Protein AF-0000000068092869 (afdb_homodimer)

Foldseek 3Di:
DAEEEEEDLPQQSLLVLLLQLLLPHAYEYADQDPVSQVCRLVSNLVVCVVVVVPHDPPDDSVSSSVSYHYDNDPLVRQQAHQEYEYDDDQDLVVLLVVVQVSLVRHDLNHAYEYQHQFDFLCSRQVPGPSSQRYWYFHADPRCNVAQETETEHDPNHNPVSSVVVCVVSVSSVHHYDYDDDDDGSGDVSVVVVVLVVVVVVCVVVVVDPPVVSVCCQVVHVVLLCVLDNPQLVCQLVDLNGNLVSCVVCLVVQQVVCVVVVHHRPDDPVVSVVSSVVVCVVPNSVCSVVVVVVSVVSSVVVQVVCCVPPVDDD/DAEEEEEDLPQQSLLVLLLQLLLPHAYEYADQDPVSQVCRLVSNLVVCVVVVVPHPPPDDSVSSSVSYHYDNDPLVRQQAHQEYEYDDDQDLVVLLVVVQVSLVRHDLNHAYEYQHQFDFLCSRQVPGPSSQRYWYFHADPRCNVAQETETEHDPNHNPVSSVVVCVVSVSSVHHYDYDDDDDGSGDVSVVVVVLVVVVVVCVVVVVDPPVVSVCCQVVHVVLLCVLDNPQLVCQLVDLNGNLVSCVVCLVVQQVVCVVVVHHRPDDPVVSVVSSVVVCVVPNSVCSVVVVVVSVVSSVVVQVVCCVPPVDDD

Solvent-accessible surface area (backbone atoms only — not comparable to full-atom values): 31453 Å² total; per-residue (Å²): 128,58,34,35,20,26,37,21,54,48,71,60,18,44,23,47,46,48,37,45,18,61,67,70,27,39,30,33,29,30,30,77,50,67,69,55,50,70,45,35,64,62,52,49,51,52,56,38,57,43,36,48,85,56,46,51,91,91,58,49,58,67,63,35,54,71,31,51,45,73,41,66,51,59,62,76,45,30,47,70,20,42,33,35,42,37,33,60,81,96,42,69,72,56,46,30,55,49,45,50,51,46,58,70,48,29,41,89,81,28,38,41,29,30,40,56,68,53,66,48,40,57,79,42,32,74,87,43,90,62,29,34,39,35,30,28,48,24,56,41,87,47,42,63,75,21,35,21,26,44,37,33,54,35,96,62,29,36,67,63,45,54,52,49,50,43,53,50,35,42,74,54,51,32,44,64,27,62,38,72,48,78,48,75,37,50,63,67,51,48,39,54,46,38,29,49,47,48,52,42,46,43,37,72,69,56,28,33,50,71,69,40,56,22,38,47,30,24,38,25,54,11,40,50,19,37,69,38,18,67,62,60,51,45,24,63,73,25,91,70,21,42,42,46,34,44,71,74,48,29,62,58,56,26,50,53,26,47,76,59,70,39,74,64,59,64,47,71,67,50,41,50,52,53,34,53,56,47,44,74,76,46,51,73,89,47,41,65,61,50,49,50,51,50,45,36,43,36,38,41,39,46,53,44,47,23,80,70,67,71,48,71,94,126,58,33,35,19,26,37,20,56,48,72,60,18,45,23,46,46,47,37,46,17,61,66,71,27,40,31,32,28,30,31,76,50,66,70,56,50,70,47,34,64,62,51,48,51,51,56,40,58,42,36,47,84,55,47,51,90,90,59,48,58,66,63,34,53,70,31,51,47,74,40,66,50,59,61,75,46,29,47,70,18,43,34,34,42,36,33,60,78,98,42,68,70,57,45,30,55,49,45,50,51,46,56,71,49,29,42,88,80,26,37,42,30,29,40,56,67,53,66,48,40,58,80,43,33,71,87,42,90,61,30,35,39,34,29,27,48,24,55,40,85,47,41,63,74,21,34,22,25,42,36,32,54,33,96,64,29,36,68,65,46,55,52,50,50,42,54,51,37,44,73,54,53,30,44,60,27,63,38,72,48,76,49,75,37,50,62,65,52,48,39,53,44,38,30,48,48,49,51,43,46,41,36,73,69,56,29,32,50,72,69,41,56,21,37,46,30,24,39,24,55,11,42,51,20,36,68,39,17,66,62,60,51,46,25,63,72,24,92,69,21,42,41,46,33,43,71,76,48,29,62,59,56,25,49,55,26,49,76,59,71,39,74,63,58,63,48,73,68,50,39,51,53,51,34,52,54,47,44,74,77,46,52,72,89,48,40,65,61,50,47,49,49,49,45,36,44,37,37,40,39,43,53,43,47,23,79,71,66,69,48,71,92

pLDDT: mean 96.34, std 4.62, range [53.19, 98.88]

InterPro domains:
  IPR006108 3-hydroxyacyl-CoA dehydrogenase, C-terminal [PF00725] (185-248)
  IPR006176 3-hydroxyacyl-CoA dehydrogenase, NAD binding [PF02737] (3-181)
  IPR006180 3-hydroxyacyl-CoA dehydrogenase, conserved site [PS00067] (182-207)
  IPR008927 6-phosphogluconate dehydrogenase-like, C-terminal domain superfamily [SSF48179] (185-257)
  IPR013328 6-phosphogluconate dehydrogenase, domain 2 [G3DSA:1.10.1040.10] (186-309)
  IPR036291 NAD(P)-binding domain superfamily [SSF51735] (1-182)

Structure (mmCIF, N/CA/C/O backbone):
data_AF-0000000068092869-model_v1
#
loop_
_entity.id
_entity.type
_entity.pdbx_description
1 polymer '3-hydroxyacyl-CoA dehydrogenase'
#
loop_
_atom_site.group_PDB
_atom_site.id
_atom_site.type_symbol
_atom_site.label_atom_id
_atom_site.label_alt_id
_atom_site.label_comp_id
_atom_site.label_asym_id
_atom_site.label_entity_id
_atom_site.label_seq_id
_atom_site.pdbx_PDB_ins_code
_atom_site.Cartn_x
_atom_site.Cartn_y
_atom_site.Cartn_z
_atom_site.occupancy
_atom_site.B_iso_or_equiv
_atom_site.auth_seq_id
_atom_site.auth_comp_id
_atom_site.auth_asym_id
_atom_site.auth_atom_id
_atom_site.pdbx_PDB_model_num
ATOM 1 N N . MET A 1 1 ? 13.438 -29.391 -9.891 1 81.75 1 MET A N 1
ATOM 2 C CA . MET A 1 1 ? 12.531 -29.125 -11.008 1 81.75 1 MET A CA 1
ATOM 3 C C . MET A 1 1 ? 13.281 -28.5 -12.18 1 81.75 1 MET A C 1
ATOM 5 O O . MET A 1 1 ? 13.93 -27.453 -12.023 1 81.75 1 MET A O 1
ATOM 9 N N . ASN A 1 2 ? 13.211 -29.109 -13.344 1 85 2 ASN A N 1
ATOM 10 C CA . ASN A 1 2 ? 13.992 -28.641 -14.477 1 85 2 ASN A CA 1
ATOM 11 C C . ASN A 1 2 ? 13.102 -28.125 -15.602 1 85 2 ASN A C 1
ATOM 13 O O . ASN A 1 2 ? 13.414 -27.125 -16.25 1 85 2 ASN A O 1
ATOM 17 N N . HIS A 1 3 ? 11.977 -28.797 -15.773 1 93.25 3 HIS A N 1
ATOM 18 C CA . HIS A 1 3 ? 11.07 -28.438 -16.859 1 93.25 3 HIS A CA 1
ATOM 19 C C . HIS A 1 3 ? 9.703 -28.016 -16.312 1 93.25 3 HIS A C 1
ATOM 21 O O . HIS A 1 3 ? 9.07 -28.781 -15.578 1 93.25 3 HIS A O 1
ATOM 27 N N . VAL A 1 4 ? 9.305 -26.859 -16.75 1 98.38 4 VAL A N 1
ATOM 28 C CA . VAL A 1 4 ? 8.016 -26.328 -16.312 1 98.38 4 VAL A CA 1
ATOM 29 C C . VAL A 1 4 ? 7.121 -26.094 -17.516 1 98.38 4 VAL A C 1
ATOM 31 O O . VAL A 1 4 ? 7.578 -25.609 -18.547 1 98.38 4 VAL A O 1
ATOM 34 N N . ALA A 1 5 ? 5.938 -26.562 -17.406 1 98.69 5 ALA A N 1
ATOM 35 C CA . ALA A 1 5 ? 4.934 -26.234 -18.422 1 98.69 5 ALA A CA 1
ATOM 36 C C . ALA A 1 5 ? 3.961 -25.172 -17.906 1 98.69 5 ALA A C 1
ATOM 38 O O . ALA A 1 5 ? 3.477 -25.266 -16.781 1 98.69 5 ALA A O 1
ATOM 39 N N . VAL A 1 6 ? 3.709 -24.188 -18.703 1 98.81 6 VAL A N 1
ATOM 40 C CA . VAL A 1 6 ? 2.717 -23.156 -18.422 1 98.81 6 VAL A CA 1
ATOM 41 C C . VAL A 1 6 ? 1.557 -23.281 -19.406 1 98.81 6 VAL A C 1
ATOM 43 O O . VAL A 1 6 ? 1.76 -23.219 -20.625 1 98.81 6 VAL A O 1
ATOM 46 N N . ILE A 1 7 ? 0.39 -23.469 -18.875 1 98.75 7 ILE A N 1
ATOM 47 C CA . ILE A 1 7 ? -0.776 -23.609 -19.734 1 98.75 7 ILE A CA 1
ATOM 48 C C . ILE A 1 7 ? -1.495 -22.266 -19.875 1 98.75 7 ILE A C 1
ATOM 50 O O . ILE A 1 7 ? -2.131 -21.797 -18.922 1 98.75 7 ILE A O 1
ATOM 54 N N . GLY A 1 8 ? -1.5 -21.719 -21.047 1 98 8 GLY A N 1
ATOM 55 C CA . GLY A 1 8 ? -1.988 -20.375 -21.297 1 98 8 GLY A CA 1
ATOM 56 C C . GLY A 1 8 ? -0.876 -19.359 -21.531 1 98 8 GLY A C 1
ATOM 57 O O . GLY A 1 8 ? 0.029 -19.234 -20.703 1 98 8 GLY A O 1
ATOM 58 N N . GLY A 1 9 ? -0.949 -18.656 -22.594 1 96.94 9 GLY A N 1
ATOM 59 C CA . GLY A 1 9 ? 0.101 -17.703 -22.953 1 96.94 9 GLY A CA 1
ATOM 60 C C . GLY A 1 9 ? -0.32 -16.25 -22.781 1 96.94 9 GLY A C 1
ATOM 61 O O . GLY A 1 9 ? 0.279 -15.359 -23.375 1 96.94 9 GLY A O 1
ATOM 62 N N . GLY A 1 10 ? -1.428 -16.016 -22.031 1 95.25 10 GLY A N 1
ATOM 63 C CA . GLY A 1 10 ? -1.832 -14.656 -21.719 1 95.25 10 GLY A CA 1
ATOM 64 C C . GLY A 1 10 ? -0.877 -13.953 -20.781 1 95.25 10 GLY A C 1
ATOM 65 O O . GLY A 1 10 ? 0.259 -14.391 -20.594 1 95.25 10 GLY A O 1
ATOM 66 N N . ILE A 1 11 ? -1.29 -12.875 -20.203 1 93.94 11 ILE A N 1
ATOM 67 C CA . ILE A 1 11 ? -0.458 -12.016 -19.375 1 93.94 11 ILE A CA 1
ATOM 68 C C . ILE A 1 11 ? 0.06 -12.812 -18.172 1 93.94 11 ILE A C 1
ATOM 70 O O . ILE A 1 11 ? 1.255 -12.789 -17.875 1 93.94 11 ILE A O 1
ATOM 74 N N . ILE A 1 12 ? -0.813 -13.523 -17.484 1 97.19 12 ILE A N 1
ATOM 75 C CA . ILE A 1 12 ? -0.434 -14.258 -16.297 1 97.19 12 ILE A CA 1
ATOM 76 C C . ILE A 1 12 ? 0.514 -15.398 -16.656 1 97.19 12 ILE A C 1
ATOM 78 O O . ILE A 1 12 ? 1.552 -15.578 -16.016 1 97.19 12 ILE A O 1
ATOM 82 N N . GLY A 1 13 ? 0.154 -16.141 -17.688 1 98.31 13 GLY A N 1
ATOM 83 C CA . GLY A 1 13 ? 1.005 -17.234 -18.125 1 98.31 13 GLY A CA 1
ATOM 84 C C . GLY A 1 13 ? 2.381 -16.781 -18.562 1 98.31 13 GLY A C 1
ATOM 85 O O . GLY A 1 13 ? 3.393 -17.375 -18.188 1 98.31 13 GLY A O 1
ATOM 86 N N . ALA A 1 14 ? 2.398 -15.742 -19.375 1 98.31 14 ALA A N 1
ATOM 87 C CA . ALA A 1 14 ? 3.678 -15.188 -19.828 1 98.31 14 ALA A CA 1
ATOM 88 C C . ALA A 1 14 ? 4.516 -14.727 -18.625 1 98.31 14 ALA A C 1
ATOM 90 O O . ALA A 1 14 ? 5.73 -14.938 -18.594 1 98.31 14 ALA A O 1
ATOM 91 N N . SER A 1 15 ? 3.863 -14.109 -17.734 1 98.5 15 SER A N 1
ATOM 92 C CA . SER A 1 15 ? 4.551 -13.609 -16.547 1 98.5 15 SER A CA 1
ATOM 93 C C . SER A 1 15 ? 5.137 -14.758 -15.727 1 98.5 15 SER A C 1
ATOM 95 O O . SER A 1 15 ? 6.277 -14.68 -15.266 1 98.5 15 SER A O 1
ATOM 97 N N . TRP A 1 16 ? 4.391 -15.836 -15.508 1 98.75 16 TRP A N 1
ATOM 98 C CA . TRP A 1 16 ? 4.902 -17.016 -14.8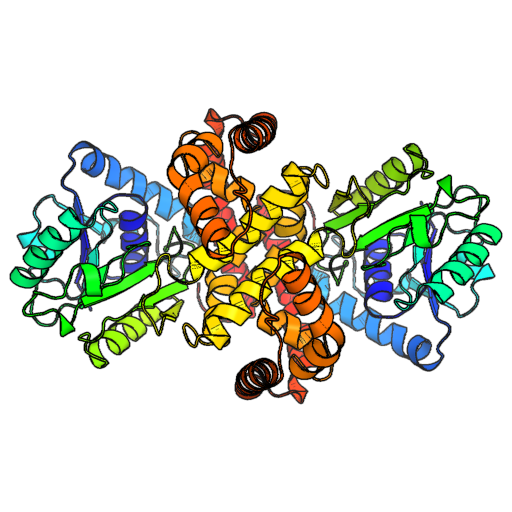28 1 98.75 16 TRP A CA 1
ATOM 99 C C . TRP A 1 16 ? 6.105 -17.594 -15.57 1 98.75 16 TRP A C 1
ATOM 101 O O . TRP A 1 16 ? 7.094 -17.984 -14.945 1 98.75 16 TRP A O 1
ATOM 111 N N . ALA A 1 17 ? 5.957 -17.672 -16.859 1 98.75 17 ALA A N 1
ATOM 112 C CA . ALA A 1 17 ? 7.062 -18.203 -17.656 1 98.75 17 ALA A CA 1
ATOM 113 C C . ALA A 1 17 ? 8.352 -17.438 -17.375 1 98.75 17 ALA A C 1
ATOM 115 O O . ALA A 1 17 ? 9.422 -18.031 -17.266 1 98.75 17 ALA A O 1
ATOM 116 N N . ILE A 1 18 ? 8.234 -16.156 -17.297 1 98.62 18 ILE A N 1
ATOM 117 C CA . ILE A 1 18 ? 9.391 -15.305 -17.016 1 98.62 18 ILE A CA 1
ATOM 118 C C . ILE A 1 18 ? 9.945 -15.625 -15.633 1 98.62 18 ILE A C 1
ATOM 120 O O . ILE A 1 18 ? 11.156 -15.719 -15.445 1 98.62 18 ILE A O 1
ATOM 124 N N . VAL A 1 19 ? 9.086 -15.805 -14.609 1 98.25 19 VAL A N 1
ATOM 125 C CA . VAL A 1 19 ? 9.5 -16.156 -13.258 1 98.25 19 VAL A CA 1
ATOM 126 C C . VAL A 1 19 ? 10.352 -17.422 -13.289 1 98.25 19 VAL A C 1
ATOM 128 O O . VAL A 1 19 ? 11.438 -17.469 -12.703 1 98.25 19 VAL A O 1
ATOM 131 N N . PHE A 1 20 ? 9.93 -18.422 -13.992 1 98.44 20 PHE A N 1
ATOM 132 C CA . PHE A 1 20 ? 10.633 -19.703 -14.07 1 98.44 20 PHE A CA 1
ATOM 133 C C . PHE A 1 20 ? 11.938 -19.547 -14.852 1 98.44 20 PHE A C 1
ATOM 135 O O . PHE A 1 20 ? 12.992 -20 -14.391 1 98.44 20 PHE A O 1
ATOM 142 N N . ALA A 1 21 ? 11.859 -18.906 -15.953 1 97.94 21 ALA A N 1
ATOM 143 C CA . ALA A 1 21 ? 13 -18.797 -16.859 1 97.94 21 ALA A CA 1
ATOM 144 C C . ALA A 1 21 ? 14.125 -17.969 -16.25 1 97.94 21 ALA A C 1
ATOM 146 O O . ALA A 1 21 ? 15.305 -18.25 -16.469 1 97.94 21 ALA A O 1
ATOM 147 N N . ARG A 1 22 ? 13.734 -16.953 -15.539 1 96.12 22 ARG A N 1
ATOM 148 C CA . ARG A 1 22 ? 14.719 -16.094 -14.914 1 96.12 22 ARG A CA 1
ATOM 149 C C . ARG A 1 22 ? 15.562 -16.859 -13.891 1 96.12 22 ARG A C 1
ATOM 151 O O . ARG A 1 22 ? 16.641 -16.406 -13.516 1 96.12 22 ARG A O 1
ATOM 158 N N . ARG A 1 23 ? 15.109 -17.969 -13.461 1 95.25 23 ARG A N 1
ATOM 159 C CA . ARG A 1 23 ? 15.852 -18.781 -12.492 1 95.25 23 ARG A CA 1
ATOM 160 C C . ARG A 1 23 ? 16.531 -19.953 -13.18 1 95.25 23 ARG A C 1
ATOM 162 O O . ARG A 1 23 ? 17.016 -20.875 -12.508 1 95.25 23 ARG A O 1
ATOM 169 N N . GLY A 1 24 ? 16.469 -20.016 -14.469 1 95.56 24 GLY A N 1
ATOM 170 C CA . GLY A 1 24 ? 17.281 -20.953 -15.234 1 95.56 24 GLY A CA 1
ATOM 171 C C . GLY A 1 24 ? 16.5 -22.172 -15.68 1 95.56 24 GLY A C 1
ATOM 172 O O . GLY A 1 24 ? 17.062 -23.109 -16.266 1 95.56 24 GLY A O 1
ATOM 173 N N . LEU A 1 25 ? 15.219 -22.188 -15.453 1 97.56 25 LEU A N 1
ATOM 174 C CA . LEU A 1 25 ? 14.422 -23.359 -15.812 1 97.56 25 LEU A CA 1
ATOM 175 C C . LEU A 1 25 ? 14.023 -23.297 -17.281 1 97.56 25 LEU A C 1
ATOM 177 O O . LEU A 1 25 ? 13.883 -22.219 -17.859 1 97.56 25 LEU A O 1
ATOM 181 N N . GLU A 1 26 ? 13.875 -24.469 -17.844 1 97.88 26 GLU A N 1
ATOM 182 C CA . GLU A 1 26 ? 13.266 -24.562 -19.172 1 97.88 26 GLU A CA 1
ATOM 183 C C . GLU A 1 26 ? 11.75 -24.531 -19.094 1 97.88 26 GLU A C 1
ATOM 185 O O . GLU A 1 26 ? 11.141 -25.281 -18.312 1 97.88 26 GLU A O 1
ATOM 190 N N . VAL A 1 27 ? 11.156 -23.672 -19.938 1 98.62 27 VAL A N 1
ATOM 191 C CA . VAL A 1 27 ? 9.719 -23.453 -19.844 1 98.62 27 VAL A CA 1
ATOM 192 C C . VAL A 1 27 ? 9.062 -23.703 -21.188 1 98.62 27 VAL A C 1
ATOM 194 O O . VAL A 1 27 ? 9.578 -23.281 -22.234 1 98.62 27 VAL A O 1
ATOM 197 N N . THR A 1 28 ? 8.008 -24.406 -21.219 1 98.5 28 THR A N 1
ATOM 198 C CA . THR A 1 28 ? 7.164 -24.531 -22.406 1 98.5 28 THR A CA 1
ATOM 199 C C . THR A 1 28 ? 5.77 -23.969 -22.141 1 98.5 28 THR A C 1
ATOM 201 O O . THR A 1 28 ? 5.062 -24.453 -21.266 1 98.5 28 THR A O 1
ATOM 204 N N . ILE A 1 29 ? 5.395 -22.984 -22.891 1 98.56 29 ILE A N 1
ATOM 205 C CA . ILE A 1 29 ? 4.047 -22.438 -22.812 1 98.56 29 ILE A CA 1
ATOM 206 C C . ILE A 1 29 ? 3.141 -23.172 -23.812 1 98.56 29 ILE A C 1
ATOM 208 O O . ILE A 1 29 ? 3.51 -23.359 -24.969 1 98.56 29 ILE A O 1
ATOM 212 N N . VAL A 1 30 ? 2.035 -23.594 -23.328 1 98.44 30 VAL A N 1
ATOM 213 C CA . VAL A 1 30 ? 1.007 -24.141 -24.203 1 98.44 30 VAL A CA 1
ATOM 214 C C . VAL A 1 30 ? -0.039 -23.078 -24.516 1 98.44 30 VAL A C 1
ATOM 216 O O . VAL A 1 30 ? -0.692 -22.547 -23.609 1 98.44 30 VAL A O 1
ATOM 219 N N . GLU A 1 31 ? -0.193 -22.734 -25.734 1 97.19 31 GLU A N 1
ATOM 220 C CA . GLU A 1 31 ? -1.142 -21.75 -26.234 1 97.19 31 GLU A CA 1
ATOM 221 C C . GLU A 1 31 ? -1.844 -22.234 -27.5 1 97.19 31 GLU A C 1
ATOM 223 O O . GLU A 1 31 ? -1.198 -22.453 -28.516 1 97.19 31 GLU A O 1
ATOM 228 N N . ARG A 1 32 ? -3.168 -22.312 -27.391 1 93.38 32 ARG A N 1
ATOM 229 C CA . ARG A 1 32 ? -3.926 -22.922 -28.469 1 93.38 32 ARG A CA 1
ATOM 230 C C . ARG A 1 32 ? -4.457 -21.875 -29.438 1 93.38 32 ARG A C 1
ATOM 232 O O . ARG A 1 32 ? -4.781 -22.188 -30.578 1 93.38 32 ARG A O 1
ATOM 239 N N . ASP A 1 33 ? -4.66 -20.672 -28.938 1 94.31 33 ASP A N 1
ATOM 240 C CA . ASP A 1 33 ? -5.078 -19.594 -29.812 1 94.31 33 ASP A CA 1
ATOM 241 C C . ASP A 1 33 ? -3.93 -19.141 -30.703 1 94.31 33 ASP A C 1
ATOM 243 O O . ASP A 1 33 ? -2.904 -18.656 -30.219 1 94.31 33 ASP A O 1
ATOM 247 N N . ALA A 1 34 ? -4.133 -19.188 -32 1 94.19 34 ALA A N 1
ATOM 248 C CA . ALA A 1 34 ? -3.066 -18.922 -32.969 1 94.19 34 ALA A CA 1
ATOM 249 C C . ALA A 1 34 ? -2.588 -17.484 -32.875 1 94.19 34 ALA A C 1
ATOM 251 O O . ALA A 1 34 ? -1.39 -17.219 -33 1 94.19 34 ALA A O 1
ATOM 252 N N . ALA A 1 35 ? -3.486 -16.609 -32.719 1 94.31 35 ALA A N 1
ATOM 253 C CA . ALA A 1 35 ? -3.123 -15.203 -32.625 1 94.31 35 ALA A CA 1
ATOM 254 C C . ALA A 1 35 ? -2.312 -14.922 -31.375 1 94.31 35 ALA A C 1
ATOM 256 O O . ALA A 1 35 ? -1.325 -14.188 -31.422 1 94.31 35 ALA A O 1
ATOM 257 N N . CYS A 1 36 ? -2.715 -15.492 -30.266 1 94.06 36 CYS A N 1
ATOM 258 C CA . CYS A 1 36 ? -1.987 -15.344 -29.016 1 94.06 36 CYS A CA 1
ATOM 259 C C . CYS A 1 36 ? -0.597 -15.961 -29.109 1 94.06 36 CYS A C 1
ATOM 261 O O . CYS A 1 36 ? 0.38 -15.375 -28.641 1 94.06 36 CYS A O 1
ATOM 263 N N . LEU A 1 37 ? -0.544 -17.078 -29.719 1 95.06 37 LEU A N 1
ATOM 264 C CA . LEU A 1 37 ? 0.73 -17.766 -29.891 1 95.06 37 LEU A CA 1
ATOM 265 C C . LEU A 1 37 ? 1.693 -16.922 -30.719 1 95.06 37 LEU A C 1
ATOM 267 O O . LEU A 1 37 ? 2.875 -16.812 -30.391 1 95.06 37 LEU A O 1
ATOM 271 N N . ALA A 1 38 ? 1.186 -16.297 -31.75 1 94.81 38 ALA A N 1
ATOM 272 C CA . ALA A 1 38 ? 2.008 -15.484 -32.656 1 94.81 38 ALA A CA 1
ATOM 273 C C . ALA A 1 38 ? 2.541 -14.242 -31.938 1 94.81 38 ALA A C 1
ATOM 275 O O . ALA A 1 38 ? 3.646 -13.781 -32.219 1 94.81 38 ALA A O 1
ATOM 276 N N . GLY A 1 39 ? 1.78 -13.711 -31 1 95.31 39 GLY A N 1
ATOM 277 C CA . GLY A 1 39 ? 2.148 -12.492 -30.312 1 95.31 39 GLY A CA 1
ATOM 278 C C . GLY A 1 39 ? 2.99 -12.742 -29.062 1 95.31 39 GLY A C 1
ATOM 279 O O . GLY A 1 39 ? 3.521 -11.797 -28.469 1 95.31 39 GLY A O 1
ATOM 280 N N . LEU A 1 40 ? 3.176 -13.953 -28.719 1 97.19 40 LEU A N 1
ATOM 281 C CA . LEU A 1 40 ? 3.775 -14.336 -27.438 1 97.19 40 LEU A CA 1
ATOM 282 C C . LEU A 1 40 ? 5.227 -13.875 -27.359 1 97.19 40 LEU A C 1
ATOM 284 O O . LEU A 1 40 ? 5.652 -13.305 -26.359 1 97.19 40 LEU A O 1
ATOM 288 N N . PRO A 1 41 ? 6.07 -14.055 -28.453 1 97 41 PRO A N 1
ATOM 289 C CA . PRO A 1 41 ? 7.469 -13.633 -28.359 1 97 41 PRO A CA 1
ATOM 290 C C . PRO A 1 41 ? 7.609 -12.133 -28.078 1 97 41 PRO A C 1
ATOM 292 O O . PRO A 1 41 ? 8.414 -11.734 -27.234 1 97 41 PRO A O 1
ATOM 295 N N . ALA A 1 42 ? 6.844 -11.375 -28.734 1 96.81 42 ALA A N 1
ATOM 296 C CA . ALA A 1 42 ? 6.895 -9.93 -28.531 1 96.81 42 ALA A CA 1
ATOM 297 C C . ALA A 1 42 ? 6.441 -9.555 -27.125 1 96.81 42 ALA A C 1
ATOM 299 O O . ALA A 1 42 ? 7.016 -8.672 -26.5 1 96.81 42 ALA A O 1
ATOM 300 N N . ARG A 1 43 ? 5.426 -10.195 -26.641 1 96.62 43 ARG A N 1
ATOM 301 C CA . ARG A 1 43 ? 4.934 -9.969 -25.281 1 96.62 43 ARG A CA 1
ATOM 302 C C . ARG A 1 43 ? 6.008 -10.297 -24.25 1 96.62 43 ARG A C 1
ATOM 304 O O . ARG A 1 43 ? 6.289 -9.484 -23.359 1 96.62 43 ARG A O 1
ATOM 311 N N . LEU A 1 44 ? 6.617 -11.438 -24.422 1 98.38 44 LEU A N 1
ATOM 312 C CA . LEU A 1 44 ? 7.668 -11.867 -23.5 1 98.38 44 LEU A CA 1
ATOM 313 C C . LEU A 1 44 ? 8.844 -10.891 -23.531 1 98.38 44 LEU A C 1
ATOM 315 O O . LEU A 1 44 ? 9.344 -10.477 -22.484 1 98.38 44 LEU A O 1
ATOM 319 N N . ALA A 1 45 ? 9.25 -10.523 -24.719 1 97.75 45 ALA A N 1
ATOM 320 C CA . ALA A 1 45 ? 10.375 -9.609 -24.859 1 97.75 45 ALA A CA 1
ATOM 321 C C . ALA A 1 45 ? 10.109 -8.289 -24.141 1 97.75 45 ALA A C 1
ATOM 323 O O . ALA A 1 45 ? 10.961 -7.797 -23.391 1 97.75 45 ALA A O 1
ATOM 324 N N . GLY A 1 46 ? 8.945 -7.746 -24.359 1 97.56 46 GLY A N 1
ATOM 325 C CA . GLY A 1 46 ? 8.578 -6.5 -23.703 1 97.56 46 GLY A CA 1
ATOM 326 C C . GLY A 1 46 ? 8.555 -6.605 -22.188 1 97.56 46 GLY A C 1
ATOM 327 O O . GLY A 1 46 ? 9.086 -5.734 -21.5 1 97.56 46 GLY A O 1
ATOM 328 N N . MET A 1 47 ? 7.953 -7.66 -21.703 1 98.31 47 MET A N 1
ATOM 329 C CA . MET A 1 47 ? 7.84 -7.867 -20.266 1 98.31 47 MET A CA 1
ATOM 330 C C . MET A 1 47 ? 9.219 -8.039 -19.625 1 98.31 47 MET A C 1
ATOM 332 O O . MET A 1 47 ? 9.492 -7.473 -18.562 1 98.31 47 MET A O 1
ATOM 336 N N . ILE A 1 48 ? 10.07 -8.805 -20.281 1 98.5 48 ILE A N 1
ATOM 337 C CA . ILE A 1 48 ? 11.406 -9.062 -19.75 1 98.5 48 ILE A CA 1
ATOM 338 C C . ILE A 1 48 ? 12.219 -7.77 -19.766 1 98.5 48 ILE A C 1
ATOM 340 O O . ILE A 1 48 ? 12.891 -7.445 -18.781 1 98.5 48 ILE A O 1
ATOM 344 N N . GLU A 1 49 ? 12.117 -7.004 -20.812 1 98 49 GLU A N 1
ATOM 345 C CA . GLU A 1 49 ? 12.867 -5.754 -20.938 1 98 49 GLU A CA 1
ATOM 346 C C . GLU A 1 49 ? 12.469 -4.762 -19.844 1 98 49 GLU A C 1
ATOM 348 O O . GLU A 1 49 ? 13.328 -4.137 -19.219 1 98 49 GLU A O 1
ATOM 353 N N . ARG A 1 50 ? 11.203 -4.621 -19.594 1 97.44 50 ARG A N 1
ATOM 354 C CA . ARG A 1 50 ? 10.688 -3.662 -18.625 1 97.44 50 ARG A CA 1
ATOM 355 C C . ARG A 1 50 ? 11.039 -4.086 -17.203 1 97.44 50 ARG A C 1
ATOM 357 O O . ARG A 1 50 ? 10.906 -3.297 -16.266 1 97.44 50 ARG A O 1
ATOM 364 N N . SER A 1 51 ? 11.422 -5.289 -16.984 1 97.44 51 SER A N 1
ATOM 365 C CA . SER A 1 51 ? 11.789 -5.793 -15.664 1 97.44 51 SER A CA 1
ATOM 366 C C . SER A 1 51 ? 13.242 -6.273 -15.641 1 97.44 51 SER A C 1
ATOM 368 O O . SER A 1 51 ? 13.602 -7.133 -14.836 1 97.44 51 SER A O 1
ATOM 370 N N . ALA A 1 52 ? 14.102 -5.801 -16.5 1 96.5 52 ALA A N 1
ATOM 371 C CA . ALA A 1 52 ? 15.469 -6.277 -16.719 1 96.5 52 ALA A CA 1
ATOM 372 C C . ALA A 1 52 ? 16.297 -6.105 -15.453 1 96.5 52 ALA A C 1
ATOM 374 O O . ALA A 1 52 ? 17.234 -6.879 -15.203 1 96.5 52 ALA A O 1
ATOM 375 N N . SER A 1 53 ? 15.961 -5.125 -14.656 1 94.19 53 SER A N 1
ATOM 376 C CA . SER A 1 53 ? 16.719 -4.859 -13.445 1 94.19 53 SER A CA 1
ATOM 377 C C . SER A 1 53 ? 16.547 -5.984 -12.43 1 94.19 53 SER A C 1
ATOM 379 O O . SER A 1 53 ? 17.297 -6.062 -11.453 1 94.19 53 SER A O 1
ATOM 381 N N . LEU A 1 54 ? 15.609 -6.871 -12.633 1 95.38 54 LEU A N 1
ATOM 382 C CA . LEU A 1 54 ? 15.359 -7.973 -11.711 1 95.38 54 LEU A CA 1
ATOM 383 C C . LEU A 1 54 ? 16.047 -9.25 -12.188 1 95.38 54 LEU A C 1
ATOM 385 O O . LEU A 1 54 ? 15.922 -10.297 -11.555 1 95.38 54 LEU A O 1
ATOM 389 N N . LEU A 1 55 ? 16.703 -9.219 -13.289 1 95.25 55 LEU A N 1
ATOM 390 C CA . LEU A 1 55 ? 17.422 -10.375 -13.805 1 95.25 55 LEU A CA 1
ATOM 391 C C . LEU A 1 55 ? 18.672 -10.656 -12.961 1 95.25 55 LEU A C 1
ATOM 393 O O . LEU A 1 55 ? 19.172 -9.773 -12.266 1 95.25 55 LEU A O 1
ATOM 397 N N . ARG A 1 56 ? 19.094 -11.891 -12.992 1 92.25 56 ARG A N 1
ATOM 398 C CA . ARG A 1 56 ? 20.328 -12.266 -12.312 1 92.25 56 ARG A CA 1
ATOM 399 C C . ARG A 1 56 ? 21.531 -11.531 -12.906 1 92.25 56 ARG A C 1
ATOM 401 O O . ARG A 1 56 ? 21.516 -11.148 -14.078 1 92.25 56 ARG A O 1
ATOM 408 N N . ALA A 1 57 ? 22.531 -11.328 -12.055 1 89.69 57 ALA A N 1
ATOM 409 C CA . ALA A 1 57 ? 23.75 -10.656 -12.516 1 89.69 57 ALA A CA 1
ATOM 410 C C . ALA A 1 57 ? 24.312 -11.336 -13.766 1 89.69 57 ALA A C 1
ATOM 412 O O . ALA A 1 57 ? 24.469 -12.555 -13.789 1 89.69 57 ALA A O 1
ATOM 413 N N . GLY A 1 58 ? 24.516 -10.555 -14.789 1 92.06 58 GLY A N 1
ATOM 414 C CA . GLY A 1 58 ? 25.125 -11.07 -16 1 92.06 58 GLY A CA 1
ATOM 415 C C . GLY A 1 58 ? 24.109 -11.594 -17.016 1 92.06 58 GLY A C 1
ATOM 416 O O . GLY A 1 58 ? 24.453 -11.82 -18.172 1 92.06 58 GLY A O 1
ATOM 417 N N . GLU A 1 59 ? 22.938 -11.75 -16.562 1 94.38 59 GLU A N 1
ATOM 418 C CA . GLU A 1 59 ? 21.891 -12.25 -17.453 1 94.38 59 GLU A CA 1
ATOM 419 C C . GLU A 1 59 ? 21.312 -11.125 -18.297 1 94.38 59 GLU A C 1
ATOM 421 O O . GLU A 1 59 ? 21.109 -10.008 -17.812 1 94.38 59 GLU A O 1
ATOM 426 N N . GLN A 1 60 ? 21.062 -11.445 -19.578 1 96.38 60 GLN A N 1
ATOM 427 C CA . GLN A 1 60 ? 20.391 -10.516 -20.484 1 96.38 60 GLN A CA 1
ATOM 428 C C . GLN A 1 60 ? 18.969 -10.969 -20.797 1 96.38 60 GLN A C 1
ATOM 430 O O . GLN A 1 60 ? 18.656 -12.148 -20.656 1 96.38 60 GLN A O 1
ATOM 435 N N . PRO A 1 61 ? 18.156 -9.992 -21.188 1 97.38 61 PRO A N 1
ATOM 436 C CA . PRO A 1 61 ? 16.781 -10.344 -21.531 1 97.38 61 PRO A CA 1
ATOM 437 C C . PRO A 1 61 ? 16.703 -11.484 -22.547 1 97.38 61 PRO A C 1
ATOM 439 O O . PRO A 1 61 ? 15.852 -12.367 -22.422 1 97.38 61 PRO A O 1
ATOM 442 N N . GLY A 1 62 ? 17.547 -11.508 -23.469 1 97.38 62 GLY A N 1
ATOM 443 C CA . GLY A 1 62 ? 17.562 -12.539 -24.484 1 97.38 62 GLY A CA 1
ATOM 444 C C . GLY A 1 62 ? 17.828 -13.922 -23.922 1 97.38 62 GLY A C 1
ATOM 445 O O . GLY A 1 62 ? 17.328 -14.922 -24.438 1 97.38 62 GLY A O 1
ATOM 446 N N . ASP A 1 63 ? 18.688 -14.016 -22.875 1 97.56 63 ASP A N 1
ATOM 447 C CA . ASP A 1 63 ? 19 -15.289 -22.234 1 97.56 63 ASP A CA 1
ATOM 448 C C . ASP A 1 63 ? 17.734 -15.906 -21.609 1 97.56 63 ASP A C 1
ATOM 450 O O . ASP A 1 63 ? 17.516 -17.109 -21.734 1 97.56 63 ASP A O 1
ATOM 454 N N . VAL A 1 64 ? 16.953 -15.055 -21 1 98 64 VAL A N 1
ATOM 455 C CA . VAL A 1 64 ? 15.742 -15.5 -20.344 1 98 64 VAL A CA 1
ATOM 456 C C . VAL A 1 64 ? 14.711 -15.93 -21.375 1 98 64 VAL A C 1
ATOM 458 O O . VAL A 1 64 ? 14.109 -17 -21.266 1 98 64 VAL A O 1
ATOM 461 N N . ALA A 1 65 ? 14.555 -15.109 -22.422 1 98.19 65 ALA A N 1
ATOM 462 C CA . ALA A 1 65 ? 13.594 -15.414 -23.469 1 98.19 65 ALA A CA 1
ATOM 463 C C . ALA A 1 65 ? 13.922 -16.734 -24.156 1 98.19 65 ALA A C 1
ATOM 465 O O . ALA A 1 65 ? 13.023 -17.469 -24.562 1 98.19 65 ALA A O 1
ATOM 466 N N . ALA A 1 66 ? 15.172 -17.062 -24.266 1 97.81 66 ALA A N 1
ATOM 467 C CA . ALA A 1 66 ? 15.633 -18.25 -24.969 1 97.81 66 ALA A CA 1
ATOM 468 C C . ALA A 1 66 ? 15.242 -19.531 -24.234 1 97.81 66 ALA A C 1
ATOM 470 O O . ALA A 1 66 ? 15.227 -20.609 -24.812 1 97.81 66 ALA A O 1
ATOM 471 N N . ARG A 1 67 ? 14.945 -19.422 -22.984 1 98.12 67 ARG A N 1
ATOM 472 C CA . ARG A 1 67 ? 14.586 -20.578 -22.188 1 98.12 67 ARG A CA 1
ATOM 473 C C . ARG A 1 67 ? 13.094 -20.859 -22.266 1 98.12 67 ARG A C 1
ATOM 475 O O . ARG A 1 67 ? 12.602 -21.844 -21.688 1 98.12 67 ARG A O 1
ATOM 482 N N . ILE A 1 68 ? 12.352 -19.969 -22.969 1 98.56 68 ILE A N 1
ATOM 483 C CA . ILE A 1 68 ? 10.898 -20.109 -23.047 1 98.56 68 ILE A CA 1
ATOM 484 C C . ILE A 1 68 ? 10.492 -20.516 -24.453 1 98.56 68 ILE A C 1
ATOM 486 O O . ILE A 1 68 ? 10.742 -19.781 -25.422 1 98.56 68 ILE A O 1
ATOM 490 N N . GLY A 1 69 ? 9.953 -21.672 -24.562 1 97.25 69 GLY A N 1
ATOM 491 C CA . GLY A 1 69 ? 9.336 -22.109 -25.812 1 97.25 69 GLY A CA 1
ATOM 492 C C . GLY A 1 69 ? 7.82 -22.141 -25.75 1 97.25 69 GLY A C 1
ATOM 493 O O . GLY A 1 69 ? 7.234 -21.984 -24.672 1 97.25 69 GLY A O 1
ATOM 494 N N . ALA A 1 70 ? 7.188 -22.344 -26.922 1 97.38 70 ALA A N 1
ATOM 495 C CA . ALA A 1 70 ? 5.727 -22.391 -26.969 1 97.38 70 ALA A CA 1
ATOM 496 C C . ALA A 1 70 ? 5.246 -23.422 -27.969 1 97.38 70 ALA A C 1
ATOM 498 O O . ALA A 1 70 ? 5.938 -23.719 -28.938 1 97.38 70 ALA A O 1
ATOM 499 N N . THR A 1 71 ? 4.156 -23.969 -27.703 1 96.12 71 THR A N 1
ATOM 500 C CA . THR A 1 71 ? 3.533 -24.969 -28.562 1 96.12 71 THR A CA 1
ATOM 501 C C . THR A 1 71 ? 2.021 -25 -28.359 1 96.12 71 THR A C 1
ATOM 503 O O . THR A 1 71 ? 1.507 -24.375 -27.422 1 96.12 71 THR A O 1
ATOM 506 N N . ASP A 1 72 ? 1.339 -25.562 -29.281 1 95.31 72 ASP A N 1
ATOM 507 C CA . ASP A 1 72 ? -0.089 -25.797 -29.078 1 95.31 72 ASP A CA 1
ATOM 508 C C . ASP A 1 72 ? -0.358 -27.25 -28.672 1 95.31 72 ASP A C 1
ATOM 510 O O . ASP A 1 72 ? -1.51 -27.641 -28.469 1 95.31 72 ASP A O 1
ATOM 514 N N . ALA A 1 73 ? 0.716 -28.016 -28.484 1 95.69 73 ALA A N 1
ATOM 515 C CA . ALA A 1 73 ? 0.588 -29.438 -28.156 1 95.69 73 ALA A CA 1
ATOM 516 C C . ALA A 1 73 ? 0.706 -29.656 -26.656 1 95.69 73 ALA A C 1
ATOM 518 O O . ALA A 1 73 ? 1.812 -29.703 -26.109 1 95.69 73 ALA A O 1
ATOM 519 N N . LEU A 1 74 ? -0.404 -29.969 -26.062 1 97.12 74 LEU A N 1
ATOM 520 C CA . LEU A 1 74 ? -0.456 -30.109 -24.609 1 97.12 74 LEU A CA 1
ATOM 521 C C . LEU A 1 74 ? 0.344 -31.328 -24.172 1 97.12 74 LEU A C 1
ATOM 523 O O . LEU A 1 74 ? 1.188 -31.234 -23.266 1 97.12 74 LEU A O 1
ATOM 527 N N . ALA A 1 75 ? 0.149 -32.438 -24.812 1 97.38 75 ALA A N 1
ATOM 528 C CA . ALA A 1 75 ? 0.757 -33.719 -24.406 1 97.38 75 ALA A CA 1
ATOM 529 C C . ALA A 1 75 ? 2.281 -33.625 -24.453 1 97.38 75 ALA A C 1
ATOM 531 O O . ALA A 1 75 ? 2.961 -34.062 -23.531 1 97.38 75 ALA A O 1
ATOM 532 N N . ALA A 1 76 ? 2.785 -33 -25.438 1 94.88 76 ALA A N 1
ATOM 533 C CA . ALA A 1 76 ? 4.23 -32.875 -25.609 1 94.88 76 ALA A CA 1
ATOM 534 C C . ALA A 1 76 ? 4.828 -31.984 -24.531 1 94.88 76 ALA A C 1
ATOM 536 O O . ALA A 1 76 ? 5.938 -32.219 -24.062 1 94.88 76 ALA A O 1
ATOM 537 N N . ALA A 1 77 ? 4.109 -30.969 -24.188 1 96.12 77 ALA A N 1
ATOM 538 C CA . ALA A 1 77 ? 4.609 -29.969 -23.234 1 96.12 77 ALA A CA 1
ATOM 539 C C . ALA A 1 77 ? 4.609 -30.531 -21.812 1 96.12 77 ALA A C 1
ATOM 541 O O . ALA A 1 77 ? 5.527 -30.266 -21.031 1 96.12 77 ALA A O 1
ATOM 542 N N . VAL A 1 78 ? 3.594 -31.344 -21.469 1 97.25 78 VAL A N 1
ATOM 543 C CA . VAL A 1 78 ? 3.426 -31.703 -20.062 1 97.25 78 VAL A CA 1
ATOM 544 C C . VAL A 1 78 ? 4.035 -33.062 -19.797 1 97.25 78 VAL A C 1
ATOM 546 O O . VAL A 1 78 ? 4.25 -33.469 -18.656 1 97.25 78 VAL A O 1
ATOM 549 N N . GLY A 1 79 ? 4.348 -33.812 -20.844 1 95.06 79 GLY A N 1
ATOM 550 C CA . GLY A 1 79 ? 4.824 -35.156 -20.719 1 95.06 79 GLY A CA 1
ATOM 551 C C . GLY A 1 79 ? 6.117 -35.281 -19.938 1 95.06 79 GLY A C 1
ATOM 552 O O . GLY A 1 79 ? 6.426 -36.344 -19.391 1 95.06 79 GLY A O 1
ATOM 553 N N . ARG A 1 80 ? 6.855 -34.25 -19.75 1 91.06 80 ARG A N 1
ATOM 554 C CA . ARG A 1 80 ? 8.117 -34.312 -19.016 1 91.06 80 ARG A CA 1
ATOM 555 C C . ARG A 1 80 ? 8.18 -33.219 -17.953 1 91.06 80 ARG A C 1
ATOM 557 O O . ARG A 1 80 ? 9.258 -32.938 -17.438 1 91.06 80 ARG A O 1
ATOM 564 N N . ALA A 1 81 ? 7.102 -32.625 -17.719 1 96.44 81 ALA A N 1
ATOM 565 C CA . ALA A 1 81 ? 7.098 -31.5 -16.797 1 96.44 81 ALA A CA 1
ATOM 566 C C . ALA A 1 81 ? 7.223 -31.953 -15.352 1 96.44 81 ALA A C 1
ATOM 568 O O . ALA A 1 81 ? 6.633 -32.969 -14.953 1 96.44 81 ALA A O 1
ATOM 569 N N . ASP A 1 82 ? 8.016 -31.203 -14.555 1 97.12 82 ASP A N 1
ATOM 570 C CA . ASP A 1 82 ? 8.078 -31.391 -13.109 1 97.12 82 ASP A CA 1
ATOM 571 C C . ASP A 1 82 ? 7.043 -30.531 -12.398 1 97.12 82 ASP A C 1
ATOM 573 O O . ASP A 1 82 ? 6.695 -30.797 -11.242 1 97.12 82 ASP A O 1
ATOM 577 N N . TYR A 1 83 ? 6.648 -29.547 -13.047 1 98.5 83 TYR A N 1
ATOM 578 C CA . TYR A 1 83 ? 5.695 -28.578 -12.531 1 98.5 83 TYR A CA 1
ATOM 579 C C . TYR A 1 83 ? 4.848 -28 -13.656 1 98.5 83 TYR A C 1
ATOM 581 O O . TYR A 1 83 ? 5.359 -27.688 -14.734 1 98.5 83 TYR A O 1
ATOM 589 N N . VAL A 1 84 ? 3.561 -27.969 -13.43 1 98.81 84 VAL A N 1
ATOM 590 C CA . VAL A 1 84 ? 2.629 -27.391 -14.383 1 98.81 84 VAL A CA 1
ATOM 591 C C . VAL A 1 84 ? 1.887 -26.219 -13.734 1 98.81 84 VAL A C 1
ATOM 593 O O . VAL A 1 84 ? 1.323 -26.359 -12.648 1 98.81 84 VAL A O 1
ATOM 596 N N . GLN A 1 85 ? 1.914 -25.078 -14.352 1 98.88 85 GLN A N 1
ATOM 597 C CA . GLN A 1 85 ? 1.181 -23.906 -13.914 1 98.88 85 GLN A CA 1
ATOM 598 C C . GLN A 1 85 ? 0.077 -23.531 -14.898 1 98.88 85 GLN A C 1
ATOM 600 O O . GLN A 1 85 ? 0.358 -23.109 -16.016 1 98.88 85 GLN A O 1
ATOM 605 N N . GLU A 1 86 ? -1.115 -23.719 -14.508 1 98.81 86 GLU A N 1
ATOM 606 C CA . GLU A 1 86 ? -2.254 -23.391 -15.359 1 98.81 86 GLU A CA 1
ATOM 607 C C . GLU A 1 86 ? -2.627 -21.906 -15.211 1 98.81 86 GLU A C 1
ATOM 609 O O . GLU A 1 86 ? -2.781 -21.406 -14.102 1 98.81 86 GLU A O 1
ATOM 614 N N . ALA A 1 87 ? -2.736 -21.188 -16.281 1 98.19 87 ALA A N 1
ATOM 615 C CA . ALA A 1 87 ? -3.074 -19.766 -16.328 1 98.19 87 ALA A CA 1
ATOM 616 C C . ALA A 1 87 ? -4.055 -19.469 -17.453 1 98.19 87 ALA A C 1
ATOM 618 O O . ALA A 1 87 ? -3.896 -18.484 -18.188 1 98.19 87 ALA A O 1
ATOM 619 N N . VAL A 1 88 ? -5.039 -20.281 -17.656 1 96.44 88 VAL A N 1
ATOM 620 C CA . VAL A 1 88 ? -6.027 -20.094 -18.719 1 96.44 88 VAL A CA 1
ATOM 621 C C . VAL A 1 88 ? -7.203 -19.266 -18.188 1 96.44 88 VAL A C 1
ATOM 623 O O . VAL A 1 88 ? -7.156 -18.766 -17.062 1 96.44 88 VAL A O 1
ATOM 626 N N . SER A 1 89 ? -8.227 -19.094 -18.969 1 92.56 89 SER A N 1
ATOM 627 C CA . SER A 1 89 ? -9.391 -18.266 -18.656 1 92.56 89 SER A CA 1
ATOM 628 C C . SER A 1 89 ? -10.086 -18.766 -17.391 1 92.56 89 SER A C 1
ATOM 630 O O . SER A 1 89 ? -9.938 -19.938 -17.016 1 92.56 89 SER A O 1
ATOM 632 N N . GLU A 1 90 ? -10.844 -17.891 -16.781 1 93.5 90 GLU A N 1
ATOM 633 C CA . GLU A 1 90 ? -11.531 -18.172 -15.523 1 93.5 90 GLU A CA 1
ATOM 634 C C . GLU A 1 90 ? -12.891 -18.828 -15.766 1 93.5 90 GLU A C 1
ATOM 636 O O . GLU A 1 90 ? -13.93 -18.203 -15.523 1 93.5 90 GLU A O 1
ATOM 641 N N . ASN A 1 91 ? -12.867 -20 -16.25 1 96.31 91 ASN A N 1
ATOM 642 C CA . ASN A 1 91 ? -14.039 -20.812 -16.516 1 96.31 91 ASN A CA 1
ATOM 643 C C . ASN A 1 91 ? -13.945 -22.172 -15.828 1 96.31 91 ASN A C 1
ATOM 645 O O . ASN A 1 91 ? -13.086 -22.984 -16.156 1 96.31 91 ASN A O 1
ATOM 649 N N . LEU A 1 92 ? -14.914 -22.453 -14.961 1 96.88 92 LEU A N 1
ATOM 650 C CA . LEU A 1 92 ? -14.82 -23.609 -14.086 1 96.88 92 LEU A CA 1
ATOM 651 C C . LEU A 1 92 ? -14.93 -24.906 -14.898 1 96.88 92 LEU A C 1
ATOM 653 O O . LEU A 1 92 ? -14.172 -25.844 -14.672 1 96.88 92 LEU A O 1
ATOM 657 N N . ALA A 1 93 ? -15.891 -24.953 -15.789 1 97.69 93 ALA A N 1
ATOM 658 C CA . ALA A 1 93 ? -16.078 -26.141 -16.609 1 97.69 93 ALA A CA 1
ATOM 659 C C . ALA A 1 93 ? -14.82 -26.453 -17.422 1 97.69 93 ALA A C 1
ATOM 661 O O . ALA A 1 93 ? -14.406 -27.609 -17.516 1 97.69 93 ALA A O 1
ATOM 662 N N . PHE A 1 94 ? -14.258 -25.453 -17.938 1 97.19 94 PHE A N 1
ATOM 663 C CA . PHE A 1 94 ? -13.039 -25.625 -18.703 1 97.19 94 PH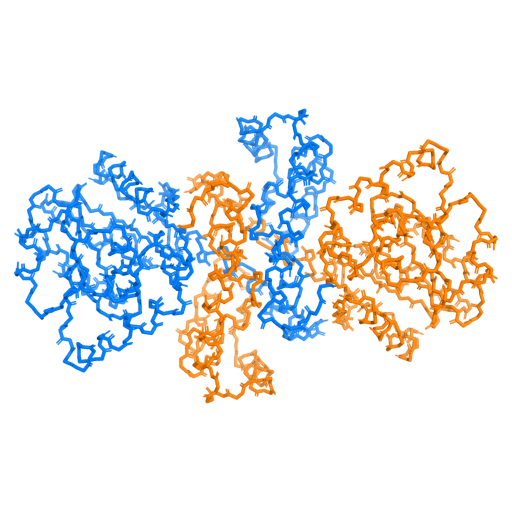E A CA 1
ATOM 664 C C . PHE A 1 94 ? -11.898 -26.109 -17.812 1 97.19 94 PHE A C 1
ATOM 666 O O . PHE A 1 94 ? -11.141 -27 -18.203 1 97.19 94 PHE A O 1
ATOM 673 N N . LYS A 1 95 ? -11.75 -25.625 -16.656 1 97.94 95 LYS A N 1
ATOM 674 C CA . LYS A 1 95 ? -10.688 -26.016 -15.727 1 97.94 95 LYS A CA 1
ATOM 675 C C . LYS A 1 95 ? -10.82 -27.484 -15.328 1 97.94 95 LYS A C 1
ATOM 677 O O . LYS A 1 95 ? -9.82 -28.203 -15.227 1 97.94 95 LYS A O 1
ATOM 682 N N . ARG A 1 96 ? -12.016 -27.922 -15.133 1 98.31 96 ARG A N 1
ATOM 683 C CA . ARG A 1 96 ? -12.25 -29.312 -14.797 1 98.31 96 ARG A CA 1
ATOM 684 C C . ARG A 1 96 ? -11.758 -30.234 -15.906 1 98.31 96 ARG A C 1
ATOM 686 O O . ARG A 1 96 ? -11.047 -31.219 -15.641 1 98.31 96 ARG A O 1
ATOM 693 N N . THR A 1 97 ? -12.156 -29.859 -17.094 1 98.06 97 THR A N 1
ATOM 694 C CA . THR A 1 97 ? -11.742 -30.656 -18.25 1 98.06 97 THR A CA 1
ATOM 695 C C . THR A 1 97 ? -10.227 -30.625 -18.406 1 98.06 97 THR A C 1
ATOM 697 O O . THR A 1 97 ? -9.602 -31.672 -18.609 1 98.06 97 THR A O 1
ATOM 700 N N . LEU A 1 98 ? -9.688 -29.469 -18.281 1 98.31 98 LEU A N 1
ATOM 701 C CA . LEU A 1 98 ? -8.25 -29.281 -18.469 1 98.31 98 LEU A CA 1
ATOM 702 C C . LEU A 1 98 ? -7.469 -30.062 -17.406 1 98.31 98 LEU A C 1
ATOM 704 O O . LEU A 1 98 ? -6.488 -30.734 -17.734 1 98.31 98 LEU A O 1
ATOM 708 N N . PHE A 1 99 ? -7.816 -30 -16.156 1 98.69 99 PHE A N 1
ATOM 709 C CA . PHE A 1 99 ? -7.082 -30.672 -15.086 1 98.69 99 PHE A CA 1
ATOM 710 C C . PHE A 1 99 ? -7.199 -32.188 -15.211 1 98.69 99 PHE A C 1
ATOM 712 O O . PHE A 1 99 ? -6.277 -32.906 -14.844 1 98.69 99 PHE A O 1
ATOM 719 N N . ALA A 1 100 ? -8.336 -32.656 -15.742 1 98.62 100 ALA A N 1
ATOM 720 C CA . ALA A 1 100 ? -8.438 -34.094 -16.047 1 98.62 100 ALA A CA 1
ATOM 721 C C . ALA A 1 100 ? -7.402 -34.5 -17.078 1 98.62 100 ALA A C 1
ATOM 723 O O . ALA A 1 100 ? -6.75 -35.531 -16.938 1 98.62 100 ALA A O 1
ATOM 724 N N . GLU A 1 101 ? -7.277 -33.688 -18.078 1 98.38 101 GLU A N 1
ATOM 725 C CA . GLU A 1 101 ? -6.285 -33.969 -19.109 1 98.38 101 GLU A CA 1
ATOM 726 C C . GLU A 1 101 ? -4.867 -33.875 -18.547 1 98.38 101 GLU A C 1
ATOM 728 O O . GLU A 1 101 ? -4.039 -34.75 -18.844 1 98.38 101 GLU A O 1
ATOM 733 N N . LEU A 1 102 ? -4.57 -32.875 -17.766 1 98.69 102 LEU A N 1
ATOM 734 C CA . LEU A 1 102 ? -3.252 -32.719 -17.156 1 98.69 102 LEU A CA 1
ATOM 735 C C . LEU A 1 102 ? -2.912 -33.906 -16.266 1 98.69 102 LEU A C 1
ATOM 737 O O . LEU A 1 102 ? -1.789 -34.406 -16.312 1 98.69 102 LEU A O 1
ATOM 741 N N . ASP A 1 103 ? -3.893 -34.312 -15.5 1 98.5 103 ASP A N 1
ATOM 742 C CA . ASP A 1 103 ? -3.703 -35.438 -14.594 1 98.5 103 ASP A CA 1
ATOM 743 C C . ASP A 1 103 ? -3.336 -36.688 -15.367 1 98.5 103 ASP A C 1
ATOM 745 O O . ASP A 1 103 ? -2.502 -37.469 -14.914 1 98.5 103 ASP A O 1
ATOM 749 N N . ALA A 1 104 ? -3.912 -36.844 -16.5 1 98 104 ALA A N 1
ATOM 750 C CA . ALA A 1 104 ? -3.693 -38.062 -17.312 1 98 104 ALA A CA 1
ATOM 751 C C . ALA A 1 104 ? -2.352 -38 -18.031 1 98 104 ALA A C 1
ATOM 753 O O . ALA A 1 104 ? -1.691 -39 -18.219 1 98 104 ALA A O 1
ATOM 754 N N . LEU A 1 105 ? -1.96 -36.812 -18.422 1 98.31 105 LEU A N 1
ATOM 755 C CA . LEU A 1 105 ? -0.856 -36.656 -19.359 1 98.31 105 LEU A CA 1
ATOM 756 C C . LEU A 1 105 ? 0.455 -36.406 -18.625 1 98.31 105 LEU A C 1
ATOM 758 O O . LEU A 1 105 ? 1.527 -36.781 -19.109 1 98.31 105 LEU A O 1
ATOM 762 N N . ALA A 1 106 ? 0.456 -35.719 -17.516 1 97.88 106 ALA A N 1
ATOM 763 C CA . ALA A 1 106 ? 1.676 -35.312 -16.812 1 97.88 106 ALA A CA 1
ATOM 764 C C . ALA A 1 106 ? 2.225 -36.5 -16 1 97.88 106 ALA A C 1
ATOM 766 O O . ALA A 1 106 ? 1.468 -37.375 -15.562 1 97.88 106 ALA A O 1
ATOM 767 N N . PRO A 1 107 ? 3.543 -36.469 -15.781 1 97.19 107 PRO A N 1
ATOM 768 C CA . PRO A 1 107 ? 4.105 -37.5 -14.906 1 97.19 107 PRO A CA 1
ATOM 769 C C . PRO A 1 107 ? 3.49 -37.469 -13.508 1 97.19 107 PRO A C 1
ATOM 771 O O . PRO A 1 107 ? 3.078 -36.438 -13.023 1 97.19 107 PRO A O 1
ATOM 774 N N . GLY A 1 108 ? 3.516 -38.594 -12.852 1 96.44 108 GLY A N 1
ATOM 775 C CA . GLY A 1 108 ? 2.902 -38.75 -11.547 1 96.44 108 GLY A CA 1
ATOM 776 C C . GLY A 1 108 ? 3.51 -37.844 -10.492 1 96.44 108 GLY A C 1
ATOM 777 O O . GLY A 1 108 ? 2.832 -37.469 -9.539 1 96.44 108 GLY A O 1
ATOM 778 N N . HIS A 1 109 ? 4.695 -37.5 -10.664 1 95.69 109 HIS A N 1
ATOM 779 C CA . HIS A 1 109 ? 5.398 -36.719 -9.664 1 95.69 109 HIS A CA 1
ATOM 780 C C . HIS A 1 109 ? 5.172 -35.219 -9.875 1 95.69 109 HIS A C 1
ATOM 782 O O . HIS A 1 109 ? 5.492 -34.406 -9.008 1 95.69 109 HIS A O 1
ATOM 788 N N . ALA A 1 110 ? 4.625 -34.812 -11.031 1 97.88 110 ALA A N 1
ATOM 789 C CA . ALA A 1 110 ? 4.508 -33.406 -11.375 1 97.88 110 ALA A CA 1
ATOM 790 C C . ALA A 1 110 ? 3.43 -32.719 -10.531 1 97.88 110 ALA A C 1
ATOM 792 O O . ALA A 1 110 ? 2.332 -33.25 -10.367 1 97.88 110 ALA A O 1
ATOM 793 N N . LEU A 1 111 ? 3.748 -31.578 -9.969 1 98.44 111 LEU A N 1
ATOM 794 C CA . LEU A 1 111 ? 2.734 -30.75 -9.32 1 98.44 111 LEU A CA 1
ATOM 795 C C . LEU A 1 111 ? 1.86 -30.047 -10.359 1 98.44 111 LEU A C 1
ATOM 797 O O . LEU A 1 111 ? 2.357 -29.609 -11.398 1 98.44 111 LEU A O 1
ATOM 801 N N . LEU A 1 112 ? 0.603 -30.047 -10.117 1 98.75 112 LEU A N 1
ATOM 802 C CA . LEU A 1 112 ? -0.362 -29.344 -10.961 1 98.75 112 LEU A CA 1
ATOM 803 C C . LEU A 1 112 ? -0.966 -28.156 -10.227 1 98.75 112 LEU A C 1
ATOM 805 O O . LEU A 1 112 ? -1.777 -28.328 -9.312 1 98.75 112 LEU A O 1
ATOM 809 N N . ALA A 1 113 ? -0.59 -26.953 -10.625 1 98.81 113 ALA A N 1
ATOM 810 C CA . ALA A 1 113 ? -1.011 -25.734 -9.922 1 98.81 113 ALA A CA 1
ATOM 811 C C . ALA A 1 113 ? -1.852 -24.844 -10.82 1 98.81 113 ALA A C 1
ATOM 813 O O . ALA A 1 113 ? -1.605 -24.75 -12.023 1 98.81 113 ALA A O 1
ATOM 814 N N . SER A 1 114 ? -2.822 -24.219 -10.227 1 98.75 114 SER A N 1
ATOM 815 C CA . SER A 1 114 ? -3.662 -23.266 -10.938 1 98.75 114 SER A CA 1
ATOM 816 C C . SER A 1 114 ? -3.395 -21.844 -10.469 1 98.75 114 SER A C 1
ATOM 818 O O . SER A 1 114 ? -3.176 -21.609 -9.273 1 98.75 114 SER A O 1
ATOM 820 N N . SER A 1 115 ? -3.496 -20.906 -11.391 1 98.31 115 SER A N 1
ATOM 821 C CA . SER A 1 115 ? -3.363 -19.484 -11.086 1 98.31 115 SER A CA 1
ATOM 822 C C . SER A 1 115 ? -4.719 -18.844 -10.789 1 98.31 115 SER A C 1
ATOM 824 O O . SER A 1 115 ? -4.824 -17.625 -10.648 1 98.31 115 SER A O 1
ATOM 826 N N . THR A 1 116 ? -5.746 -19.656 -10.688 1 97.19 116 THR A N 1
ATOM 827 C CA . THR A 1 116 ? -7.102 -19.141 -10.539 1 97.19 116 THR A CA 1
ATOM 828 C C . THR A 1 116 ? -7.184 -18.141 -9.398 1 97.19 116 THR A C 1
ATOM 830 O O . THR A 1 116 ? -6.523 -18.312 -8.367 1 97.19 116 THR A O 1
ATOM 833 N N . SER A 1 117 ? -8.031 -17.094 -9.625 1 94.5 117 SER A N 1
ATOM 834 C CA . SER A 1 117 ? -8.258 -16.078 -8.602 1 94.5 117 SER A CA 1
ATOM 835 C C . SER A 1 117 ? -9.656 -16.203 -8.008 1 94.5 117 SER A C 1
ATOM 837 O O . SER A 1 117 ? -10.078 -15.352 -7.223 1 94.5 117 SER A O 1
ATOM 839 N N . THR A 1 118 ? -10.359 -17.172 -8.352 1 92.25 118 THR A N 1
ATOM 840 C CA . THR A 1 118 ? -11.766 -17.25 -7.969 1 92.25 118 THR A CA 1
ATOM 841 C C . THR A 1 118 ? -12.062 -18.594 -7.293 1 92.25 118 THR A C 1
ATOM 843 O O . THR A 1 118 ? -12.742 -18.625 -6.262 1 92.25 118 THR A O 1
ATOM 846 N N . TYR A 1 119 ? -11.516 -19.703 -7.848 1 95.19 119 TYR A N 1
ATOM 847 C CA . TYR A 1 119 ? -11.961 -21.047 -7.469 1 95.19 119 TYR A CA 1
ATOM 848 C C . TYR A 1 119 ? -10.945 -21.719 -6.566 1 95.19 119 TYR A C 1
ATOM 850 O O . TYR A 1 119 ? -9.734 -21.656 -6.816 1 95.19 119 TYR A O 1
ATOM 858 N N . GLY A 1 120 ? -11.453 -22.359 -5.535 1 96.56 120 GLY A N 1
ATOM 859 C CA . GLY A 1 120 ? -10.594 -23.281 -4.805 1 96.56 120 GLY A CA 1
ATOM 860 C C . GLY A 1 120 ? -10.273 -24.547 -5.586 1 96.56 120 GLY A C 1
ATOM 861 O O . GLY A 1 120 ? -11.031 -24.938 -6.48 1 96.56 120 GLY A O 1
ATOM 862 N N . ALA A 1 121 ? -9.219 -25.156 -5.25 1 97.06 121 ALA A N 1
ATOM 863 C CA . ALA A 1 121 ? -8.781 -26.375 -5.949 1 97.06 121 ALA A CA 1
ATOM 864 C C . ALA A 1 121 ? -9.828 -27.469 -5.852 1 97.06 121 ALA A C 1
ATOM 866 O O . ALA A 1 121 ? -9.945 -28.312 -6.75 1 97.06 121 ALA A O 1
ATOM 867 N N . SER A 1 122 ? -10.609 -27.438 -4.793 1 97.94 122 SER A N 1
ATOM 868 C CA . SER A 1 122 ? -11.602 -28.484 -4.566 1 97.94 122 SER A CA 1
ATOM 869 C C . SER A 1 122 ? -12.672 -28.484 -5.656 1 97.94 122 SER A C 1
ATOM 871 O O . SER A 1 122 ? -13.32 -29.5 -5.898 1 97.94 122 SER A O 1
ATOM 873 N N . GLN A 1 123 ? -12.797 -27.375 -6.281 1 97.44 123 GLN A N 1
ATOM 874 C CA . GLN A 1 123 ? -13.914 -27.203 -7.207 1 97.44 123 GLN A CA 1
ATOM 875 C C . GLN A 1 123 ? -13.594 -27.812 -8.57 1 97.44 123 GLN A C 1
ATOM 877 O O . GLN A 1 123 ? -14.492 -28 -9.391 1 97.44 123 GLN A O 1
ATOM 882 N N . PHE A 1 124 ? -12.312 -28.188 -8.82 1 98.06 124 PHE A N 1
ATOM 883 C CA . PHE A 1 124 ? -12.016 -28.688 -10.164 1 98.06 124 PHE A CA 1
ATOM 884 C C . PHE A 1 124 ? -11.07 -29.875 -10.109 1 98.06 124 PHE A C 1
ATOM 886 O O . PHE A 1 124 ? -10.594 -30.344 -11.148 1 98.06 124 PHE A O 1
ATOM 893 N N . THR A 1 125 ? -10.773 -30.453 -8.922 1 98.44 125 THR A N 1
ATOM 894 C CA . THR A 1 125 ? -9.789 -31.531 -8.867 1 98.44 125 THR A CA 1
ATOM 895 C C . THR A 1 125 ? -10.375 -32.75 -8.18 1 98.44 125 THR A C 1
ATOM 897 O O . THR A 1 125 ? -9.719 -33.781 -8.086 1 98.44 125 THR A O 1
ATOM 900 N N . GLU A 1 126 ? -11.57 -32.719 -7.629 1 97.25 126 GLU A N 1
ATOM 901 C CA . GLU A 1 126 ? -12.156 -33.719 -6.742 1 97.25 126 GLU A CA 1
ATOM 902 C C . GLU A 1 126 ? -12.125 -35.094 -7.383 1 97.25 126 GLU A C 1
ATOM 904 O O . GLU A 1 126 ? -11.797 -36.094 -6.719 1 97.25 126 GLU A O 1
ATOM 909 N N . ALA A 1 127 ? -12.367 -35.25 -8.609 1 96.88 127 ALA A N 1
ATOM 910 C CA . ALA A 1 127 ? -12.586 -36.531 -9.25 1 96.88 127 ALA A CA 1
ATOM 911 C C . ALA A 1 127 ? -11.289 -37.094 -9.836 1 96.88 127 ALA A C 1
ATOM 913 O O . ALA A 1 127 ? -11.258 -38.188 -10.359 1 96.88 127 ALA A O 1
ATOM 914 N N . LEU A 1 128 ? -10.234 -36.406 -9.703 1 98.44 128 LEU A N 1
ATOM 915 C CA . LEU A 1 128 ? -8.992 -36.781 -10.359 1 98.44 128 LEU A CA 1
ATOM 916 C C . LEU A 1 128 ? -8.273 -37.875 -9.562 1 98.44 128 LEU A C 1
ATOM 918 O O . LEU A 1 128 ? -8.211 -37.812 -8.336 1 98.44 128 LEU A O 1
ATOM 922 N N . ALA A 1 129 ? -7.699 -38.812 -10.273 1 98.12 129 ALA A N 1
ATOM 923 C CA . ALA A 1 129 ? -6.895 -39.844 -9.633 1 98.12 129 ALA A CA 1
ATOM 924 C C . ALA A 1 129 ? -5.68 -39.25 -8.93 1 98.12 129 ALA A C 1
ATOM 926 O O . ALA A 1 129 ? -5.316 -39.656 -7.832 1 98.12 129 ALA A O 1
ATOM 927 N N . GLY A 1 130 ? -5.031 -38.281 -9.57 1 98.38 130 GLY A N 1
ATOM 928 C CA . GLY A 1 130 ? -3.857 -37.656 -9.016 1 98.38 130 GLY A CA 1
ATOM 929 C C . GLY A 1 130 ? -4.18 -36.344 -8.273 1 98.38 130 GLY A C 1
ATOM 930 O O . GLY A 1 130 ? -3.367 -35.438 -8.242 1 98.38 130 GLY A O 1
ATOM 931 N N . ARG A 1 131 ? -5.348 -36.219 -7.699 1 98.44 131 ARG A N 1
ATOM 932 C CA . ARG A 1 131 ? -5.836 -35 -7.066 1 98.44 131 ARG A CA 1
ATOM 933 C C . ARG A 1 131 ? -4.941 -34.594 -5.906 1 98.44 131 ARG A C 1
ATOM 935 O O . ARG A 1 131 ? -4.891 -33.406 -5.543 1 98.44 131 ARG A O 1
ATOM 942 N N . ALA A 1 132 ? -4.148 -35.469 -5.32 1 98.62 132 ALA A N 1
ATOM 943 C CA . ALA A 1 132 ? -3.307 -35.188 -4.16 1 98.62 132 ALA A CA 1
ATOM 944 C C . ALA A 1 132 ? -2.172 -34.219 -4.516 1 98.62 132 ALA A C 1
ATOM 946 O O . ALA A 1 132 ? -1.595 -33.594 -3.637 1 98.62 132 ALA A O 1
ATOM 947 N N . ARG A 1 133 ? -1.794 -34.125 -5.805 1 98.5 133 ARG A N 1
ATOM 948 C CA . ARG A 1 133 ? -0.69 -33.281 -6.23 1 98.5 133 ARG A CA 1
ATOM 949 C C . ARG A 1 133 ? -1.206 -31.953 -6.781 1 98.5 133 ARG A C 1
ATOM 951 O O . ARG A 1 133 ? -0.431 -31.141 -7.301 1 98.5 133 ARG A O 1
ATOM 958 N N . CYS A 1 134 ? -2.557 -31.672 -6.715 1 98.81 134 CYS A N 1
ATOM 959 C CA . CYS A 1 134 ? -3.184 -30.469 -7.258 1 98.81 134 CYS A CA 1
ATOM 960 C C . CYS A 1 134 ? -3.318 -29.391 -6.191 1 98.81 134 CYS A C 1
ATOM 962 O O . CYS A 1 134 ? -3.623 -29.688 -5.035 1 98.81 134 CYS A O 1
ATOM 964 N N . LEU A 1 135 ? -3.07 -28.125 -6.531 1 98.62 135 LEU A N 1
ATOM 965 C CA . LEU A 1 135 ? -3.207 -27 -5.625 1 98.62 135 LEU A CA 1
ATOM 966 C C . LEU A 1 135 ? -3.424 -25.703 -6.398 1 98.62 135 LEU A C 1
ATOM 968 O O . LEU A 1 135 ? -3.479 -25.703 -7.629 1 98.62 135 LEU A O 1
ATOM 972 N N . VAL A 1 136 ? -3.666 -24.656 -5.699 1 98.69 136 VAL A N 1
ATOM 973 C CA . VAL A 1 136 ? -3.709 -23.312 -6.281 1 98.69 136 VAL A CA 1
ATOM 974 C C . VAL A 1 136 ? -2.453 -22.547 -5.891 1 98.69 136 VAL A C 1
ATOM 976 O O . VAL A 1 136 ? -2.039 -22.562 -4.73 1 98.69 136 VAL A O 1
ATOM 979 N N . ALA A 1 137 ? -1.778 -22 -6.82 1 98.69 137 ALA A N 1
ATOM 980 C CA . ALA A 1 137 ? -0.752 -20.969 -6.668 1 98.69 137 ALA A CA 1
ATOM 981 C C . ALA A 1 137 ? -1.188 -19.656 -7.32 1 98.69 137 ALA A C 1
ATOM 983 O O . ALA A 1 137 ? -0.829 -19.375 -8.469 1 98.69 137 ALA A O 1
ATOM 984 N N . HIS A 1 138 ? -1.954 -18.875 -6.578 1 98.5 138 HIS A N 1
ATOM 985 C CA . HIS A 1 138 ? -2.57 -17.656 -7.07 1 98.5 138 HIS A CA 1
ATOM 986 C C . HIS A 1 138 ? -1.614 -16.469 -6.953 1 98.5 138 HIS A C 1
ATOM 988 O O . HIS A 1 138 ? -1.271 -16.047 -5.848 1 98.5 138 HIS A O 1
ATOM 994 N N . PRO A 1 139 ? -1.219 -15.875 -8.094 1 98.06 139 PRO A N 1
ATOM 995 C CA . PRO A 1 139 ? -0.248 -14.781 -8.055 1 98.06 139 PRO A CA 1
ATOM 996 C C . PRO A 1 139 ? -0.909 -13.414 -7.902 1 98.06 139 PRO A C 1
ATOM 998 O O . PRO A 1 139 ? -2.113 -13.273 -8.141 1 98.06 139 PRO A O 1
ATOM 1001 N N . MET A 1 140 ? -0.179 -12.477 -7.387 1 96 140 MET A N 1
ATOM 1002 C CA . MET A 1 140 ? -0.497 -11.086 -7.699 1 96 140 MET A CA 1
ATOM 1003 C C . MET A 1 140 ? -0.014 -10.719 -9.102 1 96 140 MET A C 1
ATOM 1005 O O . MET A 1 140 ? 1.173 -10.844 -9.406 1 96 140 MET A O 1
ATOM 1009 N N . THR A 1 141 ? -0.808 -10.312 -9.977 1 93.69 141 THR A N 1
ATOM 1010 C CA . THR A 1 141 ? -0.491 -10.062 -11.375 1 93.69 141 THR A CA 1
ATOM 1011 C C . THR A 1 141 ? 0.172 -8.703 -11.547 1 93.69 141 THR A C 1
ATOM 1013 O O . THR A 1 141 ? -0.367 -7.684 -11.102 1 93.69 141 THR A O 1
ATOM 1016 N N . PRO A 1 142 ? 1.293 -8.688 -12.125 1 96.75 142 PRO A N 1
ATOM 1017 C CA . PRO A 1 142 ? 2.008 -9.805 -12.75 1 96.75 142 PRO A CA 1
ATOM 1018 C C . PRO A 1 142 ? 3.057 -10.422 -11.836 1 96.75 142 PRO A C 1
ATOM 1020 O O . PRO A 1 142 ? 3.836 -9.703 -11.203 1 96.75 142 PRO A O 1
ATOM 1023 N N . PRO A 1 143 ? 3.145 -11.719 -11.836 1 97.69 143 PRO A N 1
ATOM 1024 C CA . PRO A 1 143 ? 3.986 -12.383 -10.844 1 97.69 143 PRO A CA 1
ATOM 1025 C C . PRO A 1 143 ? 5.477 -12.141 -11.07 1 97.69 143 PRO A C 1
ATOM 1027 O O . PRO A 1 143 ? 6.281 -12.312 -10.156 1 97.69 143 PRO A O 1
ATOM 1030 N N . HIS A 1 144 ? 5.906 -11.734 -12.312 1 97.88 144 HIS A N 1
ATOM 1031 C CA . HIS A 1 144 ? 7.336 -11.5 -12.5 1 97.88 144 HIS A CA 1
ATOM 1032 C C . HIS A 1 144 ? 7.773 -10.188 -11.859 1 97.88 144 HIS A C 1
ATOM 1034 O O . HIS A 1 144 ? 8.969 -9.938 -11.711 1 97.88 144 HIS A O 1
ATOM 1040 N N . LEU A 1 145 ? 6.766 -9.352 -11.43 1 97.44 145 LEU A N 1
ATOM 1041 C CA . LEU A 1 145 ? 7.055 -8.094 -10.742 1 97.44 145 LEU A CA 1
ATOM 1042 C C . LEU A 1 145 ? 6.68 -8.188 -9.266 1 97.44 145 LEU A C 1
ATOM 1044 O O . LEU A 1 145 ? 7.352 -7.598 -8.414 1 97.44 145 LEU A O 1
ATOM 1048 N N . SER A 1 146 ? 5.648 -8.828 -8.898 1 96.62 146 SER A N 1
ATOM 1049 C CA . SER A 1 146 ? 5.164 -9.008 -7.535 1 96.62 146 SER A CA 1
ATOM 1050 C C . SER A 1 146 ? 5.371 -10.438 -7.055 1 96.62 146 SER A C 1
ATOM 1052 O O . SER A 1 146 ? 4.688 -11.359 -7.512 1 96.62 146 SER A O 1
ATOM 1054 N N . PRO A 1 147 ? 6.156 -10.625 -6.074 1 97 147 PRO A N 1
ATOM 1055 C CA . PRO A 1 147 ? 6.621 -11.992 -5.797 1 97 147 PRO A CA 1
ATOM 1056 C C . PRO A 1 147 ? 5.641 -12.781 -4.934 1 97 147 PRO A C 1
ATOM 1058 O O . PRO A 1 147 ? 5.801 -13.992 -4.773 1 97 147 PRO A O 1
ATOM 1061 N N . VAL A 1 148 ? 4.621 -12.195 -4.324 1 97.88 148 VAL A N 1
ATOM 1062 C CA . VAL A 1 148 ? 3.736 -12.906 -3.406 1 97.88 148 VAL A CA 1
ATOM 1063 C C . VAL A 1 148 ? 2.879 -13.898 -4.184 1 97.88 148 VAL A C 1
ATOM 1065 O O . VAL A 1 148 ? 2.422 -13.609 -5.289 1 97.88 148 VAL A O 1
ATOM 1068 N N . VAL A 1 149 ? 2.682 -15.078 -3.629 1 98.62 149 VAL A N 1
ATOM 1069 C CA . VAL A 1 149 ? 1.857 -16.125 -4.223 1 98.62 149 VAL A CA 1
ATOM 1070 C C . VAL A 1 149 ? 0.996 -16.781 -3.143 1 98.62 149 VAL A C 1
ATOM 1072 O O . VAL A 1 149 ? 1.517 -17.297 -2.152 1 98.62 149 VAL A O 1
ATOM 1075 N N . GLU A 1 150 ? -0.286 -16.766 -3.264 1 98.81 150 GLU A N 1
ATOM 1076 C CA . GLU A 1 150 ? -1.18 -17.484 -2.361 1 98.81 150 GLU A CA 1
ATOM 1077 C C . GLU A 1 150 ? -1.214 -18.969 -2.688 1 98.81 150 GLU A C 1
ATOM 1079 O O . GLU A 1 150 ? -1.647 -19.359 -3.771 1 98.81 150 GLU A O 1
ATOM 1084 N N . MET A 1 151 ? -0.74 -19.766 -1.764 1 98.75 151 MET A N 1
ATOM 1085 C CA . MET A 1 151 ? -0.737 -21.219 -1.876 1 98.75 151 MET A CA 1
ATOM 1086 C C . MET A 1 151 ? -1.943 -21.828 -1.165 1 98.75 151 MET A C 1
ATOM 1088 O O . MET A 1 151 ? -2.104 -21.656 0.046 1 98.75 151 MET A O 1
ATOM 1092 N N . ALA A 1 152 ? -2.816 -22.484 -1.899 1 98.44 152 ALA A N 1
ATOM 1093 C CA . ALA A 1 152 ? -4.043 -23.031 -1.319 1 98.44 152 ALA A CA 1
ATOM 1094 C C . ALA A 1 152 ? -4.227 -24.5 -1.704 1 98.44 152 ALA A C 1
ATOM 1096 O O . ALA A 1 152 ? -4.105 -24.859 -2.877 1 98.44 152 ALA A O 1
ATOM 1097 N N . ALA A 1 153 ? -4.52 -25.328 -0.765 1 97.75 153 ALA A N 1
ATOM 1098 C CA . ALA A 1 153 ? -4.762 -26.766 -0.943 1 97.75 153 ALA A CA 1
ATOM 1099 C C . ALA A 1 153 ? -6.242 -27.094 -0.789 1 97.75 153 ALA A C 1
ATOM 1101 O O . ALA A 1 153 ? -7.023 -26.25 -0.324 1 97.75 153 ALA A O 1
ATOM 1102 N N . SER A 1 154 ? -6.641 -28.188 -1.3 1 97.25 154 SER A N 1
ATOM 1103 C CA . SER A 1 154 ? -7.906 -28.812 -0.923 1 97.25 154 SER A CA 1
ATOM 1104 C C . SER A 1 154 ? -7.707 -29.844 0.178 1 97.25 154 SER A C 1
ATOM 1106 O O . SER A 1 154 ? -6.586 -30.047 0.654 1 97.25 154 SER A O 1
ATOM 1108 N N . ALA A 1 155 ? -8.82 -30.453 0.567 1 96.94 155 ALA A N 1
ATOM 1109 C CA . ALA A 1 155 ? -8.781 -31.438 1.658 1 96.94 155 ALA A CA 1
ATOM 1110 C C . ALA A 1 155 ? -7.965 -32.656 1.274 1 96.94 155 ALA A C 1
ATOM 1112 O O . ALA A 1 155 ? -7.441 -33.375 2.145 1 96.94 155 ALA A O 1
ATOM 1113 N N . TRP A 1 156 ? -7.816 -32.906 -0.003 1 97.94 156 TRP A N 1
ATOM 1114 C CA . TRP A 1 156 ? -7.172 -34.125 -0.458 1 97.94 156 TRP A CA 1
ATOM 1115 C C . TRP A 1 156 ? -5.762 -33.844 -0.963 1 97.94 156 TRP A C 1
ATOM 1117 O O . TRP A 1 156 ? -5.051 -34.75 -1.39 1 97.94 156 TRP A O 1
ATOM 1127 N N . THR A 1 157 ? -5.34 -32.562 -0.981 1 98.5 157 THR A N 1
ATOM 1128 C CA . THR A 1 157 ? -3.973 -32.25 -1.372 1 98.5 157 THR A CA 1
ATOM 1129 C C . THR A 1 157 ? -2.977 -32.844 -0.376 1 98.5 157 THR A C 1
ATOM 1131 O O . THR A 1 157 ? -3.139 -32.688 0.836 1 98.5 157 THR A O 1
ATOM 1134 N N . ASP A 1 158 ? -1.967 -33.5 -0.915 1 98.38 158 ASP A N 1
ATOM 1135 C CA . ASP A 1 158 ? -0.896 -34.031 -0.075 1 98.38 158 ASP A CA 1
ATOM 1136 C C . ASP A 1 158 ? -0.109 -32.906 0.586 1 98.38 158 ASP A C 1
ATOM 1138 O O . ASP A 1 158 ? 0.406 -32.031 -0.097 1 98.38 158 ASP A O 1
ATOM 1142 N N . PRO A 1 159 ? -0.04 -32.969 1.898 1 98 159 PRO A N 1
ATOM 1143 C CA . PRO A 1 159 ? 0.731 -31.922 2.582 1 98 159 PRO A CA 1
ATOM 1144 C C . PRO A 1 159 ? 2.164 -31.812 2.064 1 98 159 PRO A C 1
ATOM 1146 O O . PRO A 1 159 ? 2.734 -30.719 2.041 1 98 159 PRO A O 1
ATOM 1149 N N . GLN A 1 160 ? 2.727 -32.844 1.638 1 98 160 GLN A N 1
ATOM 1150 C CA . GLN A 1 160 ? 4.082 -32.812 1.096 1 98 160 GLN A CA 1
ATOM 1151 C C . GLN A 1 160 ? 4.117 -32.125 -0.262 1 98 160 GLN A C 1
ATOM 1153 O O . GLN A 1 160 ? 5.098 -31.453 -0.598 1 98 160 GLN A O 1
ATOM 1158 N N . ALA A 1 161 ? 3.072 -32.312 -1.025 1 98 161 ALA A N 1
ATOM 1159 C CA . ALA A 1 161 ? 2.975 -31.609 -2.303 1 98 161 ALA A CA 1
ATOM 1160 C C . ALA A 1 161 ? 2.922 -30.094 -2.098 1 98 161 ALA A C 1
ATOM 1162 O O . ALA A 1 161 ? 3.631 -29.344 -2.771 1 98 161 ALA A O 1
ATOM 1163 N N . LEU A 1 162 ? 2.096 -29.75 -1.126 1 98.31 162 LEU A N 1
ATOM 1164 C CA . LEU A 1 162 ? 1.979 -28.328 -0.821 1 98.31 162 LEU A CA 1
ATOM 1165 C C . LEU A 1 162 ? 3.311 -27.766 -0.331 1 98.31 162 LEU A C 1
ATOM 1167 O O . LEU A 1 162 ? 3.756 -26.719 -0.799 1 98.31 162 LEU A O 1
ATOM 1171 N N . ALA A 1 163 ? 3.939 -28.453 0.555 1 98.25 163 ALA A N 1
ATOM 1172 C CA . ALA A 1 163 ? 5.23 -28.016 1.082 1 98.25 163 ALA A CA 1
ATOM 1173 C C . ALA A 1 163 ? 6.277 -27.938 -0.024 1 98.25 163 ALA A C 1
ATOM 1175 O O . ALA A 1 163 ? 7.086 -27 -0.058 1 98.25 163 ALA A O 1
ATOM 1176 N N . GLY A 1 164 ? 6.25 -28.953 -0.856 1 97.94 164 GLY A N 1
ATOM 1177 C CA . GLY A 1 164 ? 7.156 -28.953 -1.996 1 97.94 164 GLY A CA 1
ATOM 1178 C C . GLY A 1 164 ? 6.938 -27.766 -2.926 1 97.94 164 GLY A C 1
ATOM 1179 O O . GLY A 1 164 ? 7.898 -27.156 -3.398 1 97.94 164 GLY A O 1
ATOM 1180 N N . ALA A 1 165 ? 5.676 -27.438 -3.172 1 98.44 165 ALA A N 1
ATOM 1181 C CA . ALA A 1 165 ? 5.348 -26.297 -4.02 1 98.44 165 ALA A CA 1
ATOM 1182 C C . ALA A 1 165 ? 5.832 -24.984 -3.393 1 98.44 165 ALA A C 1
ATOM 1184 O O . ALA A 1 165 ? 6.355 -24.109 -4.09 1 98.44 165 ALA A O 1
ATOM 1185 N N . GLU A 1 166 ? 5.652 -24.859 -2.107 1 98.44 166 GLU A N 1
ATOM 1186 C CA . GLU A 1 166 ? 6.113 -23.672 -1.398 1 98.44 166 GLU A CA 1
ATOM 1187 C C . GLU A 1 166 ? 7.629 -23.531 -1.486 1 98.44 166 GLU A C 1
ATOM 1189 O O . GLU A 1 166 ? 8.141 -22.438 -1.732 1 98.44 166 GLU A O 1
ATOM 1194 N N . THR A 1 167 ? 8.328 -24.594 -1.263 1 98.19 167 THR A N 1
ATOM 1195 C CA . THR A 1 167 ? 9.781 -24.594 -1.365 1 98.19 167 THR A CA 1
ATOM 1196 C C . THR A 1 167 ? 10.227 -24.219 -2.775 1 98.19 167 THR A C 1
ATOM 1198 O O . THR A 1 167 ? 11.156 -23.422 -2.949 1 98.19 167 THR A O 1
ATOM 1201 N N . PHE A 1 168 ? 9.531 -24.812 -3.691 1 98.25 168 PHE A N 1
ATOM 1202 C CA . PHE A 1 168 ? 9.828 -24.5 -5.086 1 98.25 168 PHE A CA 1
ATOM 1203 C C . PHE A 1 168 ? 9.633 -23.016 -5.371 1 98.25 168 PHE A C 1
ATOM 1205 O O . PHE A 1 168 ? 10.508 -22.375 -5.953 1 98.25 168 PHE A O 1
ATOM 1212 N N . MET A 1 169 ? 8.508 -22.438 -4.918 1 98.06 169 MET A N 1
ATOM 1213 C CA . MET A 1 169 ? 8.234 -21.016 -5.113 1 98.06 169 MET A CA 1
ATOM 1214 C C . MET A 1 169 ? 9.344 -20.156 -4.496 1 98.06 169 MET A C 1
ATOM 1216 O O . MET A 1 169 ? 9.805 -19.203 -5.109 1 98.06 169 MET A O 1
ATOM 1220 N N . ARG A 1 170 ? 9.773 -20.5 -3.336 1 97.25 170 ARG A N 1
ATOM 1221 C CA . ARG A 1 170 ? 10.852 -19.766 -2.682 1 97.25 170 ARG A CA 1
ATOM 1222 C C . ARG A 1 170 ? 12.133 -19.828 -3.502 1 97.25 170 ARG A C 1
ATOM 1224 O O . ARG A 1 170 ? 12.859 -18.828 -3.602 1 97.25 170 ARG A O 1
ATOM 1231 N N . SER A 1 171 ? 12.398 -20.969 -4.098 1 96.69 171 SER A N 1
ATOM 1232 C CA . SER A 1 171 ? 13.602 -21.141 -4.902 1 96.69 171 SER A CA 1
ATOM 1233 C C . SER A 1 171 ? 13.57 -20.234 -6.141 1 96.69 171 SER A C 1
ATOM 1235 O O . SER A 1 171 ? 14.609 -19.953 -6.73 1 96.69 171 SER A O 1
ATOM 1237 N N . LEU A 1 172 ? 12.367 -19.828 -6.523 1 96.12 172 LEU A N 1
ATOM 1238 C CA . LEU A 1 172 ? 12.18 -18.969 -7.695 1 96.12 172 LEU A CA 1
ATOM 1239 C C . LEU A 1 172 ? 12.281 -17.5 -7.316 1 96.12 172 LEU A C 1
ATOM 1241 O O . LEU A 1 172 ? 12.156 -16.625 -8.18 1 96.12 172 LEU A O 1
ATOM 1245 N N . GLY A 1 173 ? 12.438 -17.188 -6.02 1 95 173 GLY A N 1
ATOM 1246 C CA . GLY A 1 173 ? 12.43 -15.805 -5.559 1 95 173 GLY A CA 1
ATOM 1247 C C . GLY A 1 173 ? 11.031 -15.289 -5.254 1 95 173 GLY A C 1
ATOM 1248 O O . GLY A 1 173 ? 10.852 -14.094 -5.016 1 95 173 GLY A O 1
ATOM 1249 N N . GLN A 1 174 ? 10.07 -16.172 -5.32 1 97.12 174 GLN A N 1
ATOM 1250 C CA . GLN A 1 174 ? 8.711 -15.797 -4.949 1 97.12 174 GLN A CA 1
ATOM 1251 C C . GLN A 1 174 ? 8.508 -15.891 -3.438 1 97.12 174 GLN A C 1
ATOM 1253 O O . GLN A 1 174 ? 9.375 -16.391 -2.721 1 97.12 174 GLN A O 1
ATOM 1258 N N . HIS A 1 175 ? 7.449 -15.32 -2.967 1 97.5 175 HIS A N 1
ATOM 1259 C CA . HIS A 1 175 ? 7.09 -15.344 -1.553 1 97.5 175 HIS A CA 1
ATOM 1260 C C . HIS A 1 175 ? 5.75 -16.031 -1.335 1 97.5 175 HIS A C 1
ATOM 1262 O O . HIS A 1 175 ? 4.707 -15.375 -1.283 1 97.5 175 HIS A O 1
ATOM 1268 N N . PRO A 1 176 ? 5.816 -17.359 -1.142 1 98.5 176 PRO A N 1
ATOM 1269 C CA . PRO A 1 176 ? 4.559 -18.078 -0.911 1 98.5 176 PRO A CA 1
ATOM 1270 C C . PRO A 1 176 ? 3.928 -17.734 0.438 1 98.5 176 PRO A C 1
ATOM 1272 O O . PRO A 1 176 ? 4.637 -17.609 1.438 1 98.5 176 PRO A O 1
ATOM 1275 N N . VAL A 1 177 ? 2.639 -17.5 0.424 1 98.5 177 VAL A N 1
ATOM 1276 C CA . VAL A 1 177 ? 1.839 -17.375 1.64 1 98.5 177 VAL A CA 1
ATOM 1277 C C . VAL A 1 177 ? 0.766 -18.469 1.665 1 98.5 177 VAL A C 1
ATOM 1279 O O . VAL A 1 177 ? 0.195 -18.797 0.627 1 98.5 177 VAL A O 1
ATOM 1282 N N . ARG A 1 178 ? 0.454 -18.938 2.797 1 98.25 178 ARG A N 1
ATOM 1283 C CA . ARG A 1 178 ? -0.438 -20.078 2.908 1 98.25 178 ARG A CA 1
ATOM 1284 C C . ARG A 1 178 ? -1.865 -19.641 3.211 1 98.25 178 ARG A C 1
ATOM 1286 O O . ARG A 1 178 ? -2.104 -18.906 4.176 1 98.25 178 ARG A O 1
ATOM 1293 N N . ILE A 1 179 ? -2.791 -20.031 2.404 1 98.44 179 ILE A N 1
ATOM 1294 C CA . ILE A 1 179 ? -4.223 -19.906 2.658 1 98.44 179 ILE A CA 1
ATOM 1295 C C . ILE A 1 179 ? -4.754 -21.203 3.277 1 98.44 179 ILE A C 1
ATOM 1297 O O . ILE A 1 179 ? -4.801 -22.234 2.615 1 98.44 179 ILE A O 1
ATOM 1301 N N . ARG A 1 180 ? -5.25 -21.141 4.449 1 97.25 180 ARG A N 1
ATOM 1302 C CA . ARG A 1 180 ? -5.516 -22.328 5.254 1 97.25 180 ARG A CA 1
ATOM 1303 C C . ARG A 1 180 ? -6.898 -22.891 4.953 1 97.25 180 ARG A C 1
ATOM 1305 O O . ARG A 1 180 ? -7.172 -24.062 5.246 1 97.25 180 ARG A O 1
ATOM 1312 N N . LYS A 1 181 ? -7.758 -22 4.441 1 95.75 181 LYS A N 1
ATOM 1313 C CA . LYS A 1 181 ? -9.117 -22.375 4.066 1 95.75 181 LYS A CA 1
ATOM 1314 C C . LYS A 1 181 ? -9.477 -21.828 2.684 1 95.75 181 LYS A C 1
ATOM 1316 O O . LYS A 1 181 ? -9.125 -20.703 2.344 1 95.75 181 LYS A O 1
ATOM 1321 N N . GLU A 1 182 ? -10.117 -22.75 1.957 1 93.56 182 GLU A N 1
ATOM 1322 C CA . GLU A 1 182 ? -10.594 -22.234 0.677 1 93.56 182 GLU A CA 1
ATOM 1323 C C . GLU A 1 182 ? -11.609 -21.125 0.877 1 93.56 182 GLU A C 1
ATOM 1325 O O . GLU A 1 182 ? -12.539 -21.25 1.676 1 93.56 182 GLU A O 1
ATOM 1330 N N . ILE A 1 183 ? -11.438 -20 0.219 1 89.94 183 ILE A N 1
ATOM 1331 C CA . ILE A 1 183 ? -12.312 -18.844 0.288 1 89.94 183 ILE A CA 1
ATOM 1332 C C . ILE A 1 183 ? -12.398 -18.172 -1.085 1 89.94 183 ILE A C 1
ATOM 1334 O O . ILE A 1 183 ? -11.375 -17.938 -1.731 1 89.94 183 ILE A O 1
ATOM 1338 N N . PRO A 1 184 ? -13.594 -17.969 -1.498 1 85 184 PRO A N 1
ATOM 1339 C CA . PRO A 1 184 ? -13.711 -17.297 -2.795 1 85 184 PRO A CA 1
ATOM 1340 C C . PRO A 1 184 ? -12.938 -15.984 -2.852 1 85 184 PRO A C 1
ATOM 1342 O O . PRO A 1 184 ? -13.016 -15.18 -1.921 1 85 184 PRO A O 1
ATOM 1345 N N . GLY A 1 185 ? -12.18 -15.789 -3.953 1 87.62 185 GLY A N 1
ATOM 1346 C CA . GLY A 1 185 ? -11.422 -14.562 -4.16 1 87.62 185 GLY A CA 1
ATOM 1347 C C . GLY A 1 185 ? -10.133 -14.516 -3.361 1 87.62 185 GLY A C 1
ATOM 1348 O O . GLY A 1 185 ? -9.367 -13.555 -3.469 1 87.62 185 GLY A O 1
ATOM 1349 N N . PHE A 1 186 ? -9.938 -15.555 -2.531 1 95.38 186 PHE A N 1
ATOM 1350 C CA . PHE A 1 186 ? -8.727 -15.648 -1.717 1 95.38 186 PHE A CA 1
ATOM 1351 C C . PHE A 1 186 ? -8.547 -14.391 -0.875 1 95.38 186 PHE A C 1
ATOM 1353 O O . PHE A 1 186 ? -9.523 -13.75 -0.493 1 95.38 186 PHE A O 1
ATOM 1360 N N . VAL A 1 187 ? -7.348 -14.172 -0.335 1 98.06 187 VAL A N 1
ATOM 1361 C CA . VAL A 1 187 ? -7.199 -13.117 0.661 1 98.06 187 VAL A CA 1
ATOM 1362 C C . VAL A 1 187 ? -6.699 -11.836 -0.009 1 98.06 187 VAL A C 1
ATOM 1364 O O . VAL A 1 187 ? -7.148 -10.734 0.324 1 98.06 187 VAL A O 1
ATOM 1367 N N . LEU A 1 188 ? -5.828 -11.992 -0.998 1 97.62 188 LEU A N 1
ATOM 1368 C CA . LEU A 1 188 ? -5.262 -10.852 -1.715 1 97.62 188 LEU A CA 1
ATOM 1369 C C . LEU A 1 188 ? -6.367 -9.984 -2.301 1 97.62 188 LEU A C 1
ATOM 1371 O O . LEU A 1 188 ? -6.391 -8.766 -2.08 1 97.62 188 LEU A O 1
ATOM 1375 N N . ASN A 1 189 ? -7.297 -10.555 -2.994 1 96.12 189 ASN A N 1
ATOM 1376 C CA . ASN A 1 189 ? -8.383 -9.828 -3.633 1 96.12 189 ASN A CA 1
ATOM 1377 C C . ASN A 1 189 ? -9.328 -9.211 -2.604 1 96.12 189 ASN A C 1
ATOM 1379 O O . ASN A 1 189 ? -9.867 -8.125 -2.818 1 96.12 189 ASN A O 1
ATOM 1383 N N . ARG A 1 190 ? -9.539 -9.914 -1.556 1 96.06 190 ARG A N 1
ATOM 1384 C CA . ARG A 1 190 ? -10.406 -9.414 -0.497 1 96.06 190 ARG A CA 1
ATOM 1385 C C . ARG A 1 190 ? -9.82 -8.164 0.153 1 96.06 190 ARG A C 1
ATOM 1387 O O . ARG A 1 190 ? -10.547 -7.211 0.443 1 96.06 190 ARG A O 1
ATOM 1394 N N . LEU A 1 191 ? -8.516 -8.195 0.444 1 98 191 LEU A N 1
ATOM 1395 C CA . LEU A 1 191 ? -7.867 -7.027 1.033 1 98 191 LEU A CA 1
ATOM 1396 C C . LEU A 1 191 ? -7.918 -5.836 0.083 1 98 191 LEU A C 1
ATOM 1398 O O . LEU A 1 191 ? -8.266 -4.727 0.492 1 98 191 LEU A O 1
ATOM 1402 N N . GLN A 1 192 ? -7.574 -6.043 -1.191 1 97.75 192 GLN A N 1
ATOM 1403 C CA . GLN A 1 192 ? -7.676 -4.98 -2.188 1 97.75 192 GLN A CA 1
ATOM 1404 C C . GLN A 1 192 ? -9.109 -4.457 -2.289 1 97.75 192 GLN A C 1
ATOM 1406 O O . GLN A 1 192 ? -9.328 -3.248 -2.365 1 97.75 192 GLN A O 1
ATOM 1411 N N . GLY A 1 193 ? -10.039 -5.375 -2.297 1 97 193 GLY A N 1
ATOM 1412 C CA . GLY A 1 193 ? -11.445 -5.004 -2.393 1 97 193 GLY A CA 1
ATOM 1413 C C . GLY A 1 193 ? -11.906 -4.129 -1.243 1 97 193 GLY A C 1
ATOM 1414 O O . GLY A 1 193 ? -12.633 -3.156 -1.45 1 97 193 GLY A O 1
ATOM 1415 N N . ALA A 1 194 ? -11.508 -4.469 -0.023 1 96.88 194 ALA A N 1
ATOM 1416 C CA . ALA A 1 194 ? -11.898 -3.697 1.153 1 96.88 194 ALA A CA 1
ATOM 1417 C C . ALA A 1 194 ? -11.438 -2.248 1.033 1 96.88 194 ALA A C 1
ATOM 1419 O O . ALA A 1 194 ? -12.203 -1.32 1.305 1 96.88 194 ALA A O 1
ATOM 1420 N N . LEU A 1 195 ? -10.219 -2.027 0.638 1 98.44 195 LEU A N 1
ATOM 1421 C CA . LEU A 1 195 ? -9.68 -0.685 0.473 1 98.44 195 LEU A CA 1
ATOM 1422 C C . LEU A 1 195 ? -10.406 0.066 -0.636 1 98.44 195 LEU A C 1
ATOM 1424 O O . LEU A 1 195 ? -10.82 1.212 -0.447 1 98.44 195 LEU A O 1
ATOM 1428 N N . LEU A 1 196 ? -10.617 -0.588 -1.789 1 98.56 196 LEU A N 1
ATOM 1429 C CA . LEU A 1 196 ? -11.266 0.045 -2.934 1 98.56 196 LEU A CA 1
ATOM 1430 C C . LEU A 1 196 ? -12.711 0.416 -2.605 1 98.56 196 LEU A C 1
ATOM 1432 O O . LEU A 1 196 ? -13.18 1.487 -2.992 1 98.56 196 LEU A O 1
ATOM 1436 N N . MET A 1 197 ? -13.375 -0.443 -1.913 1 97.81 197 MET A N 1
ATOM 1437 C CA . MET A 1 197 ? -14.758 -0.148 -1.559 1 97.81 197 MET A CA 1
ATOM 1438 C C . MET A 1 197 ? -14.844 1.111 -0.703 1 97.81 197 MET A C 1
ATOM 1440 O O . MET A 1 197 ? -15.75 1.932 -0.888 1 97.81 197 MET A O 1
ATOM 1444 N N . GLU A 1 198 ? -13.906 1.25 0.249 1 97.06 198 GLU A N 1
ATOM 1445 C CA . GLU A 1 198 ? -13.891 2.473 1.045 1 97.06 198 GLU A CA 1
ATOM 1446 C C . GLU A 1 198 ? -13.57 3.689 0.18 1 97.06 198 GLU A C 1
ATOM 1448 O O . GLU A 1 198 ? -14.164 4.754 0.355 1 97.06 198 GLU A O 1
ATOM 1453 N N . MET A 1 199 ? -12.641 3.559 -0.766 1 98.62 199 MET A N 1
ATOM 1454 C CA . MET A 1 199 ? -12.336 4.633 -1.706 1 98.62 199 MET A CA 1
ATOM 1455 C C . MET A 1 199 ? -13.578 5.035 -2.492 1 98.62 199 MET A C 1
ATOM 1457 O O . MET A 1 199 ? -13.875 6.227 -2.619 1 98.62 199 MET A O 1
ATOM 1461 N N . PHE A 1 200 ? -14.289 3.996 -3.008 1 98.56 200 PHE A N 1
ATOM 1462 C CA . PHE A 1 200 ? -15.508 4.254 -3.771 1 98.56 200 PHE A CA 1
ATOM 1463 C C . PHE A 1 200 ? -16.516 5.051 -2.943 1 98.56 200 PHE A C 1
ATOM 1465 O O . PHE A 1 200 ? -17.094 6.016 -3.432 1 98.56 200 PHE A O 1
ATOM 1472 N N . ARG A 1 201 ? -16.656 4.684 -1.719 1 96.19 201 ARG A N 1
ATOM 1473 C CA . ARG A 1 201 ? -17.641 5.309 -0.846 1 96.19 201 ARG A CA 1
ATOM 1474 C C . ARG A 1 201 ? -17.312 6.777 -0.603 1 96.19 201 ARG A C 1
ATOM 1476 O O . ARG A 1 201 ? -18.156 7.648 -0.762 1 96.19 201 ARG A O 1
ATOM 1483 N N . VAL A 1 202 ? -16.047 7.09 -0.203 1 97.38 202 VAL A N 1
ATOM 1484 C CA . VAL A 1 202 ? -15.672 8.461 0.15 1 97.38 202 VAL A CA 1
ATOM 1485 C C . VAL A 1 202 ? -15.672 9.336 -1.102 1 97.38 202 VAL A C 1
ATOM 1487 O O . VAL A 1 202 ? -15.938 10.539 -1.025 1 97.38 202 VAL A O 1
ATOM 1490 N N . ILE A 1 203 ? -15.414 8.766 -2.283 1 98.38 203 ILE A N 1
ATOM 1491 C CA . ILE A 1 203 ? -15.477 9.508 -3.539 1 98.38 203 ILE A CA 1
ATOM 1492 C C . ILE A 1 203 ? -16.938 9.789 -3.898 1 98.38 203 ILE A C 1
ATOM 1494 O O . ILE A 1 203 ? -17.281 10.914 -4.258 1 98.38 203 ILE A O 1
ATOM 1498 N N . ALA A 1 204 ? -17.766 8.75 -3.836 1 97.31 204 ALA A N 1
ATOM 1499 C CA . ALA A 1 204 ? -19.188 8.914 -4.125 1 97.31 204 ALA A CA 1
ATOM 1500 C C . ALA A 1 204 ? -19.828 9.961 -3.213 1 97.31 204 ALA A C 1
ATOM 1502 O O . ALA A 1 204 ? -20.719 10.695 -3.635 1 97.31 204 ALA A O 1
ATOM 1503 N N . ASP A 1 205 ? -19.375 10.062 -1.973 1 96.31 205 ASP A N 1
ATOM 1504 C CA . ASP A 1 205 ? -19.891 11.008 -0.991 1 96.31 205 ASP A CA 1
ATOM 1505 C C . ASP A 1 205 ? -19.266 12.391 -1.188 1 96.31 205 ASP A C 1
ATOM 1507 O O . ASP A 1 205 ? -19.484 13.297 -0.385 1 96.31 205 ASP A O 1
ATOM 1511 N N . ASP A 1 206 ? -18.391 12.547 -2.141 1 97.31 206 ASP A N 1
ATOM 1512 C CA . ASP A 1 206 ? -17.75 13.805 -2.529 1 97.31 206 ASP A CA 1
ATOM 1513 C C . ASP A 1 206 ? -16.859 14.336 -1.414 1 97.31 206 ASP A C 1
ATOM 1515 O O . ASP A 1 206 ? -16.766 15.547 -1.198 1 97.31 206 ASP A O 1
ATOM 1519 N N . VAL A 1 207 ? -16.281 13.461 -0.676 1 98.06 207 VAL A N 1
ATOM 1520 C CA . VAL A 1 207 ? -15.359 13.82 0.391 1 98.06 207 VAL A CA 1
ATOM 1521 C C . VAL A 1 207 ? -13.984 14.117 -0.2 1 98.06 207 VAL A C 1
ATOM 1523 O O . VAL A 1 207 ? -13.258 14.977 0.297 1 98.06 207 VAL A O 1
ATOM 1526 N N . ILE A 1 208 ? -13.656 13.438 -1.207 1 98.62 208 ILE A N 1
ATOM 1527 C CA . ILE A 1 208 ? -12.328 13.516 -1.805 1 98.62 208 ILE A CA 1
ATOM 1528 C C . ILE A 1 208 ? -12.406 13.156 -3.287 1 98.62 208 ILE A C 1
ATOM 1530 O O . ILE A 1 208 ? -13.266 12.375 -3.699 1 98.62 208 ILE A O 1
ATOM 1534 N N . SER A 1 209 ? -11.516 13.727 -4.129 1 98.44 209 SER A N 1
ATOM 1535 C CA . SER A 1 209 ? -11.469 13.391 -5.547 1 98.44 209 SER A CA 1
ATOM 1536 C C . SER A 1 209 ? -10.773 12.047 -5.77 1 98.44 209 SER A C 1
ATOM 1538 O O . SER A 1 209 ? -10.016 11.586 -4.918 1 98.44 209 SER A O 1
ATOM 1540 N N . PRO A 1 210 ? -11.039 11.391 -6.953 1 98.5 210 PRO A N 1
ATOM 1541 C CA . PRO A 1 210 ? -10.328 10.148 -7.27 1 98.5 210 PRO A CA 1
ATOM 1542 C C . PRO A 1 210 ? -8.812 10.32 -7.277 1 98.5 210 PRO A C 1
ATOM 1544 O O . PRO A 1 210 ? -8.086 9.484 -6.734 1 98.5 210 PRO A O 1
ATOM 1547 N N . ALA A 1 211 ? -8.305 11.406 -7.824 1 98.19 211 ALA A N 1
ATOM 1548 C CA . ALA A 1 211 ? -6.867 11.664 -7.891 1 98.19 211 ALA A CA 1
ATOM 1549 C C . ALA A 1 211 ? -6.266 11.797 -6.496 1 98.19 211 ALA A C 1
ATOM 1551 O O . ALA A 1 211 ? -5.203 11.242 -6.211 1 98.19 211 ALA A O 1
ATOM 1552 N N . ASP A 1 212 ? -6.961 12.516 -5.625 1 98.5 212 ASP A N 1
ATOM 1553 C CA . ASP A 1 212 ? -6.488 12.727 -4.258 1 98.5 212 ASP A CA 1
ATOM 1554 C C . ASP A 1 212 ? -6.547 11.43 -3.451 1 98.5 212 ASP A C 1
ATOM 1556 O O . ASP A 1 212 ? -5.66 11.156 -2.643 1 98.5 212 ASP A O 1
ATOM 1560 N N . ALA A 1 213 ? -7.598 10.633 -3.672 1 98.69 213 ALA A N 1
ATOM 1561 C CA . ALA A 1 213 ? -7.699 9.344 -3.002 1 98.69 213 ALA A CA 1
ATOM 1562 C C . ALA A 1 213 ? -6.531 8.438 -3.383 1 98.69 213 ALA A C 1
ATOM 1564 O O . ALA A 1 213 ? -5.941 7.777 -2.523 1 98.69 213 ALA A O 1
ATOM 1565 N N . ASP A 1 214 ? -6.203 8.422 -4.637 1 98.56 214 ASP A N 1
ATOM 1566 C CA . ASP A 1 214 ? -5.051 7.66 -5.102 1 98.56 214 ASP A CA 1
ATOM 1567 C C . ASP A 1 214 ? -3.764 8.156 -4.445 1 98.56 214 ASP A C 1
ATOM 1569 O O . ASP A 1 214 ? -2.924 7.355 -4.031 1 98.56 214 ASP A O 1
ATOM 1573 N N . ALA A 1 215 ? -3.631 9.406 -4.316 1 97.94 215 ALA A N 1
ATOM 1574 C CA . ALA A 1 215 ? -2.41 10 -3.771 1 97.94 215 ALA A CA 1
ATOM 1575 C C . ALA A 1 215 ? -2.246 9.656 -2.295 1 97.94 215 ALA A C 1
ATOM 1577 O O . ALA A 1 215 ? -1.123 9.484 -1.811 1 97.94 215 ALA A O 1
ATOM 1578 N N . LEU A 1 216 ? -3.354 9.562 -1.562 1 98.38 216 LEU A N 1
ATOM 1579 C CA . LEU A 1 216 ? -3.27 9.148 -0.165 1 98.38 216 LEU A CA 1
ATOM 1580 C C . LEU A 1 216 ? -2.523 7.82 -0.033 1 98.38 216 LEU A C 1
ATOM 1582 O O . LEU A 1 216 ? -1.819 7.598 0.954 1 98.38 216 LEU A O 1
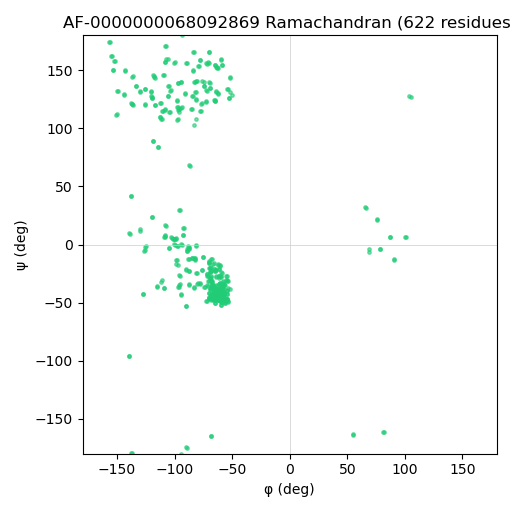ATOM 1586 N N . ILE A 1 217 ? -2.693 7.051 -1.078 1 98.44 217 ILE A N 1
ATOM 1587 C CA . ILE A 1 217 ? -2.061 5.738 -1.045 1 98.44 217 ILE A CA 1
ATOM 1588 C C . ILE A 1 217 ? -0.657 5.824 -1.64 1 98.44 217 ILE A C 1
ATOM 1590 O O . ILE A 1 217 ? 0.334 5.582 -0.947 1 98.44 217 ILE A O 1
ATOM 1594 N N . SER A 1 218 ? -0.431 6.332 -2.82 1 97.62 218 SER A N 1
ATOM 1595 C CA . SER A 1 218 ? 0.842 6.262 -3.531 1 97.62 218 SER A CA 1
ATOM 1596 C C . SER A 1 218 ? 1.882 7.18 -2.891 1 97.62 218 SER A C 1
ATOM 1598 O O . SER A 1 218 ? 3.084 6.918 -2.982 1 97.62 218 SER A O 1
ATOM 1600 N N . GLN A 1 219 ? 1.43 8.234 -2.201 1 96.94 219 GLN A N 1
ATOM 1601 C CA . GLN A 1 219 ? 2.338 9.188 -1.573 1 96.94 219 GLN A CA 1
ATOM 1602 C C . GLN A 1 219 ? 2.318 9.047 -0.054 1 96.94 219 GLN A C 1
ATOM 1604 O O . GLN A 1 219 ? 2.873 9.883 0.659 1 96.94 219 GLN A O 1
ATOM 1609 N N . GLY A 1 220 ? 1.649 8.031 0.447 1 97.19 220 GLY A N 1
ATOM 1610 C CA . GLY A 1 220 ? 1.516 7.801 1.877 1 97.19 220 GLY A CA 1
ATOM 1611 C C . GLY A 1 220 ? 1.627 6.34 2.264 1 97.19 220 GLY A C 1
ATOM 1612 O O . GLY A 1 220 ? 2.73 5.793 2.336 1 97.19 220 GLY A O 1
ATOM 1613 N N . LEU A 1 221 ? 0.487 5.66 2.402 1 98.06 221 LEU A N 1
ATOM 1614 C CA . LEU A 1 221 ? 0.425 4.297 2.92 1 98.06 221 LEU A CA 1
ATOM 1615 C C . LEU A 1 221 ? 1.196 3.338 2.02 1 98.06 221 LEU A C 1
ATOM 1617 O O . LEU A 1 221 ? 1.838 2.404 2.506 1 98.06 221 LEU A O 1
ATOM 1621 N N . GLY A 1 222 ? 1.104 3.535 0.71 1 98.06 222 GLY A N 1
ATOM 1622 C CA . GLY A 1 222 ? 1.797 2.668 -0.229 1 98.06 222 GLY A CA 1
ATOM 1623 C C . GLY A 1 222 ? 3.299 2.646 -0.023 1 98.06 222 GLY A C 1
ATOM 1624 O O . GLY A 1 222 ? 3.93 1.591 -0.119 1 98.06 222 GLY A O 1
ATOM 1625 N N . LEU A 1 223 ? 3.932 3.809 0.267 1 97.25 223 LEU A N 1
ATOM 1626 C CA . LEU A 1 223 ? 5.363 3.887 0.542 1 97.25 223 LEU A CA 1
ATOM 1627 C C . LEU A 1 223 ? 5.73 3.041 1.756 1 97.25 223 LEU A C 1
ATOM 1629 O O . LEU A 1 223 ? 6.715 2.301 1.728 1 97.25 223 LEU A O 1
ATOM 1633 N N . ARG A 1 224 ? 4.91 3.107 2.771 1 97.31 224 ARG A N 1
ATOM 1634 C CA . ARG A 1 224 ? 5.133 2.318 3.979 1 97.31 224 ARG A CA 1
ATOM 1635 C C . ARG A 1 224 ? 4.883 0.836 3.715 1 97.31 224 ARG A C 1
ATOM 1637 O O . ARG A 1 224 ? 5.676 -0.014 4.129 1 97.31 224 ARG A O 1
ATOM 1644 N N . TRP A 1 225 ? 3.848 0.502 2.975 1 98.19 225 TRP A N 1
ATOM 1645 C CA . TRP A 1 225 ? 3.391 -0.872 2.801 1 98.19 225 TRP A CA 1
ATOM 1646 C C . TRP A 1 225 ? 4.293 -1.629 1.833 1 98.19 225 TRP A C 1
ATOM 1648 O O . TRP A 1 225 ? 4.348 -2.861 1.859 1 98.19 225 TRP A O 1
ATOM 1658 N N . ALA A 1 226 ? 5.023 -0.91 0.97 1 97.25 226 ALA A N 1
ATOM 1659 C CA . ALA A 1 226 ? 6.039 -1.566 0.15 1 97.25 226 ALA A CA 1
ATOM 1660 C C . ALA A 1 226 ? 7.211 -2.043 1.005 1 97.25 226 ALA A C 1
ATOM 1662 O O . ALA A 1 226 ? 7.93 -2.969 0.623 1 97.25 226 ALA A O 1
ATOM 1663 N N . THR A 1 227 ? 7.402 -1.425 2.172 1 96.31 227 THR A N 1
ATOM 1664 C CA . THR A 1 227 ? 8.555 -1.657 3.033 1 96.31 227 THR A CA 1
ATOM 1665 C C . THR A 1 227 ? 8.234 -2.707 4.094 1 96.31 227 THR A C 1
ATOM 1667 O O . THR A 1 227 ? 9.062 -3.578 4.379 1 96.31 227 THR A O 1
ATOM 1670 N N . LEU A 1 228 ? 7.066 -2.576 4.648 1 96.62 228 LEU A N 1
ATOM 1671 C CA . LEU A 1 228 ? 6.598 -3.547 5.633 1 96.62 228 LEU A CA 1
ATOM 1672 C C . LEU A 1 228 ? 5.074 -3.625 5.637 1 96.62 228 LEU A C 1
ATOM 1674 O O . LEU A 1 228 ? 4.398 -2.676 5.23 1 96.62 228 LEU A O 1
ATOM 1678 N N . GLY A 1 229 ? 4.562 -4.742 6.125 1 97.62 229 GLY A N 1
ATOM 1679 C CA . GLY A 1 229 ? 3.123 -4.953 6.109 1 97.62 229 GLY A CA 1
ATOM 1680 C C . GLY A 1 229 ? 2.379 -4.062 7.086 1 97.62 229 GLY A C 1
ATOM 1681 O O . GLY A 1 229 ? 2.986 -3.471 7.98 1 97.62 229 GLY A O 1
ATOM 1682 N N . PRO A 1 230 ? 1.063 -3.938 6.973 1 98.5 230 PRO A N 1
ATOM 1683 C CA . PRO A 1 230 ? 0.242 -3.07 7.82 1 98.5 230 PRO A CA 1
ATOM 1684 C C . PRO A 1 230 ? 0.304 -3.459 9.297 1 98.5 230 PRO A C 1
ATOM 1686 O O . PRO A 1 230 ? 0.333 -2.584 10.164 1 98.5 230 PRO A O 1
ATOM 1689 N N . LEU A 1 231 ? 0.316 -4.75 9.617 1 98.69 231 LEU A N 1
ATOM 1690 C CA . LEU A 1 231 ? 0.331 -5.188 11.008 1 98.69 231 LEU A CA 1
ATOM 1691 C C . LEU A 1 231 ? 1.662 -4.848 11.672 1 98.69 231 LEU A C 1
ATOM 1693 O O . LEU A 1 231 ? 1.693 -4.391 12.812 1 98.69 231 LEU A O 1
ATOM 1697 N N . GLU A 1 232 ? 2.705 -5.102 10.938 1 97.94 232 GLU A N 1
ATOM 1698 C CA . GLU A 1 232 ? 4.008 -4.676 11.445 1 97.94 232 GLU A CA 1
ATOM 1699 C C . GLU A 1 232 ? 4.043 -3.166 11.664 1 97.94 232 GLU A C 1
ATOM 1701 O O . GLU A 1 232 ? 4.648 -2.688 12.625 1 97.94 232 GLU A O 1
ATOM 1706 N N . GLY A 1 233 ? 3.459 -2.441 10.727 1 97.5 233 GLY A N 1
ATOM 1707 C CA . GLY A 1 233 ? 3.352 -1.002 10.906 1 97.5 233 GLY A CA 1
ATOM 1708 C C . GLY A 1 233 ? 2.668 -0.611 12.203 1 97.5 233 GLY A C 1
ATOM 1709 O O . GLY A 1 233 ? 3.166 0.241 12.945 1 97.5 233 GLY A O 1
ATOM 1710 N N . VAL A 1 234 ? 1.557 -1.216 12.469 1 97.75 234 VAL A N 1
ATOM 1711 C CA . VAL A 1 234 ? 0.804 -0.969 13.695 1 97.75 234 VAL A CA 1
ATOM 1712 C C . VAL A 1 234 ? 1.655 -1.34 14.906 1 97.75 234 VAL A C 1
ATOM 1714 O O . VAL A 1 234 ? 1.673 -0.616 15.906 1 97.75 234 VAL A O 1
ATOM 1717 N N . ASP A 1 235 ? 2.357 -2.447 14.805 1 98.31 235 ASP A N 1
ATOM 1718 C CA . ASP A 1 235 ? 3.23 -2.926 15.867 1 98.31 235 ASP A CA 1
ATOM 1719 C C . ASP A 1 235 ? 4.281 -1.878 16.234 1 98.31 235 ASP A C 1
ATOM 1721 O O . ASP A 1 235 ? 4.625 -1.712 17.406 1 98.31 235 ASP A O 1
ATOM 1725 N N . LEU A 1 236 ? 4.793 -1.173 15.273 1 97.25 236 LEU A N 1
ATOM 1726 C CA . LEU A 1 236 ? 5.875 -0.21 15.445 1 97.25 236 LEU A CA 1
ATOM 1727 C C . LEU A 1 236 ? 5.336 1.129 15.945 1 97.25 236 LEU A C 1
ATOM 1729 O O . LEU A 1 236 ? 6.105 1.999 16.359 1 97.25 236 LEU A O 1
ATOM 1733 N N . ASN A 1 237 ? 4.016 1.351 15.906 1 95 237 ASN A N 1
ATOM 1734 C CA . ASN A 1 237 ? 3.426 2.654 16.188 1 95 237 ASN A CA 1
ATOM 1735 C C . ASN A 1 237 ? 3.148 2.84 17.672 1 95 237 ASN A C 1
ATOM 1737 O O . ASN A 1 237 ? 2.662 3.893 18.094 1 95 237 ASN A O 1
ATOM 1741 N N . ALA A 1 238 ? 3.42 1.828 18.516 1 93.94 238 ALA A N 1
ATOM 1742 C CA . ALA A 1 238 ? 3.268 1.936 19.969 1 93.94 238 ALA A CA 1
ATOM 1743 C C . ALA A 1 238 ? 4.457 1.313 20.688 1 93.94 238 ALA A C 1
ATOM 1745 O O . ALA A 1 238 ? 4.992 0.292 20.25 1 93.94 238 ALA A O 1
ATOM 1746 N N . PRO A 1 239 ? 4.824 1.902 21.781 1 92.69 239 PRO A N 1
ATOM 1747 C CA . PRO A 1 239 ? 5.988 1.389 22.516 1 92.69 239 PRO A CA 1
ATOM 1748 C C . PRO A 1 239 ? 5.812 -0.062 22.953 1 92.69 239 PRO A C 1
ATOM 1750 O O . PRO A 1 239 ? 6.781 -0.826 22.969 1 92.69 239 PRO A O 1
ATOM 1753 N N . GLY A 1 240 ? 4.602 -0.441 23.312 1 96.5 240 GLY A N 1
ATOM 1754 C CA . GLY A 1 240 ? 4.34 -1.804 23.75 1 96.5 240 GLY A CA 1
ATOM 1755 C C . GLY A 1 240 ? 3.885 -2.713 22.609 1 96.5 240 GLY A C 1
ATOM 1756 O O . GLY A 1 240 ? 3.283 -3.76 22.859 1 96.5 240 GLY A O 1
ATOM 1757 N N . GLY A 1 241 ? 4.062 -2.264 21.391 1 97.94 241 GLY A N 1
ATOM 1758 C CA . GLY A 1 241 ? 3.715 -3.084 20.234 1 97.94 241 GLY A CA 1
ATOM 1759 C C . GLY A 1 241 ? 2.238 -3.041 19.906 1 97.94 241 GLY A C 1
ATOM 1760 O O . GLY A 1 241 ? 1.527 -2.121 20.312 1 97.94 241 GLY A O 1
ATOM 1761 N N . ILE A 1 242 ? 1.867 -4.059 19.141 1 98.5 242 ILE A N 1
ATOM 1762 C CA . ILE A 1 242 ? 0.529 -4.074 18.562 1 98.5 242 ILE A CA 1
ATOM 1763 C C . ILE A 1 242 ? -0.512 -4.238 19.656 1 98.5 242 ILE A C 1
ATOM 1765 O O . ILE A 1 242 ? -1.609 -3.682 19.578 1 98.5 242 ILE A O 1
ATOM 1769 N N . ALA A 1 243 ? -0.197 -5.012 20.719 1 98.44 243 ALA A N 1
ATOM 1770 C CA . ALA A 1 243 ? -1.136 -5.141 21.844 1 98.44 243 ALA A CA 1
ATOM 1771 C C . ALA A 1 243 ? -1.411 -3.785 22.484 1 98.44 243 ALA A C 1
ATOM 1773 O O . ALA A 1 243 ? -2.568 -3.422 22.703 1 98.44 243 ALA A O 1
ATOM 1774 N N . ASP A 1 244 ? -0.357 -3.07 22.719 1 98.12 244 ASP A N 1
ATOM 1775 C CA . ASP A 1 244 ? -0.466 -1.728 23.281 1 98.12 244 ASP A CA 1
ATOM 1776 C C . ASP A 1 244 ? -1.273 -0.812 22.375 1 98.12 244 ASP A C 1
ATOM 1778 O O . ASP A 1 244 ? -2.184 -0.116 22.828 1 98.12 244 ASP A O 1
ATOM 1782 N N . TYR A 1 245 ? -1 -0.845 21.141 1 97.88 245 TYR A N 1
ATOM 1783 C CA . TYR A 1 245 ? -1.703 -0.031 20.156 1 97.88 245 TYR A CA 1
ATOM 1784 C C . TYR A 1 245 ? -3.195 -0.342 20.156 1 97.88 245 TYR A C 1
ATOM 1786 O O . TYR A 1 245 ? -4.023 0.567 20.234 1 97.88 245 TYR A O 1
ATOM 1794 N N . LEU A 1 246 ? -3.529 -1.604 20.031 1 98.31 246 LEU A N 1
ATOM 1795 C CA . LEU A 1 246 ? -4.926 -2.002 19.875 1 98.31 246 LEU A CA 1
ATOM 1796 C C . LEU A 1 246 ? -5.695 -1.809 21.188 1 98.31 246 LEU A C 1
ATOM 1798 O O . LEU A 1 246 ? -6.91 -1.598 21.156 1 98.31 246 LEU A O 1
ATOM 1802 N N . GLN A 1 247 ? -5.031 -1.868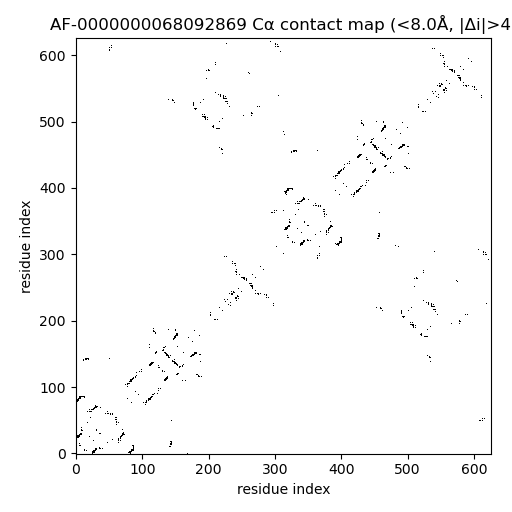 22.312 1 97.62 247 GLN A N 1
ATOM 1803 C CA . GLN A 1 247 ? -5.688 -1.541 23.562 1 97.62 247 GLN A CA 1
ATOM 1804 C C . GLN A 1 247 ? -6.066 -0.063 23.625 1 97.62 247 GLN A C 1
ATOM 1806 O O . GLN A 1 247 ? -7.129 0.292 24.141 1 97.62 247 GLN A O 1
ATOM 1811 N N . ARG A 1 248 ? -5.273 0.817 23.094 1 94.5 248 ARG A N 1
ATOM 1812 C CA . ARG A 1 248 ? -5.48 2.262 23.125 1 94.5 248 ARG A CA 1
ATOM 1813 C C . ARG A 1 248 ? -6.426 2.707 22 1 94.5 248 ARG A C 1
ATOM 1815 O O . ARG A 1 248 ? -7.277 3.572 22.219 1 94.5 248 ARG A O 1
ATOM 1822 N N . TYR A 1 249 ? -6.297 2.045 20.859 1 93.94 249 TYR A N 1
ATOM 1823 C CA . TYR A 1 249 ? -6.934 2.621 19.672 1 93.94 249 TYR A CA 1
ATOM 1824 C C . TYR A 1 249 ? -7.859 1.61 19.016 1 93.94 249 TYR A C 1
ATOM 1826 O O . TYR A 1 249 ? -8.5 1.918 18 1 93.94 249 TYR A O 1
ATOM 1834 N N . GLY A 1 250 ? -7.938 0.361 19.547 1 95.94 250 GLY A N 1
ATOM 1835 C CA . GLY A 1 250 ? -8.789 -0.667 18.969 1 95.94 250 GLY A CA 1
ATOM 1836 C C . GLY A 1 250 ? -10.242 -0.241 18.828 1 95.94 250 GLY A C 1
ATOM 1837 O O . GLY A 1 250 ? -10.953 -0.708 17.953 1 95.94 250 GLY A O 1
ATOM 1838 N N . HIS A 1 251 ? -10.664 0.699 19.719 1 94.94 251 HIS A N 1
ATOM 1839 C CA . HIS A 1 251 ? -12.039 1.176 19.703 1 94.94 251 HIS A CA 1
ATOM 1840 C C . HIS A 1 251 ? -12.359 1.908 18.406 1 94.94 251 HIS A C 1
ATOM 1842 O O . HIS A 1 251 ? -13.516 1.935 17.969 1 94.94 251 HIS A O 1
ATOM 1848 N N . ILE A 1 252 ? -11.414 2.502 17.75 1 93 252 ILE A N 1
ATOM 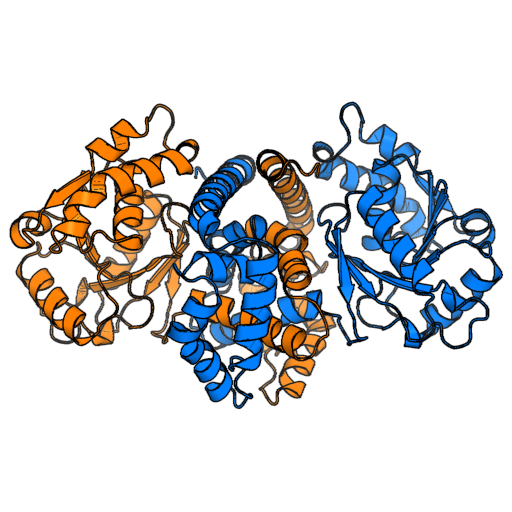1849 C CA . ILE A 1 252 ? -11.617 3.217 16.5 1 93 252 ILE A CA 1
ATOM 1850 C C . ILE A 1 252 ? -12.102 2.248 15.43 1 93 252 ILE A C 1
ATOM 1852 O O . ILE A 1 252 ? -13.055 2.543 14.695 1 93 252 ILE A O 1
ATOM 1856 N N . PHE A 1 253 ? -11.469 1.047 15.32 1 96.25 253 PHE A N 1
ATOM 1857 C CA . PHE A 1 253 ? -11.875 0.018 14.375 1 96.25 253 PHE A CA 1
ATOM 1858 C C . PHE A 1 253 ? -13.258 -0.515 14.719 1 96.25 253 PHE A C 1
ATOM 1860 O O . PHE A 1 253 ? -14.102 -0.687 13.828 1 96.25 253 PHE A O 1
ATOM 1867 N N . ASN A 1 254 ? -13.406 -0.737 16 1 97.5 254 ASN A N 1
ATOM 1868 C CA . ASN A 1 254 ? -14.703 -1.241 16.453 1 97.5 254 ASN A CA 1
ATOM 1869 C C . ASN A 1 254 ? -15.82 -0.238 16.172 1 97.5 254 ASN A C 1
ATOM 1871 O O . ASN A 1 254 ? -16.922 -0.622 15.781 1 97.5 254 ASN A O 1
ATOM 1875 N N . ASP A 1 255 ? -15.555 1.033 16.359 1 94.88 255 ASP A N 1
ATOM 1876 C CA . ASP A 1 255 ? -16.531 2.076 16.062 1 94.88 255 ASP A CA 1
ATOM 1877 C C . ASP A 1 255 ? -16.828 2.125 14.562 1 94.88 255 ASP A C 1
ATOM 1879 O O . ASP A 1 255 ? -17.984 2.277 14.164 1 94.88 255 ASP A O 1
ATOM 1883 N N . MET A 1 256 ? -15.82 2.025 13.758 1 92.5 256 MET A N 1
ATOM 1884 C CA . MET A 1 256 ? -16 1.984 12.312 1 92.5 256 MET A CA 1
ATOM 1885 C C . MET A 1 256 ? -16.891 0.812 11.906 1 92.5 256 MET A C 1
ATOM 1887 O O . MET A 1 256 ? -17.812 0.973 11.102 1 92.5 256 MET A O 1
ATOM 1891 N N . ALA A 1 257 ? -16.609 -0.371 12.453 1 94.62 257 ALA A N 1
ATOM 1892 C CA . ALA A 1 257 ? -17.406 -1.563 12.18 1 94.62 257 ALA A CA 1
ATOM 1893 C C . ALA A 1 257 ? -18.859 -1.37 12.617 1 94.62 257 ALA A C 1
ATOM 1895 O O . ALA A 1 257 ? -19.781 -1.712 11.883 1 94.62 257 ALA A O 1
ATOM 1896 N N . ALA A 1 258 ? -19.047 -0.804 13.805 1 94.19 258 ALA A N 1
ATOM 1897 C CA . ALA A 1 258 ? -20.375 -0.563 14.344 1 94.19 258 ALA A CA 1
ATOM 1898 C C . ALA A 1 258 ? -21.188 0.353 13.43 1 94.19 258 ALA A C 1
ATOM 1900 O O . ALA A 1 258 ? -22.375 0.136 13.211 1 94.19 258 ALA A O 1
ATOM 1901 N N . GLY A 1 259 ? -20.531 1.385 12.922 1 89.94 259 GLY A N 1
ATOM 1902 C CA . GLY A 1 259 ? -21.172 2.301 12 1 89.94 259 GLY A CA 1
ATOM 1903 C C . GLY A 1 259 ? -21.688 1.618 10.742 1 89.94 259 GLY A C 1
ATOM 1904 O O . GLY A 1 259 ? -22.578 2.139 10.07 1 89.94 259 GLY A O 1
ATOM 1905 N N . GLN A 1 260 ? -21.094 0.505 10.414 1 88.94 260 GLN A N 1
ATOM 1906 C CA . GLN A 1 260 ? -21.484 -0.251 9.227 1 88.94 260 GLN A CA 1
ATOM 1907 C C . GLN A 1 260 ? -22.391 -1.429 9.602 1 88.94 260 GLN A C 1
ATOM 1909 O O . GLN A 1 260 ? -22.734 -2.25 8.742 1 88.94 260 GLN A O 1
ATOM 1914 N N . GLY A 1 261 ? -22.672 -1.588 10.898 1 90.12 261 GLY A N 1
ATOM 1915 C CA . GLY A 1 261 ? -23.484 -2.695 11.367 1 90.12 261 GLY A CA 1
ATOM 1916 C C . GLY A 1 261 ? -22.734 -4.016 11.391 1 90.12 261 GLY A C 1
ATOM 1917 O O . GLY A 1 261 ? -23.344 -5.082 11.266 1 90.12 261 GLY A O 1
ATOM 1918 N N . LEU A 1 262 ? -21.453 -3.971 11.43 1 92.12 262 LEU A N 1
ATOM 1919 C CA . LEU A 1 262 ? -20.625 -5.168 11.43 1 92.12 262 LEU A CA 1
ATOM 1920 C C . LEU A 1 262 ? -20.156 -5.496 12.844 1 92.12 262 LEU A C 1
ATOM 1922 O O . LEU A 1 262 ? -20.125 -4.621 13.711 1 92.12 262 LEU A O 1
ATOM 1926 N N . PRO A 1 263 ? -19.828 -6.73 13.07 1 92.94 263 PRO A N 1
ATOM 1927 C CA . PRO A 1 263 ? -19.266 -7.082 14.375 1 92.94 263 PRO A CA 1
ATOM 1928 C C . PRO A 1 263 ? -17.922 -6.406 14.633 1 92.94 263 PRO A C 1
ATOM 1930 O O . PRO A 1 263 ? -17.156 -6.152 13.695 1 92.94 263 PRO A O 1
ATOM 1933 N N . ALA A 1 264 ? -17.625 -6.207 15.93 1 95.75 264 ALA A N 1
ATOM 1934 C CA . ALA A 1 264 ? -16.344 -5.613 16.328 1 95.75 264 ALA A CA 1
ATOM 1935 C C . ALA A 1 264 ? -15.18 -6.52 15.953 1 95.75 264 ALA A C 1
ATOM 1937 O O . ALA A 1 264 ? -15.117 -7.672 16.391 1 95.75 264 ALA A O 1
ATOM 1938 N N . PRO A 1 265 ? -14.234 -6.047 15.203 1 96.19 265 PRO A N 1
ATOM 1939 C CA . PRO A 1 265 ? -13.125 -6.895 14.773 1 96.19 265 PRO A CA 1
ATOM 1940 C C . PRO A 1 265 ? -12.047 -7.043 15.844 1 96.19 265 PRO A C 1
ATOM 1942 O O . PRO A 1 265 ? -11.289 -8.016 15.836 1 96.19 265 PRO A O 1
ATOM 1945 N N . VAL A 1 266 ? -11.961 -6.098 16.719 1 98.19 266 VAL A N 1
ATOM 1946 C CA . VAL A 1 266 ? -10.875 -6.094 17.703 1 98.19 266 VAL A CA 1
ATOM 1947 C C . VAL A 1 266 ? -11.414 -6.535 19.062 1 98.19 266 VAL A C 1
ATOM 1949 O O . VAL A 1 266 ? -12.234 -5.844 19.672 1 98.19 266 VAL A O 1
ATOM 1952 N N . ASP A 1 267 ? -10.992 -7.617 19.531 1 97.88 267 ASP A N 1
ATOM 1953 C CA . ASP A 1 267 ? -11.289 -8.133 20.859 1 97.88 267 ASP A CA 1
ATOM 1954 C C . ASP A 1 267 ? -10.047 -8.727 21.516 1 97.88 267 ASP A C 1
ATOM 1956 O O . ASP A 1 267 ? -8.953 -8.656 20.953 1 97.88 267 ASP A O 1
ATOM 1960 N N . ALA A 1 268 ? -10.164 -9.25 22.719 1 97.62 268 ALA A N 1
ATOM 1961 C CA . ALA A 1 268 ? -9.031 -9.742 23.5 1 97.62 268 ALA A CA 1
ATOM 1962 C C . ALA A 1 268 ? -8.344 -10.906 22.797 1 97.62 268 ALA A C 1
ATOM 1964 O O . ALA A 1 268 ? -7.113 -11.031 22.844 1 97.62 268 ALA A O 1
ATOM 1965 N N . GLU A 1 269 ? -9.109 -11.75 22.188 1 97.81 269 GLU A N 1
ATOM 1966 C CA . GLU A 1 269 ? -8.562 -12.914 21.5 1 97.81 269 GLU A CA 1
ATOM 1967 C C . GLU A 1 269 ? -7.691 -12.492 20.312 1 97.81 269 GLU A C 1
ATOM 1969 O O . GLU A 1 269 ? -6.59 -13.016 20.141 1 97.81 269 GLU A O 1
ATOM 1974 N N . LEU A 1 270 ? -8.18 -11.594 19.484 1 98.31 270 LEU A N 1
ATOM 1975 C CA . LEU A 1 270 ? -7.41 -11.094 18.344 1 98.31 270 LEU A CA 1
ATOM 1976 C C . LEU A 1 270 ? -6.117 -10.438 18.812 1 98.31 270 LEU A C 1
ATOM 1978 O O . LEU A 1 270 ? -5.051 -10.68 18.25 1 98.31 270 LEU A O 1
ATOM 1982 N N . ILE A 1 271 ? -6.25 -9.547 19.828 1 98.56 271 ILE A N 1
ATOM 1983 C CA . ILE A 1 271 ? -5.086 -8.844 20.359 1 98.56 271 ILE A CA 1
ATOM 1984 C C . ILE A 1 271 ? -4.023 -9.859 20.781 1 98.56 271 ILE A C 1
ATOM 1986 O O . ILE A 1 271 ? -2.848 -9.711 20.438 1 98.56 271 ILE A O 1
ATOM 1990 N N . SER A 1 272 ? -4.422 -10.867 21.484 1 98.12 272 SER A N 1
ATOM 1991 C CA . SER A 1 272 ? -3.504 -11.906 21.938 1 98.12 272 SER A CA 1
ATOM 1992 C C . SER A 1 272 ? -2.846 -12.625 20.781 1 98.12 272 SER A C 1
ATOM 1994 O O . SER A 1 272 ? -1.635 -12.859 20.781 1 98.12 272 SER A O 1
ATOM 1996 N N . ALA A 1 273 ? -3.645 -12.984 19.797 1 98 273 ALA A N 1
ATOM 1997 C CA . ALA A 1 273 ? -3.139 -13.695 18.641 1 98 273 ALA A CA 1
ATOM 1998 C C . ALA A 1 273 ? -2.115 -12.859 17.875 1 98 273 ALA A C 1
ATOM 2000 O O . ALA A 1 273 ? -1.046 -13.352 17.516 1 98 273 ALA A O 1
ATOM 2001 N N . LEU A 1 274 ? -2.432 -11.586 17.641 1 98.69 274 LEU A N 1
ATOM 2002 C CA . LEU A 1 274 ? -1.545 -10.695 16.906 1 98.69 274 LEU A CA 1
ATOM 2003 C C . LEU A 1 274 ? -0.266 -10.422 17.688 1 98.69 274 LEU A C 1
ATOM 2005 O O . LEU A 1 274 ? 0.83 -10.438 17.125 1 98.69 274 LEU A O 1
ATOM 2009 N N . ASP A 1 275 ? -0.44 -10.18 18.969 1 98.56 275 ASP A N 1
ATOM 2010 C CA . ASP A 1 275 ? 0.726 -9.93 19.812 1 98.56 275 ASP A CA 1
ATOM 2011 C C . ASP A 1 275 ? 1.651 -11.148 19.844 1 98.56 275 ASP A C 1
ATOM 2013 O O . ASP A 1 275 ? 2.873 -11 19.75 1 98.56 275 ASP A O 1
ATOM 2017 N N . GLY A 1 276 ? 1.047 -12.312 20.047 1 98.31 276 GLY A N 1
ATOM 2018 C CA . GLY A 1 276 ? 1.841 -13.523 20.016 1 98.31 276 GLY A CA 1
ATOM 2019 C C . GLY A 1 276 ? 2.633 -13.688 18.734 1 98.31 276 GLY A C 1
ATOM 2020 O O . GLY A 1 276 ? 3.828 -14 18.766 1 98.31 276 GLY A O 1
ATOM 2021 N N . ALA A 1 277 ? 1.989 -13.477 17.594 1 98 277 ALA A N 1
ATOM 2022 C CA . ALA A 1 277 ? 2.633 -13.625 16.297 1 98 277 ALA A CA 1
ATOM 2023 C C . ALA A 1 277 ? 3.748 -12.594 16.125 1 98 277 ALA A C 1
ATOM 2025 O O . ALA A 1 277 ? 4.844 -12.93 15.664 1 98 277 ALA A O 1
ATOM 2026 N N . MET A 1 278 ? 3.477 -11.344 16.5 1 97.75 278 MET A N 1
ATOM 2027 C CA . MET A 1 278 ? 4.453 -10.266 16.344 1 97.75 278 MET A CA 1
ATOM 2028 C C . MET A 1 278 ? 5.668 -10.492 17.234 1 97.75 278 MET A C 1
ATOM 2030 O O . MET A 1 278 ? 6.805 -10.281 16.812 1 97.75 278 MET A O 1
ATOM 2034 N N . ARG A 1 279 ? 5.449 -10.883 18.5 1 98 279 ARG A N 1
ATOM 2035 C CA . ARG A 1 279 ? 6.535 -11.062 19.453 1 98 279 ARG A CA 1
ATOM 2036 C C . ARG A 1 279 ? 7.383 -12.281 19.109 1 98 279 ARG A C 1
ATOM 2038 O O . ARG A 1 279 ? 8.586 -12.297 19.359 1 98 279 ARG A O 1
ATOM 2045 N N . ALA A 1 280 ? 6.746 -13.32 18.516 1 97.44 280 ALA A N 1
ATOM 2046 C CA . ALA A 1 280 ? 7.512 -14.461 18.016 1 97.44 280 ALA A CA 1
ATOM 2047 C C . ALA A 1 280 ? 8.492 -14.031 16.922 1 97.44 280 ALA A C 1
ATOM 2049 O O . ALA A 1 280 ? 9.594 -14.578 16.828 1 97.44 280 ALA A O 1
ATOM 2050 N N . ALA A 1 281 ? 8.102 -13.07 16.156 1 96.25 281 ALA A N 1
ATOM 2051 C CA . ALA A 1 281 ? 8.914 -12.625 15.031 1 96.25 281 ALA A CA 1
ATOM 2052 C C . ALA A 1 281 ? 9.914 -11.555 15.461 1 96.25 281 ALA A C 1
ATOM 2054 O O . ALA A 1 281 ? 11.016 -11.469 14.914 1 96.25 281 ALA A O 1
ATOM 2055 N N . LEU A 1 282 ? 9.555 -10.68 16.422 1 97.25 282 LEU A N 1
ATOM 2056 C CA . LEU A 1 282 ? 10.352 -9.531 16.844 1 97.25 282 LEU A CA 1
ATOM 2057 C C . LEU A 1 282 ? 10.094 -9.203 18.312 1 97.25 282 LEU A C 1
ATOM 2059 O O . LEU A 1 282 ? 9.008 -8.734 18.672 1 97.25 282 LEU A O 1
ATOM 2063 N N . PRO A 1 283 ? 11.109 -9.414 19.109 1 97.56 283 PRO A N 1
ATOM 2064 C CA . PRO A 1 283 ? 10.914 -9.039 20.516 1 97.56 283 PRO A CA 1
ATOM 2065 C C . PRO A 1 283 ? 10.719 -7.539 20.703 1 97.56 283 PRO A C 1
ATOM 2067 O O . PRO A 1 283 ? 11.18 -6.742 19.875 1 97.56 283 PRO A O 1
ATOM 2070 N N . LEU A 1 284 ? 10.047 -7.137 21.781 1 97.38 284 LEU A N 1
ATOM 2071 C CA . LEU A 1 284 ? 9.68 -5.75 22.047 1 97.38 284 LEU A CA 1
ATOM 2072 C C . LEU A 1 284 ? 10.914 -4.855 22.094 1 97.38 284 LEU A C 1
ATOM 2074 O O . LEU A 1 284 ? 10.883 -3.715 21.625 1 97.38 284 LEU A O 1
ATOM 2078 N N . GLU A 1 285 ? 12.008 -5.359 22.562 1 96.81 285 GLU A N 1
ATOM 2079 C CA . GLU A 1 285 ? 13.219 -4.574 22.766 1 96.81 285 GLU A CA 1
ATOM 2080 C C . GLU A 1 285 ? 13.852 -4.184 21.438 1 96.81 285 GLU A C 1
ATOM 2082 O O . GLU A 1 285 ? 14.727 -3.316 21.391 1 96.81 285 GLU A O 1
ATOM 2087 N N . ARG A 1 286 ? 13.422 -4.844 20.344 1 97.25 286 ARG A N 1
ATOM 2088 C CA . ARG A 1 286 ? 14.031 -4.59 19.047 1 97.25 286 ARG A CA 1
ATOM 2089 C C . ARG A 1 286 ? 13.148 -3.668 18.203 1 97.25 286 ARG A C 1
ATOM 2091 O O . ARG A 1 286 ? 13.477 -3.373 17.047 1 97.25 286 ARG A O 1
ATOM 2098 N N . LEU A 1 287 ? 12.07 -3.162 18.75 1 97.62 287 LEU A N 1
ATOM 2099 C CA . LEU A 1 287 ? 11.141 -2.322 18 1 97.62 287 LEU A CA 1
ATOM 2100 C C . LEU A 1 287 ? 11.82 -1.041 17.531 1 97.62 287 LEU A C 1
ATOM 2102 O O . LEU A 1 287 ? 11.594 -0.592 16.406 1 97.62 287 LEU A O 1
ATOM 2106 N N . GLU A 1 288 ? 12.617 -0.471 18.359 1 95.81 288 GLU A N 1
ATOM 2107 C CA . GLU A 1 288 ? 13.266 0.785 18 1 95.81 288 GLU A CA 1
ATOM 2108 C C . GLU A 1 288 ? 14.203 0.604 16.812 1 95.81 288 GLU A C 1
ATOM 2110 O O . GLU A 1 288 ? 14.211 1.428 15.891 1 95.81 288 GLU A O 1
ATOM 2115 N N . ALA A 1 289 ? 14.992 -0.439 16.875 1 96.88 289 ALA A N 1
ATOM 2116 C CA . ALA A 1 289 ? 15.883 -0.735 15.758 1 96.88 289 ALA A CA 1
ATOM 2117 C C . ALA A 1 289 ? 15.086 -0.954 14.469 1 96.88 289 ALA A C 1
ATOM 2119 O O . ALA A 1 289 ? 15.5 -0.51 13.391 1 96.88 289 ALA A O 1
ATOM 2120 N N . LYS A 1 290 ? 13.961 -1.64 14.594 1 97.56 290 LYS A N 1
ATOM 2121 C CA . LYS A 1 290 ? 13.109 -1.9 13.43 1 97.56 290 LYS A CA 1
ATOM 2122 C C . LYS A 1 290 ? 12.508 -0.606 12.891 1 97.56 290 LYS A C 1
ATOM 2124 O O . LYS A 1 290 ? 12.344 -0.454 11.68 1 97.56 290 LYS A O 1
ATOM 2129 N N . ARG A 1 291 ? 12.188 0.332 13.766 1 97 291 ARG A N 1
ATOM 2130 C CA . ARG A 1 291 ? 11.727 1.645 13.328 1 97 291 ARG A CA 1
ATOM 2131 C C . ARG A 1 291 ? 12.789 2.355 12.5 1 97 291 ARG A C 1
ATOM 2133 O O . ARG A 1 291 ? 12.492 2.965 11.477 1 97 291 ARG A O 1
ATOM 2140 N N . GLY A 1 292 ? 14 2.312 12.961 1 96.88 292 GLY A N 1
ATOM 2141 C CA . GLY A 1 292 ? 15.094 2.896 12.211 1 96.88 292 GLY A CA 1
ATOM 2142 C C . GLY A 1 292 ? 15.266 2.281 10.836 1 96.88 292 GLY A C 1
ATOM 2143 O O . GLY A 1 292 ? 15.469 2.996 9.852 1 96.88 292 GLY A O 1
ATOM 2144 N N . TRP A 1 293 ? 15.195 0.969 10.797 1 97.25 293 TRP A N 1
ATOM 2145 C CA . TRP A 1 293 ? 15.273 0.264 9.523 1 97.25 293 TRP A CA 1
ATOM 2146 C C . TRP A 1 293 ? 14.156 0.712 8.578 1 97.25 293 TRP A C 1
ATOM 2148 O O . TRP A 1 293 ? 14.406 1.017 7.414 1 97.25 293 TRP A O 1
ATOM 2158 N N . ARG A 1 294 ? 12.961 0.714 9.117 1 97.06 294 ARG A N 1
ATOM 2159 C CA . ARG A 1 294 ? 11.789 1.135 8.344 1 97.06 294 ARG A CA 1
ATOM 2160 C C . ARG A 1 294 ? 12.008 2.514 7.73 1 97.06 294 ARG A C 1
ATOM 2162 O O . ARG A 1 294 ? 11.727 2.725 6.551 1 97.06 294 ARG A O 1
ATOM 2169 N N . ASP A 1 295 ? 12.445 3.428 8.539 1 97.69 295 ASP A N 1
ATOM 2170 C CA . ASP A 1 295 ? 12.609 4.805 8.086 1 97.69 295 ASP A CA 1
ATOM 2171 C C . ASP A 1 295 ? 13.633 4.887 6.949 1 97.69 295 ASP A C 1
ATOM 2173 O O . ASP A 1 295 ? 13.391 5.559 5.941 1 97.69 295 ASP A O 1
ATOM 2177 N N . ARG A 1 296 ? 14.758 4.18 7.066 1 97.5 296 ARG A N 1
ATOM 2178 C CA . ARG A 1 296 ? 15.773 4.156 6.02 1 97.5 296 ARG A CA 1
ATOM 2179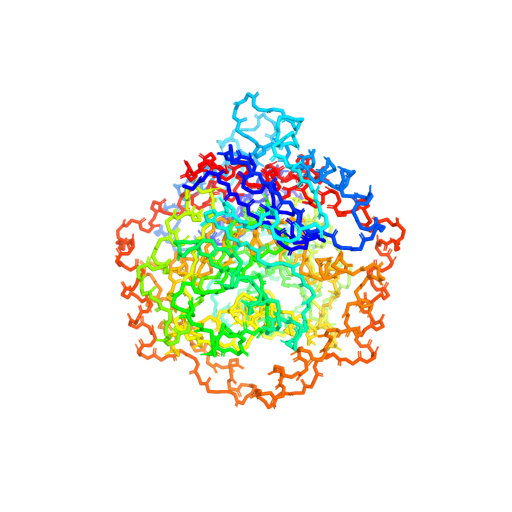 C C . ARG A 1 296 ? 15.227 3.529 4.738 1 97.5 296 ARG A C 1
ATOM 2181 O O . ARG A 1 296 ? 15.508 4.004 3.639 1 97.5 296 ARG A O 1
ATOM 2188 N N . ALA A 1 297 ? 14.484 2.471 4.926 1 97.19 297 ALA A N 1
ATOM 2189 C CA . ALA A 1 297 ? 13.938 1.754 3.771 1 97.19 297 ALA A CA 1
ATOM 2190 C C . ALA A 1 297 ? 12.922 2.609 3.023 1 97.19 297 ALA A C 1
ATOM 2192 O O . ALA A 1 297 ? 12.922 2.652 1.791 1 97.19 297 ALA A O 1
ATOM 2193 N N . ILE A 1 298 ? 12.039 3.273 3.795 1 97.38 298 ILE A N 1
ATOM 2194 C CA . ILE A 1 298 ? 11.062 4.148 3.164 1 97.38 298 ILE A CA 1
ATOM 2195 C C . ILE A 1 298 ? 11.773 5.258 2.395 1 97.38 298 ILE A C 1
ATOM 2197 O O . ILE A 1 298 ? 11.414 5.562 1.255 1 97.38 298 ILE A O 1
ATOM 2201 N N . ALA A 1 299 ? 12.773 5.867 3.006 1 97.12 299 ALA A N 1
ATOM 2202 C CA . ALA A 1 299 ? 13.555 6.895 2.324 1 97.12 299 ALA A CA 1
ATOM 2203 C C . ALA A 1 299 ? 14.172 6.348 1.039 1 97.12 299 ALA A C 1
ATOM 2205 O O . ALA A 1 299 ? 14.164 7.023 0.006 1 97.12 299 ALA A O 1
ATOM 2206 N N . GLY A 1 300 ? 14.688 5.109 1.101 1 96 300 GLY A N 1
ATOM 2207 C CA . GLY A 1 300 ? 15.258 4.473 -0.078 1 96 300 GLY A CA 1
ATOM 2208 C C . GLY A 1 300 ? 14.25 4.297 -1.201 1 96 300 GLY A C 1
ATOM 2209 O O . GLY A 1 300 ? 14.578 4.52 -2.371 1 96 300 GLY A O 1
ATOM 2210 N N . VAL A 1 301 ? 13.062 3.9 -0.875 1 96.25 301 VAL A N 1
ATOM 2211 C CA . VAL A 1 301 ? 12 3.729 -1.862 1 96.25 301 VAL A CA 1
ATOM 2212 C C . VAL A 1 301 ? 11.672 5.074 -2.51 1 96.25 301 VAL A C 1
ATOM 2214 O O . VAL A 1 301 ? 11.516 5.156 -3.73 1 96.25 301 VAL A O 1
ATOM 2217 N N . ARG A 1 302 ? 11.594 6.117 -1.722 1 96.06 302 ARG A N 1
ATOM 2218 C CA . ARG A 1 302 ? 11.297 7.445 -2.246 1 96.06 302 ARG A CA 1
ATOM 2219 C C . ARG A 1 302 ? 12.375 7.898 -3.225 1 96.06 302 ARG A C 1
ATOM 2221 O O . ARG A 1 302 ? 12.07 8.461 -4.277 1 96.06 302 ARG A O 1
ATOM 2228 N N . VAL A 1 303 ? 13.617 7.652 -2.869 1 95 303 VAL A N 1
ATOM 2229 C CA . VAL A 1 303 ? 14.719 8.016 -3.746 1 95 303 VAL A CA 1
ATOM 2230 C C . VAL A 1 303 ? 14.617 7.246 -5.059 1 95 303 VAL A C 1
ATOM 2232 O O . VAL A 1 303 ? 14.773 7.82 -6.141 1 95 303 VAL A O 1
ATOM 2235 N N . ALA A 1 304 ? 14.328 5.945 -4.98 1 94.69 304 ALA A N 1
ATOM 2236 C CA . ALA A 1 304 ? 14.211 5.113 -6.176 1 94.69 304 ALA A CA 1
ATOM 2237 C C . ALA A 1 304 ? 13.094 5.605 -7.082 1 94.69 304 ALA A C 1
ATOM 2239 O O . ALA A 1 304 ? 13.234 5.625 -8.305 1 94.69 304 ALA A O 1
ATOM 2240 N N . LEU A 1 305 ? 11.992 5.984 -6.52 1 95.62 305 LEU A N 1
ATOM 2241 C CA . LEU A 1 305 ? 10.828 6.41 -7.289 1 95.62 305 LEU A CA 1
ATOM 2242 C C . LEU A 1 305 ? 11.102 7.738 -7.992 1 95.62 305 LEU A C 1
ATOM 2244 O O . LEU A 1 305 ? 10.469 8.047 -9.008 1 95.62 305 LEU A O 1
ATOM 2248 N N . HIS A 1 306 ? 11.969 8.539 -7.414 1 92.12 306 HIS A N 1
ATOM 2249 C CA . HIS A 1 306 ? 12.328 9.812 -8.039 1 92.12 306 HIS A CA 1
ATOM 2250 C C . HIS A 1 306 ? 12.898 9.594 -9.43 1 92.12 306 HIS A C 1
ATOM 2252 O O . HIS A 1 306 ? 12.664 10.406 -10.336 1 92.12 306 HIS A O 1
ATOM 2258 N N . ASP A 1 307 ? 13.547 8.539 -9.656 1 89.25 307 ASP A N 1
ATOM 2259 C CA . ASP A 1 307 ? 14.141 8.219 -10.953 1 89.25 307 ASP A CA 1
ATOM 2260 C C . ASP A 1 307 ? 13.055 7.992 -12 1 89.25 307 ASP A C 1
ATOM 2262 O O . ASP A 1 307 ? 13.328 8.062 -13.203 1 89.25 307 ASP A O 1
ATOM 2266 N N . TYR A 1 308 ? 11.875 7.789 -11.57 1 90.94 308 TYR A N 1
ATOM 2267 C CA . TYR A 1 308 ? 10.797 7.461 -12.5 1 90.94 308 TYR A CA 1
ATOM 2268 C C . TYR A 1 308 ? 9.789 8.594 -12.594 1 90.94 308 TYR A C 1
ATOM 2270 O O . TYR A 1 308 ? 9.141 8.781 -13.625 1 90.94 308 TYR A O 1
ATOM 2278 N N . THR A 1 309 ? 9.633 9.32 -11.523 1 86.75 309 THR A N 1
ATOM 2279 C CA . THR A 1 309 ? 8.594 10.344 -11.492 1 86.75 309 THR A CA 1
ATOM 2280 C C . THR A 1 309 ? 9.188 11.719 -11.789 1 86.75 309 THR A C 1
ATOM 2282 O O . THR A 1 309 ? 8.461 12.656 -12.117 1 86.75 309 THR A O 1
ATOM 2285 N N . GLY A 1 310 ? 10.484 11.797 -11.672 1 77.75 310 GLY A N 1
ATOM 2286 C CA . GLY A 1 310 ? 11.125 13.094 -11.812 1 77.75 310 GLY A CA 1
ATOM 2287 C C . GLY A 1 310 ? 10.812 14.047 -10.68 1 77.75 310 GLY A C 1
ATOM 2288 O O . GLY A 1 310 ? 11.211 15.211 -10.711 1 77.75 310 GLY A O 1
ATOM 2289 N N . GLU A 1 311 ? 9.969 13.609 -9.805 1 66.69 311 GLU A N 1
ATOM 2290 C CA . GLU A 1 311 ? 9.609 14.461 -8.672 1 66.69 311 GLU A CA 1
ATOM 2291 C C . GLU A 1 311 ? 10.641 14.359 -7.551 1 66.69 311 GLU A C 1
ATOM 2293 O O . GLU A 1 311 ? 11.023 13.258 -7.152 1 66.69 311 GLU A O 1
ATOM 2298 N N . LYS A 1 312 ? 11.406 15.367 -7.523 1 54.69 312 LYS A N 1
ATOM 2299 C CA . LYS A 1 312 ? 12.406 15.344 -6.465 1 54.69 312 LYS A CA 1
ATOM 2300 C C . LYS A 1 312 ? 11.773 15.031 -5.113 1 54.69 312 LYS A C 1
ATOM 2302 O O . LYS A 1 312 ? 10.734 15.594 -4.762 1 54.69 312 LYS A O 1
ATOM 2307 N N . PRO A 1 313 ? 12.383 14.008 -4.406 1 53.78 313 PRO A N 1
ATOM 2308 C CA . PRO A 1 313 ? 11.812 13.711 -3.09 1 53.78 313 PRO A CA 1
ATOM 2309 C C . PRO A 1 313 ? 11.93 14.883 -2.117 1 53.78 313 PRO A C 1
ATOM 2311 O O . PRO A 1 313 ? 12.789 15.75 -2.293 1 53.78 313 PRO A O 1
ATOM 2314 N N . MET B 1 1 ? 7.129 32.438 2.805 1 80.5 1 MET B N 1
ATOM 2315 C CA . MET B 1 1 ? 7.168 32 4.203 1 80.5 1 MET B CA 1
ATOM 2316 C C . MET B 1 1 ? 8.602 31.766 4.656 1 80.5 1 MET B C 1
ATOM 2318 O O . MET B 1 1 ? 9.32 30.953 4.055 1 80.5 1 MET B O 1
ATOM 2322 N N . ASN B 1 2 ? 9.039 32.438 5.707 1 84.62 2 ASN B N 1
ATOM 2323 C CA . ASN B 1 2 ? 10.438 32.344 6.121 1 84.62 2 ASN B CA 1
ATOM 2324 C C . ASN B 1 2 ? 10.57 31.703 7.496 1 84.62 2 ASN B C 1
ATOM 2326 O O . ASN B 1 2 ? 11.492 30.922 7.734 1 84.62 2 ASN B O 1
ATOM 2330 N N . HIS B 1 3 ? 9.617 32 8.352 1 93 3 HIS B N 1
ATOM 2331 C CA . HIS B 1 3 ? 9.672 31.484 9.711 1 93 3 HIS B CA 1
ATOM 2332 C C . HIS B 1 3 ? 8.445 30.625 10.023 1 93 3 HIS B C 1
ATOM 2334 O O . HIS B 1 3 ? 7.312 31.094 9.859 1 93 3 HIS B O 1
ATOM 2340 N N . VAL B 1 4 ? 8.727 29.469 10.484 1 98.38 4 VAL B N 1
ATOM 2341 C CA . VAL B 1 4 ? 7.656 28.531 10.828 1 98.38 4 VAL B CA 1
ATOM 2342 C C . VAL B 1 4 ? 7.746 28.156 12.305 1 98.38 4 VAL B C 1
ATOM 2344 O O . VAL B 1 4 ? 8.836 27.938 12.828 1 98.38 4 VAL B O 1
ATOM 2347 N N . ALA B 1 5 ? 6.645 28.219 12.945 1 98.69 5 ALA B N 1
ATOM 2348 C CA . ALA B 1 5 ? 6.566 27.719 14.312 1 98.69 5 ALA B CA 1
ATOM 2349 C C . ALA B 1 5 ? 5.848 26.375 14.359 1 98.69 5 ALA B C 1
ATOM 2351 O O . ALA B 1 5 ? 4.801 26.188 13.727 1 98.69 5 ALA B O 1
ATOM 2352 N N . VAL B 1 6 ? 6.414 25.438 15.047 1 98.81 6 VAL B N 1
ATOM 2353 C CA . VAL B 1 6 ? 5.805 24.141 15.297 1 98.81 6 VAL B CA 1
ATOM 2354 C C . VAL B 1 6 ? 5.461 24 16.781 1 98.81 6 VAL B C 1
ATOM 2356 O O . VAL B 1 6 ? 6.336 24.125 17.641 1 98.81 6 VAL B O 1
ATOM 2359 N N . ILE B 1 7 ? 4.211 23.766 17.031 1 98.75 7 ILE B N 1
ATOM 2360 C CA . ILE B 1 7 ? 3.781 23.656 18.422 1 98.75 7 ILE B CA 1
ATOM 2361 C C . ILE B 1 7 ? 3.715 22.172 18.812 1 98.75 7 ILE B C 1
ATOM 2363 O O . ILE B 1 7 ? 2.83 21.453 18.359 1 98.75 7 ILE B O 1
ATOM 2367 N N . GLY B 1 8 ? 4.543 21.766 19.734 1 98 8 GLY B N 1
ATOM 2368 C CA . GLY B 1 8 ? 4.723 20.375 20.094 1 98 8 GLY B CA 1
ATOM 2369 C C . GLY B 1 8 ? 5.992 19.766 19.531 1 98 8 GLY B C 1
ATOM 2370 O O . GLY B 1 8 ? 6.23 19.828 18.312 1 98 8 GLY B O 1
ATOM 2371 N N . GLY B 1 9 ? 6.773 19.172 20.359 1 97 9 GLY B N 1
ATOM 2372 C CA . GLY B 1 9 ? 8.055 18.625 19.938 1 97 9 GLY B CA 1
ATOM 2373 C C . GLY B 1 9 ? 8.07 17.109 19.906 1 97 9 GLY B C 1
ATOM 2374 O O . GLY B 1 9 ? 9.141 16.484 19.953 1 97 9 GLY B O 1
ATOM 2375 N N . GLY B 1 10 ? 6.867 16.469 19.922 1 95.31 10 GLY B N 1
ATOM 2376 C CA . GLY B 1 10 ? 6.789 15.031 19.766 1 95.31 10 GLY B CA 1
ATOM 2377 C C . GLY B 1 10 ? 7.176 14.547 18.391 1 95.31 10 GLY B C 1
ATOM 2378 O O . GLY B 1 10 ? 7.801 15.289 17.609 1 95.31 10 GLY B O 1
ATOM 2379 N N . ILE B 1 11 ? 6.852 13.352 18.062 1 93.94 11 ILE B N 1
ATOM 2380 C CA . ILE B 1 11 ? 7.254 12.695 16.828 1 93.94 11 ILE B CA 1
ATOM 2381 C C . ILE B 1 11 ? 6.719 13.484 15.633 1 93.94 11 ILE B C 1
ATOM 2383 O O . ILE B 1 11 ? 7.461 13.789 14.688 1 93.94 11 ILE B O 1
ATOM 2387 N N . ILE B 1 12 ? 5.449 13.836 15.656 1 97.25 12 ILE B N 1
ATOM 2388 C CA . ILE B 1 12 ? 4.82 14.523 14.531 1 97.25 12 ILE B CA 1
ATOM 2389 C C . ILE B 1 12 ? 5.414 15.93 14.398 1 97.25 12 ILE B C 1
ATOM 2391 O O . ILE B 1 12 ? 5.777 16.344 13.297 1 97.25 12 ILE B O 1
ATOM 2395 N N . GLY B 1 13 ? 5.512 16.625 15.508 1 98.31 13 GLY B N 1
ATOM 2396 C CA . GLY B 1 13 ? 6.082 17.969 15.469 1 98.31 13 GLY B CA 1
ATOM 2397 C C . GLY B 1 13 ? 7.523 17.984 14.992 1 98.31 13 GLY B C 1
ATOM 2398 O O . GLY B 1 13 ? 7.895 18.812 14.156 1 98.31 13 GLY B O 1
ATOM 2399 N N . ALA B 1 14 ? 8.328 17.094 15.539 1 98.31 14 ALA B N 1
ATOM 2400 C CA . ALA B 1 14 ? 9.719 16.984 15.094 1 98.31 14 ALA B CA 1
ATOM 2401 C C . ALA B 1 14 ? 9.797 16.688 13.602 1 98.31 14 ALA B C 1
ATOM 2403 O O . ALA B 1 14 ? 10.641 17.234 12.898 1 98.31 14 ALA B O 1
ATOM 2404 N N . SER B 1 15 ? 8.969 15.812 13.195 1 98.56 15 SER B N 1
ATOM 2405 C CA . SER B 1 15 ? 8.953 15.43 11.789 1 98.56 15 SER B CA 1
ATOM 2406 C C . SER B 1 15 ? 8.578 16.609 10.898 1 98.56 15 SER B C 1
ATOM 2408 O O . SER B 1 15 ? 9.203 16.828 9.859 1 98.56 15 SER B O 1
ATOM 2410 N N . TRP B 1 16 ? 7.562 17.391 11.266 1 98.75 16 TRP B N 1
ATOM 2411 C CA . TRP B 1 16 ? 7.203 18.594 10.531 1 98.75 16 TRP B CA 1
ATOM 2412 C C . TRP B 1 16 ? 8.375 19.578 10.492 1 98.75 16 TRP B C 1
ATOM 2414 O O . TRP B 1 16 ? 8.648 20.188 9.453 1 98.75 16 TRP B O 1
ATOM 2424 N N . ALA B 1 17 ? 8.992 19.734 11.625 1 98.75 17 ALA B N 1
ATOM 2425 C CA . ALA B 1 17 ? 10.133 20.641 11.688 1 98.75 17 ALA B CA 1
ATOM 2426 C C . ALA B 1 17 ? 11.18 20.266 10.641 1 98.75 17 ALA B C 1
ATOM 2428 O O . ALA B 1 17 ? 11.75 21.141 9.984 1 98.75 17 ALA B O 1
ATOM 2429 N N . ILE B 1 18 ? 11.422 19.016 10.508 1 98.62 18 ILE B N 1
ATOM 2430 C CA . ILE B 1 18 ? 12.391 18.531 9.531 1 98.62 18 ILE B CA 1
ATOM 2431 C C . ILE B 1 18 ? 11.914 18.859 8.117 1 98.62 18 ILE B C 1
ATOM 2433 O O . ILE B 1 18 ? 12.695 19.297 7.277 1 98.62 18 ILE B O 1
ATOM 2437 N N . VAL B 1 19 ? 10.617 18.672 7.812 1 98.25 19 VAL B N 1
ATOM 2438 C CA . VAL B 1 19 ? 10.039 18.984 6.512 1 98.25 19 VAL B CA 1
ATOM 2439 C C . VAL B 1 19 ? 10.328 20.453 6.168 1 98.25 19 VAL B C 1
ATOM 2441 O O . VAL B 1 19 ? 10.797 20.75 5.066 1 98.25 19 VAL B O 1
ATOM 2444 N N . PHE B 1 20 ? 10.117 21.344 7.074 1 98.44 20 PHE B N 1
ATOM 2445 C CA . PHE B 1 20 ? 10.312 22.781 6.859 1 98.44 20 PHE B CA 1
ATOM 2446 C C . PHE B 1 20 ? 11.797 23.109 6.723 1 98.44 20 PHE B C 1
ATOM 2448 O O . PHE B 1 20 ? 12.203 23.797 5.781 1 98.44 20 PHE B O 1
ATOM 2455 N N . ALA B 1 21 ? 12.578 22.578 7.59 1 98 21 ALA B N 1
ATOM 2456 C CA . ALA B 1 21 ? 14 22.906 7.656 1 98 21 ALA B CA 1
ATOM 2457 C C . ALA B 1 21 ? 14.734 22.391 6.422 1 98 21 ALA B C 1
ATOM 2459 O O . ALA B 1 21 ? 15.68 23.031 5.949 1 98 21 ALA B O 1
ATOM 2460 N N . ARG B 1 22 ? 14.336 21.234 5.98 1 96.19 22 ARG B N 1
ATOM 2461 C CA . ARG B 1 22 ? 14.992 20.641 4.82 1 96.19 22 ARG B CA 1
ATOM 2462 C C . ARG B 1 22 ? 14.805 21.516 3.58 1 96.19 22 ARG B C 1
ATOM 2464 O O . ARG B 1 22 ? 15.531 21.359 2.594 1 96.19 22 ARG B O 1
ATOM 2471 N N . ARG B 1 23 ? 13.883 22.406 3.6 1 95.31 23 ARG B N 1
ATOM 2472 C CA . ARG B 1 23 ? 13.641 23.297 2.469 1 95.31 23 ARG B CA 1
ATOM 2473 C C . ARG B 1 23 ? 14.203 24.688 2.742 1 95.31 23 ARG B C 1
ATOM 2475 O O . ARG B 1 23 ? 13.906 25.641 2.012 1 95.31 23 ARG B O 1
ATOM 2482 N N . GLY B 1 24 ? 14.898 24.859 3.816 1 95.56 24 GLY B N 1
ATOM 2483 C CA . GLY B 1 24 ? 15.664 26.062 4.062 1 95.56 24 GLY B CA 1
ATOM 2484 C C . GLY B 1 24 ? 14.969 27.031 4.996 1 95.56 24 GLY B C 1
ATOM 2485 O O . GLY B 1 24 ? 15.453 28.141 5.227 1 95.56 24 GLY B O 1
ATOM 2486 N N . LEU B 1 25 ? 13.875 26.641 5.559 1 97.62 25 LEU B N 1
ATOM 2487 C CA . LEU B 1 25 ? 13.125 27.547 6.434 1 97.62 25 LEU B CA 1
ATOM 2488 C C . LEU B 1 25 ? 13.688 27.516 7.852 1 97.62 25 LEU B C 1
ATOM 2490 O O . LEU B 1 25 ? 14.227 26.5 8.289 1 97.62 25 LEU B O 1
ATOM 2494 N N . GLU B 1 26 ? 13.562 28.656 8.508 1 97.88 26 GLU B N 1
ATOM 2495 C CA . GLU B 1 26 ? 13.836 28.688 9.938 1 97.88 26 GLU B CA 1
ATOM 2496 C C . GLU B 1 26 ? 12.648 28.188 10.75 1 97.88 26 GLU B C 1
ATOM 2498 O O . GLU B 1 26 ? 11.516 28.641 10.539 1 97.88 26 GLU B O 1
ATOM 2503 N N . VAL B 1 27 ? 12.945 27.281 11.688 1 98.62 27 VAL B N 1
ATOM 2504 C CA . VAL B 1 27 ? 11.859 26.641 12.422 1 98.62 27 VAL B CA 1
ATOM 2505 C C . VAL B 1 27 ? 12.07 26.812 13.922 1 98.62 27 VAL B C 1
ATOM 2507 O O . VAL B 1 27 ? 13.188 26.672 14.422 1 98.62 27 VAL B O 1
ATOM 2510 N N . THR B 1 28 ? 11.07 27.172 14.617 1 98.44 28 THR B N 1
ATOM 2511 C CA . THR B 1 28 ? 11.078 27.156 16.078 1 98.44 28 THR B CA 1
ATOM 2512 C C . THR B 1 28 ? 10.031 26.188 16.609 1 98.44 28 THR B C 1
ATOM 2514 O O . THR B 1 28 ? 8.836 26.359 16.359 1 98.44 28 THR B O 1
ATOM 2517 N N . ILE B 1 29 ? 10.469 25.219 17.344 1 98.56 29 ILE B N 1
ATOM 2518 C CA . ILE B 1 29 ? 9.57 24.281 18.016 1 98.56 29 ILE B CA 1
ATOM 2519 C C . ILE B 1 29 ? 9.234 24.797 19.406 1 98.56 29 ILE B C 1
ATOM 2521 O O . ILE B 1 29 ? 10.133 25.219 20.156 1 98.56 29 ILE B O 1
ATOM 2525 N N . VAL B 1 30 ? 8 24.828 19.703 1 98.44 30 VAL B N 1
ATOM 2526 C CA . VAL B 1 30 ? 7.562 25.125 21.062 1 98.44 30 VAL B CA 1
ATOM 2527 C C . VAL B 1 30 ? 7.273 23.828 21.828 1 98.44 30 VAL B C 1
ATOM 2529 O O . VAL B 1 30 ? 6.41 23.047 21.422 1 98.44 30 VAL B O 1
ATOM 2532 N N . GLU B 1 31 ? 7.965 23.594 22.859 1 97.19 31 GLU B N 1
ATOM 2533 C CA . GLU B 1 31 ? 7.832 22.422 23.719 1 97.19 31 GLU B CA 1
ATOM 2534 C C . GLU B 1 31 ? 7.891 22.797 25.188 1 97.19 31 GLU B C 1
ATOM 2536 O O . GLU B 1 31 ? 8.906 23.297 25.672 1 97.19 31 GLU B O 1
ATOM 2541 N N . ARG B 1 32 ? 6.805 22.453 25.875 1 93.31 32 ARG B N 1
ATOM 2542 C CA . ARG B 1 32 ? 6.676 22.922 27.25 1 93.31 32 ARG B CA 1
ATOM 2543 C C . ARG B 1 32 ? 7.141 21.859 28.234 1 93.31 32 ARG B C 1
ATOM 2545 O O . ARG B 1 32 ? 7.461 22.172 29.391 1 93.31 32 ARG B O 1
ATOM 2552 N N . ASP B 1 33 ? 7.051 20.625 27.828 1 94.25 33 ASP B N 1
ATOM 2553 C CA . ASP B 1 33 ? 7.562 19.547 28.688 1 94.25 33 ASP B CA 1
ATOM 2554 C C . ASP B 1 33 ? 9.094 19.547 28.703 1 94.25 33 ASP B C 1
ATOM 2556 O O . ASP B 1 33 ? 9.727 19.359 27.672 1 94.25 33 ASP B O 1
ATOM 2560 N N . ALA B 1 34 ? 9.648 19.656 29.891 1 94.19 34 ALA B N 1
ATOM 2561 C CA . ALA B 1 34 ? 11.094 19.828 30.031 1 94.19 34 ALA B CA 1
ATOM 2562 C C . ALA B 1 34 ? 11.836 18.594 29.531 1 94.19 34 ALA B C 1
ATOM 2564 O O . ALA B 1 34 ? 12.891 18.703 28.906 1 94.19 34 ALA B O 1
ATOM 2565 N N . ALA B 1 35 ? 11.328 17.484 29.844 1 94.25 35 ALA B N 1
ATOM 2566 C CA . ALA B 1 35 ? 11.977 16.234 29.422 1 94.25 35 ALA B CA 1
ATOM 2567 C C . ALA B 1 35 ? 11.945 16.094 27.906 1 94.25 35 ALA B C 1
ATOM 2569 O O . ALA B 1 35 ? 12.938 15.695 27.297 1 94.25 35 ALA B O 1
ATOM 2570 N N . CYS B 1 36 ? 10.836 16.406 27.297 1 94.12 36 CYS B N 1
ATOM 2571 C CA . CYS B 1 36 ? 10.703 16.359 25.844 1 94.12 36 CYS B CA 1
ATOM 2572 C C . CYS B 1 36 ? 11.633 17.375 25.172 1 94.12 36 CYS B C 1
ATOM 2574 O O . CYS B 1 36 ? 12.273 17.062 24.172 1 94.12 36 CYS B O 1
ATOM 2576 N N . LEU B 1 37 ? 11.688 18.516 25.75 1 95.12 37 LEU B N 1
ATOM 2577 C CA . LEU B 1 37 ? 12.547 19.562 25.219 1 95.12 37 LEU B CA 1
ATOM 2578 C C . LEU B 1 37 ? 14.008 19.141 25.25 1 95.12 37 LEU B C 1
ATOM 2580 O O . LEU B 1 37 ? 14.75 19.359 24.297 1 95.12 37 LEU B O 1
ATOM 2584 N N . ALA B 1 38 ? 14.414 18.484 26.312 1 94.81 38 ALA B N 1
ATOM 2585 C CA . ALA B 1 38 ? 15.797 18.047 26.484 1 94.81 38 ALA B CA 1
ATOM 2586 C C . ALA B 1 38 ? 16.156 16.953 25.484 1 94.81 38 ALA B C 1
ATOM 2588 O O . ALA B 1 38 ? 17.312 16.875 25.031 1 94.81 38 ALA B O 1
ATOM 2589 N N . GLY B 1 39 ? 15.203 16.141 25.109 1 95.31 39 GLY B N 1
ATOM 2590 C CA . GLY B 1 39 ? 15.445 15.016 24.219 1 95.31 39 GLY B CA 1
ATOM 2591 C C . GLY B 1 39 ? 15.289 15.383 22.75 1 95.31 39 GLY B C 1
ATOM 2592 O O . GLY B 1 39 ? 15.625 14.586 21.875 1 95.31 39 GLY B O 1
ATOM 2593 N N . LEU B 1 40 ? 14.867 16.562 22.484 1 97.19 40 LEU B N 1
ATOM 2594 C CA . LEU B 1 40 ? 14.469 16.969 21.141 1 97.19 40 LEU B CA 1
ATOM 2595 C C . LEU B 1 40 ? 15.664 16.953 20.188 1 97.19 40 LEU B C 1
ATOM 2597 O O . LEU B 1 40 ? 15.57 16.438 19.078 1 97.19 40 LEU B O 1
ATOM 2601 N N . PRO B 1 41 ? 16.875 17.484 20.594 1 97 41 PRO B N 1
ATOM 2602 C CA . PRO B 1 41 ? 18 17.484 19.672 1 97 41 PRO B CA 1
ATOM 2603 C C . PRO B 1 41 ? 18.391 16.078 19.203 1 97 41 PRO B C 1
ATOM 2605 O O . PRO B 1 41 ? 18.625 15.859 18.016 1 97 41 PRO B O 1
ATOM 2608 N N . ALA B 1 42 ? 18.422 15.195 20.125 1 96.81 42 ALA B N 1
ATOM 2609 C CA . ALA B 1 42 ? 18.781 13.82 19.781 1 96.81 42 ALA B CA 1
ATOM 2610 C C . ALA B 1 42 ? 17.719 13.195 18.859 1 96.81 42 ALA B C 1
ATOM 2612 O O . ALA B 1 42 ? 18.062 12.461 17.938 1 96.81 42 ALA B O 1
ATOM 2613 N N . ARG B 1 43 ? 16.484 13.445 19.125 1 96.69 43 ARG B N 1
ATOM 2614 C CA . ARG B 1 43 ? 15.398 12.953 18.297 1 96.69 43 ARG B CA 1
ATOM 2615 C C . ARG B 1 43 ? 15.516 13.477 16.859 1 96.69 43 ARG B C 1
ATOM 2617 O O . ARG B 1 43 ? 15.461 12.703 15.906 1 96.69 43 ARG B O 1
ATOM 2624 N N . LEU B 1 44 ? 15.734 14.758 16.75 1 98.38 44 LEU B N 1
ATOM 2625 C CA . LEU B 1 44 ? 15.867 15.383 15.445 1 98.38 44 LEU B CA 1
ATOM 2626 C C . LEU B 1 44 ? 17.062 14.82 14.695 1 98.38 44 LEU B C 1
ATOM 2628 O O . LEU B 1 44 ? 16.953 14.469 13.516 1 98.38 44 LEU B O 1
ATOM 2632 N N . ALA B 1 45 ? 18.172 14.703 15.375 1 97.81 45 ALA B N 1
ATOM 2633 C CA . ALA B 1 45 ? 19.375 14.188 14.742 1 97.81 45 ALA B CA 1
ATOM 2634 C C . ALA B 1 45 ? 19.156 12.781 14.188 1 97.81 45 ALA B C 1
ATOM 2636 O O . ALA B 1 45 ? 19.516 12.492 13.047 1 97.81 45 ALA B O 1
ATOM 2637 N N . GLY B 1 46 ? 18.562 11.945 14.992 1 97.62 46 GLY B N 1
ATOM 2638 C CA . GLY B 1 46 ? 18.266 10.586 14.555 1 97.62 46 GLY B CA 1
ATOM 2639 C C . GLY B 1 46 ? 17.344 10.523 13.352 1 97.62 46 GLY B C 1
ATOM 2640 O O . GLY B 1 46 ? 17.594 9.789 12.398 1 97.62 46 GLY B O 1
ATOM 2641 N N . MET B 1 47 ? 16.297 11.297 13.414 1 98.31 47 MET B N 1
ATOM 2642 C CA . MET B 1 47 ? 15.312 11.32 12.336 1 98.31 47 MET B CA 1
ATOM 2643 C C . MET B 1 47 ? 15.938 11.828 11.039 1 98.31 47 MET B C 1
ATOM 2645 O O . MET B 1 47 ? 15.703 11.273 9.969 1 98.31 47 MET B O 1
ATOM 2649 N N . ILE B 1 48 ? 16.734 12.875 11.141 1 98.56 48 ILE B N 1
ATOM 2650 C CA . ILE B 1 48 ? 17.375 13.469 9.969 1 98.56 48 ILE B CA 1
ATOM 2651 C C . ILE B 1 48 ? 18.375 12.484 9.383 1 98.56 48 ILE B C 1
ATOM 2653 O O . ILE B 1 48 ? 18.422 12.281 8.164 1 98.56 48 ILE B O 1
ATOM 2657 N N . GLU B 1 49 ? 19.141 11.828 10.219 1 98.06 49 GLU B N 1
ATOM 2658 C CA . GLU B 1 49 ? 20.141 10.875 9.758 1 98.06 49 GLU B CA 1
ATOM 2659 C C . GLU B 1 49 ? 19.5 9.711 9.016 1 98.06 49 GLU B C 1
ATOM 2661 O O . GLU B 1 49 ? 19.984 9.305 7.957 1 98.06 49 GLU B O 1
ATOM 2666 N N . ARG B 1 50 ? 18.438 9.172 9.531 1 97.5 50 ARG B N 1
ATOM 2667 C CA . ARG B 1 50 ? 17.766 8.016 8.945 1 97.5 50 ARG B CA 1
ATOM 2668 C C . ARG B 1 50 ? 17.078 8.383 7.633 1 97.5 50 ARG B C 1
ATOM 2670 O O . ARG B 1 50 ? 16.672 7.5 6.875 1 97.5 50 ARG B O 1
ATOM 2677 N N . SER B 1 51 ? 16.891 9.609 7.352 1 97.5 51 SER B N 1
ATOM 2678 C CA . SER B 1 51 ? 16.266 10.07 6.121 1 97.5 51 SER B CA 1
ATOM 2679 C C . SER B 1 51 ? 17.203 10.953 5.309 1 97.5 51 SER B C 1
ATOM 2681 O O . SER B 1 51 ? 16.75 11.797 4.527 1 97.5 51 SER B O 1
ATOM 2683 N N . ALA B 1 52 ? 18.5 10.852 5.469 1 96.62 52 ALA B N 1
ATOM 2684 C CA . ALA B 1 52 ? 19.5 11.727 4.891 1 96.62 52 ALA B CA 1
ATOM 2685 C C . ALA B 1 52 ? 19.469 11.688 3.365 1 96.62 52 ALA B C 1
ATOM 2687 O O . ALA B 1 52 ? 19.797 12.68 2.703 1 96.62 52 ALA B O 1
ATOM 2688 N N . SER B 1 53 ? 19.031 10.578 2.834 1 94.31 53 SER B N 1
ATOM 2689 C CA . SER B 1 53 ? 18.984 10.43 1.383 1 94.31 53 SER B CA 1
ATOM 2690 C C . SER B 1 53 ? 17.938 11.352 0.769 1 94.31 53 SER B C 1
ATOM 2692 O O . SER B 1 53 ? 17.906 11.547 -0.448 1 94.31 53 SER B O 1
ATOM 2694 N N . LEU B 1 54 ? 17.078 11.938 1.577 1 95.5 54 LEU B N 1
ATOM 2695 C CA . LEU B 1 54 ? 16.016 12.812 1.086 1 95.5 54 LEU B CA 1
ATOM 2696 C C . LEU B 1 54 ? 16.438 14.281 1.202 1 95.5 54 LEU B C 1
ATOM 2698 O O . LEU B 1 54 ? 15.656 15.172 0.864 1 95.5 54 LEU B O 1
ATOM 2702 N N . LEU B 1 55 ? 17.594 14.547 1.706 1 95.31 55 LEU B N 1
ATOM 2703 C CA . LEU B 1 55 ? 18.078 15.922 1.814 1 95.31 55 LEU B CA 1
ATOM 2704 C C . LEU B 1 55 ? 18.453 16.469 0.444 1 95.31 55 LEU B C 1
ATOM 2706 O O . LEU B 1 55 ? 18.688 15.711 -0.496 1 95.31 55 LEU B O 1
ATOM 2710 N N . ARG B 1 56 ? 18.422 17.781 0.339 1 92.44 56 ARG B N 1
ATOM 2711 C CA . ARG B 1 56 ? 18.844 18.422 -0.896 1 92.44 56 ARG B CA 1
ATOM 2712 C C . ARG B 1 56 ? 20.328 18.156 -1.183 1 92.44 56 ARG B C 1
ATOM 2714 O O . ARG B 1 56 ? 21.094 17.891 -0.262 1 92.44 56 ARG B O 1
ATOM 2721 N N . ALA B 1 57 ? 20.656 18.172 -2.48 1 89.5 57 ALA B N 1
ATOM 2722 C CA . ALA B 1 57 ? 22.031 17.938 -2.873 1 89.5 57 ALA B CA 1
ATOM 2723 C C . ALA B 1 57 ? 22.984 18.875 -2.125 1 89.5 57 ALA B C 1
ATOM 2725 O O . ALA B 1 57 ? 22.766 20.078 -2.078 1 89.5 57 ALA B O 1
ATOM 2726 N N . GLY B 1 58 ? 23.953 18.297 -1.503 1 91.94 58 GLY B N 1
ATOM 2727 C CA . GLY B 1 58 ? 24.969 19.078 -0.828 1 91.94 58 GLY B CA 1
ATOM 2728 C C . GLY B 1 58 ? 24.641 19.375 0.621 1 91.94 58 GLY B C 1
ATOM 2729 O O . GLY B 1 58 ? 25.5 19.812 1.388 1 91.94 58 GLY B O 1
ATOM 2730 N N . GLU B 1 59 ? 23.469 19.125 0.952 1 94.31 59 GLU B N 1
ATOM 2731 C CA . GLU B 1 59 ? 23.031 19.391 2.324 1 94.31 59 GLU B CA 1
ATOM 2732 C C . GLU B 1 59 ? 23.422 18.234 3.246 1 94.31 59 GLU B C 1
ATOM 2734 O O . GLU B 1 59 ? 23.312 17.062 2.869 1 94.31 59 GLU B O 1
ATOM 2739 N N . GLN B 1 60 ? 23.875 18.578 4.457 1 96.5 60 GLN B N 1
ATOM 2740 C CA . GLN B 1 60 ? 24.188 17.594 5.488 1 96.5 60 GLN B CA 1
ATOM 2741 C C . GLN B 1 60 ? 23.141 17.641 6.609 1 96.5 60 GLN B C 1
ATOM 2743 O O . GLN B 1 60 ? 22.469 18.656 6.809 1 96.5 60 GLN B O 1
ATOM 2748 N N . PRO B 1 61 ? 23.062 16.5 7.301 1 97.44 61 PRO B N 1
ATOM 2749 C CA . PRO B 1 61 ? 22.094 16.453 8.406 1 97.44 61 PRO B CA 1
ATOM 2750 C C . PRO B 1 61 ? 22.281 17.609 9.391 1 97.44 61 PRO B C 1
ATOM 2752 O O . PRO B 1 61 ? 21.297 18.188 9.867 1 97.44 61 PRO B O 1
ATOM 2755 N N . GLY B 1 62 ? 23.453 17.984 9.641 1 97.5 62 GLY B N 1
ATOM 2756 C CA . GLY B 1 62 ? 23.734 19.078 10.562 1 97.5 62 GLY B CA 1
ATOM 2757 C C . GLY B 1 62 ? 23.203 20.406 10.086 1 97.5 62 GLY B C 1
ATOM 2758 O O . GLY B 1 62 ? 22.812 21.25 10.898 1 97.5 62 GLY B O 1
ATOM 2759 N N . ASP B 1 63 ? 23.219 20.656 8.758 1 97.62 63 ASP B N 1
ATOM 2760 C CA . ASP B 1 63 ? 22.703 21.891 8.18 1 97.62 63 ASP B CA 1
ATOM 2761 C C . ASP B 1 63 ? 21.203 22.031 8.469 1 97.62 63 ASP B C 1
ATOM 2763 O O . ASP B 1 63 ? 20.734 23.125 8.82 1 97.62 63 ASP B O 1
ATOM 2767 N N . VAL B 1 64 ? 20.516 20.938 8.344 1 98.06 64 VAL B N 1
ATOM 2768 C CA . VAL B 1 64 ? 19.062 20.922 8.555 1 98.06 64 VAL B CA 1
ATOM 2769 C C . VAL B 1 64 ? 18.766 21.125 10.039 1 98.06 64 VAL B C 1
ATOM 2771 O O . VAL B 1 64 ? 17.922 21.953 10.398 1 98.06 64 VAL B O 1
ATOM 2774 N N . ALA B 1 65 ? 19.5 20.406 10.891 1 98.19 65 ALA B N 1
ATOM 2775 C CA . ALA B 1 65 ? 19.297 20.516 12.336 1 98.19 65 ALA B CA 1
ATOM 2776 C C . ALA B 1 65 ? 19.547 21.938 12.828 1 98.19 65 ALA B C 1
ATOM 2778 O O . ALA B 1 65 ? 18.875 22.406 13.75 1 98.19 65 ALA B O 1
ATOM 2779 N N . ALA B 1 66 ? 20.453 22.641 12.219 1 97.81 66 ALA B N 1
ATOM 2780 C CA . ALA B 1 66 ? 20.859 23.969 12.641 1 97.81 66 ALA B CA 1
ATOM 2781 C C . ALA B 1 66 ? 19.75 24.984 12.391 1 97.81 66 ALA B C 1
ATOM 2783 O O . ALA B 1 66 ? 19.75 26.078 12.977 1 97.81 66 ALA B O 1
ATOM 2784 N N . ARG B 1 67 ? 18.844 24.672 11.539 1 98.12 67 ARG B N 1
ATOM 2785 C CA . ARG B 1 67 ? 17.75 25.594 11.211 1 98.12 67 ARG B CA 1
ATOM 2786 C C . ARG B 1 67 ? 16.578 25.422 12.164 1 98.12 67 ARG B C 1
ATOM 2788 O O . ARG B 1 67 ? 15.586 26.141 12.078 1 98.12 67 ARG B O 1
ATOM 2795 N N . ILE B 1 68 ? 16.703 24.438 13.086 1 98.5 68 ILE B N 1
ATOM 2796 C CA . ILE B 1 68 ? 15.602 24.125 14 1 98.5 68 ILE B CA 1
ATOM 2797 C C . ILE B 1 68 ? 15.984 24.531 15.422 1 98.5 68 ILE B C 1
ATOM 2799 O O . ILE B 1 68 ? 16.953 24.016 15.984 1 98.5 68 ILE B O 1
ATOM 2803 N N . GLY B 1 69 ? 15.289 25.469 15.938 1 97.19 69 GLY B N 1
ATOM 2804 C CA . GLY B 1 69 ? 15.414 25.828 17.344 1 97.19 69 GLY B CA 1
ATOM 2805 C C . GLY B 1 69 ? 14.211 25.406 18.172 1 97.19 69 GLY B C 1
ATOM 2806 O O . GLY B 1 69 ? 13.195 24.984 17.625 1 97.19 69 GLY B O 1
ATOM 2807 N N . ALA B 1 70 ? 14.359 25.531 19.5 1 97.31 70 ALA B N 1
ATOM 2808 C CA . ALA B 1 70 ? 13.266 25.141 20.391 1 97.31 70 ALA B CA 1
ATOM 2809 C C . ALA B 1 70 ? 13.172 26.094 21.578 1 97.31 70 ALA B C 1
ATOM 2811 O O . ALA B 1 70 ? 14.172 26.672 22 1 97.31 70 ALA B O 1
ATOM 2812 N N . THR B 1 71 ? 12.031 26.25 22.062 1 96.06 71 THR B N 1
ATOM 2813 C CA . THR B 1 71 ? 11.75 27.109 23.203 1 96.06 71 THR B CA 1
ATOM 2814 C C . THR B 1 71 ? 10.484 26.656 23.922 1 96.06 71 THR B C 1
ATOM 2816 O O . THR B 1 71 ? 9.734 25.828 23.406 1 96.06 71 THR B O 1
ATOM 2819 N N . ASP B 1 72 ? 10.336 27.094 25.125 1 95.31 72 ASP B N 1
ATOM 2820 C CA . ASP B 1 72 ? 9.07 26.859 25.812 1 95.31 72 ASP B CA 1
ATOM 2821 C C . ASP B 1 72 ? 8.195 28.109 25.781 1 95.31 72 ASP B C 1
ATOM 2823 O O . ASP B 1 72 ? 7.082 28.109 26.312 1 95.31 72 ASP B O 1
ATOM 2827 N N . ALA B 1 73 ? 8.664 29.141 25.078 1 95.62 73 ALA B N 1
ATOM 2828 C CA . ALA B 1 73 ? 7.949 30.406 25.016 1 95.62 73 ALA B CA 1
ATOM 2829 C C . ALA B 1 73 ? 7.102 30.516 23.75 1 95.62 73 ALA B C 1
ATOM 2831 O O . ALA B 1 73 ? 7.617 30.828 22.688 1 95.62 73 ALA B O 1
ATOM 2832 N N . LEU B 1 74 ? 5.828 30.406 23.953 1 97.12 74 LEU B N 1
ATOM 2833 C CA . LEU B 1 74 ? 4.906 30.391 22.828 1 97.12 74 LEU B CA 1
ATOM 2834 C C . LEU B 1 74 ? 4.895 31.75 22.109 1 97.12 74 LEU B C 1
ATOM 2836 O O . LEU B 1 74 ? 5.043 31.812 20.891 1 97.12 74 LEU B O 1
ATOM 2840 N N . ALA B 1 75 ? 4.789 32.812 22.859 1 97.31 75 ALA B N 1
ATOM 2841 C CA . ALA B 1 75 ? 4.645 34.156 22.312 1 97.31 75 ALA B CA 1
ATOM 2842 C C . ALA B 1 75 ? 5.852 34.531 21.453 1 97.31 75 ALA B C 1
ATOM 2844 O O . ALA B 1 75 ? 5.699 35.062 20.359 1 97.31 75 ALA B O 1
ATOM 2845 N N . ALA B 1 76 ? 7.004 34.188 21.891 1 94.75 76 ALA B N 1
ATOM 2846 C CA . ALA B 1 76 ? 8.234 34.5 21.188 1 94.75 76 ALA B CA 1
ATOM 2847 C C . ALA B 1 76 ? 8.336 33.719 19.875 1 94.75 76 ALA B C 1
ATOM 2849 O O . ALA B 1 76 ? 8.836 34.219 18.875 1 94.75 76 ALA B O 1
ATOM 2850 N N . ALA B 1 77 ? 7.875 32.531 19.922 1 96.06 77 ALA B N 1
ATOM 2851 C CA . ALA B 1 77 ? 7.996 31.641 18.766 1 96.06 77 ALA B CA 1
ATOM 2852 C C . ALA B 1 77 ? 7.008 32.031 17.672 1 96.06 77 ALA B C 1
ATOM 2854 O O . ALA B 1 77 ? 7.332 31.969 16.484 1 96.06 77 ALA B O 1
ATOM 2855 N N . VAL B 1 78 ? 5.797 32.469 18.062 1 97.12 78 VAL B N 1
ATOM 2856 C CA . VAL B 1 78 ? 4.75 32.625 17.047 1 97.12 78 VAL B CA 1
ATOM 2857 C C . VAL B 1 78 ? 4.652 34.062 16.625 1 97.12 78 VAL B C 1
ATOM 2859 O O . VAL B 1 78 ? 4.027 34.406 15.609 1 97.12 78 VAL B O 1
ATOM 2862 N N . GLY B 1 79 ? 5.273 34.969 17.359 1 95.06 79 GLY B N 1
ATOM 2863 C CA . GLY B 1 79 ? 5.152 36.375 17.125 1 95.06 79 GLY B CA 1
ATOM 2864 C C . GLY B 1 79 ? 5.637 36.812 15.75 1 95.06 79 GLY B C 1
ATOM 2865 O O . GLY B 1 79 ? 5.219 37.844 15.227 1 95.06 79 GLY B O 1
ATOM 2866 N N . ARG B 1 80 ? 6.418 36.031 15.062 1 91.31 80 ARG B N 1
ATOM 2867 C CA . ARG B 1 80 ? 6.918 36.406 13.742 1 91.31 80 ARG B CA 1
ATOM 2868 C C . ARG B 1 80 ? 6.68 35.281 12.734 1 91.31 80 ARG B C 1
ATOM 2870 O O . ARG B 1 80 ? 7.27 35.281 11.656 1 91.31 80 ARG B O 1
ATOM 2877 N N . ALA B 1 81 ? 5.895 34.375 13.109 1 96.44 81 ALA B N 1
ATOM 2878 C CA . ALA B 1 81 ? 5.711 33.219 12.266 1 96.44 81 ALA B CA 1
ATOM 2879 C C . ALA B 1 81 ? 4.82 33.531 11.062 1 96.44 81 ALA B C 1
ATOM 2881 O O . ALA B 1 81 ? 3.842 34.281 11.188 1 96.44 81 ALA B O 1
ATOM 2882 N N . ASP B 1 82 ? 5.18 32.969 9.883 1 97.06 82 ASP B N 1
ATOM 2883 C CA . ASP B 1 82 ? 4.336 33.031 8.695 1 97.06 82 ASP B CA 1
ATOM 2884 C C . ASP B 1 82 ? 3.395 31.828 8.633 1 97.06 82 ASP B C 1
ATOM 2886 O O . ASP B 1 82 ? 2.389 31.859 7.922 1 97.06 82 ASP B O 1
ATOM 2890 N N . TYR B 1 83 ? 3.764 30.859 9.305 1 98.5 83 TYR B N 1
ATOM 2891 C CA . TYR B 1 83 ? 3.039 29.594 9.344 1 98.5 83 TYR B CA 1
ATOM 2892 C C . TYR B 1 83 ? 3.221 28.906 10.688 1 98.5 83 TYR B C 1
ATOM 2894 O O . TYR B 1 83 ? 4.324 28.875 11.234 1 98.5 83 TYR B O 1
ATOM 2902 N N . VAL B 1 84 ? 2.113 28.469 11.234 1 98.81 84 VAL B N 1
ATOM 2903 C CA . VAL B 1 84 ? 2.133 27.734 12.492 1 98.81 84 VAL B CA 1
ATOM 2904 C C . VAL B 1 84 ? 1.542 26.344 12.281 1 98.81 84 VAL B C 1
ATOM 2906 O O . VAL B 1 84 ? 0.443 26.203 11.742 1 98.81 84 VAL B O 1
ATOM 2909 N N . GLN B 1 85 ? 2.266 25.328 12.656 1 98.88 85 GLN B N 1
ATOM 2910 C CA . GLN B 1 85 ? 1.803 23.938 12.609 1 98.88 85 GLN B CA 1
ATOM 2911 C C . GLN B 1 85 ? 1.646 23.359 14.016 1 98.88 85 GLN B C 1
ATOM 2913 O O . GLN B 1 85 ? 2.637 23.156 14.719 1 98.88 85 GLN B O 1
ATOM 2918 N N . GLU B 1 86 ? 0.462 23.156 14.406 1 98.81 86 GLU B N 1
ATOM 2919 C CA . GLU B 1 86 ? 0.19 22.578 15.719 1 98.81 86 GLU B CA 1
ATOM 2920 C C . GLU B 1 86 ? 0.26 21.047 15.672 1 98.81 86 GLU B C 1
ATOM 2922 O O . GLU B 1 86 ? -0.358 20.422 14.812 1 98.81 86 GLU B O 1
ATOM 2927 N N . ALA B 1 87 ? 1.019 20.422 16.531 1 98.19 87 ALA B N 1
ATOM 2928 C CA . ALA B 1 87 ? 1.208 18.984 16.625 1 98.19 87 ALA B CA 1
ATOM 2929 C C . ALA B 1 87 ? 1.207 18.516 18.078 1 98.19 87 ALA B C 1
ATOM 2931 O O . ALA B 1 87 ? 2.035 17.688 18.469 1 98.19 87 ALA B O 1
ATOM 2932 N N . VAL B 1 88 ? 0.336 19.031 18.891 1 96.5 88 VAL B N 1
ATOM 2933 C CA . VAL B 1 88 ? 0.253 18.656 20.297 1 96.5 88 VAL B CA 1
ATOM 2934 C C . VAL B 1 88 ? -0.7 17.469 20.469 1 96.5 88 VAL B C 1
ATOM 2936 O O . VAL B 1 88 ? -1.162 16.891 19.484 1 96.5 88 VAL B O 1
ATOM 2939 N N . SER B 1 89 ? -0.964 17.078 21.688 1 92.75 89 SER B N 1
ATOM 2940 C CA . SER B 1 89 ? -1.786 15.922 22.016 1 92.75 89 SER B CA 1
ATOM 2941 C C . SER B 1 89 ? -3.197 16.062 21.453 1 92.75 89 SER B C 1
ATOM 2943 O O . SER B 1 89 ? -3.656 17.172 21.203 1 92.75 89 SER B O 1
ATOM 2945 N N . GLU B 1 90 ? -3.863 14.938 21.328 1 93.62 90 GLU B N 1
ATOM 2946 C CA . GLU B 1 90 ? -5.195 14.875 20.734 1 93.62 90 GLU B CA 1
ATOM 2947 C C . GLU B 1 90 ? -6.277 15.109 21.781 1 93.62 90 GLU B C 1
ATOM 2949 O O . GLU B 1 90 ? -7.012 14.188 22.141 1 93.62 90 GLU B O 1
ATOM 2954 N N . ASN B 1 91 ? -6.332 16.281 22.266 1 96.38 91 ASN B N 1
ATOM 2955 C CA . ASN B 1 91 ? -7.309 16.734 23.234 1 96.38 91 ASN B CA 1
ATOM 2956 C C . ASN B 1 91 ? -8.047 17.984 22.766 1 96.38 91 ASN B C 1
ATOM 2958 O O . ASN B 1 91 ? -7.441 19.047 22.609 1 96.38 91 ASN B O 1
ATOM 2962 N N . LEU B 1 92 ? -9.359 17.859 22.641 1 96.94 92 LEU B N 1
ATOM 2963 C CA . LEU B 1 92 ? -10.141 18.922 22 1 96.94 92 LEU B CA 1
ATOM 2964 C C . LEU B 1 92 ? -10.148 20.188 22.844 1 96.94 92 LEU B C 1
ATOM 2966 O O . LEU B 1 92 ? -9.984 21.281 22.312 1 96.94 92 LEU B O 1
ATOM 2970 N N . ALA B 1 93 ? -10.359 20.031 24.125 1 97.69 93 ALA B N 1
ATOM 2971 C CA . ALA B 1 93 ? -10.391 21.188 25.016 1 97.69 93 ALA B CA 1
ATOM 2972 C C . ALA B 1 93 ? -9.062 21.938 24.984 1 97.69 93 ALA B C 1
ATOM 2974 O O . ALA B 1 93 ? -9.047 23.172 24.922 1 97.69 93 ALA B O 1
ATOM 2975 N N . PHE B 1 94 ? -8.031 21.203 24.969 1 97.25 94 PHE B N 1
ATOM 2976 C CA . PHE B 1 94 ? -6.707 21.812 24.906 1 97.25 94 PHE B CA 1
ATOM 2977 C C . PHE B 1 94 ? -6.504 22.531 23.578 1 97.25 94 PHE B C 1
ATOM 2979 O O . PHE B 1 94 ? -5.977 23.641 23.531 1 97.25 94 PHE B O 1
ATOM 2986 N N . LYS B 1 95 ? -6.926 21.984 22.5 1 98 95 LYS B N 1
ATOM 2987 C CA . LYS B 1 95 ? -6.773 22.594 21.172 1 98 95 LYS B CA 1
ATOM 2988 C C . LYS B 1 95 ? -7.547 23.906 21.062 1 98 95 LYS B C 1
ATOM 2990 O O . LYS B 1 95 ? -7.066 24.859 20.469 1 98 95 LYS B O 1
ATOM 2995 N N . ARG B 1 96 ? -8.695 23.938 21.641 1 98.31 96 ARG B N 1
ATOM 2996 C CA . ARG B 1 96 ? -9.484 25.156 21.641 1 98.31 96 ARG B CA 1
ATOM 2997 C C . ARG B 1 96 ? -8.75 26.297 22.344 1 98.31 96 ARG B C 1
ATOM 2999 O O . ARG B 1 96 ? -8.648 27.406 21.812 1 98.31 96 ARG B O 1
ATOM 3006 N N . THR B 1 97 ? -8.242 25.938 23.5 1 98.12 97 THR B N 1
ATOM 3007 C CA . THR B 1 97 ? -7.496 26.922 24.266 1 98.12 97 THR B CA 1
ATOM 3008 C C . THR B 1 97 ? -6.246 27.359 23.516 1 98.12 97 THR B C 1
ATOM 3010 O O . THR B 1 97 ? -5.961 28.562 23.422 1 98.12 97 THR B O 1
ATOM 3013 N N . LEU B 1 98 ? -5.566 26.422 22.984 1 98.31 98 LEU B N 1
ATOM 3014 C CA . LEU B 1 98 ? -4.316 26.688 22.281 1 98.31 98 LEU B CA 1
ATOM 3015 C C . LEU B 1 98 ? -4.562 27.547 21.047 1 98.31 98 LEU B C 1
ATOM 3017 O O . LEU B 1 98 ? -3.84 28.516 20.797 1 98.31 98 LEU B O 1
ATOM 3021 N N . PHE B 1 99 ? -5.547 27.266 20.234 1 98.69 99 PHE B N 1
ATOM 3022 C CA . PHE B 1 99 ? -5.805 28.016 19 1 98.69 99 PHE B CA 1
ATOM 3023 C C . PHE B 1 99 ? -6.273 29.422 19.328 1 98.69 99 PHE B C 1
ATOM 3025 O O . PHE B 1 99 ? -6.008 30.359 18.562 1 98.69 99 PHE B O 1
ATOM 3032 N N . ALA B 1 100 ? -6.961 29.594 20.453 1 98.62 100 ALA B N 1
ATOM 3033 C CA . ALA B 1 100 ? -7.293 30.938 20.891 1 98.62 100 ALA B CA 1
ATOM 3034 C C . ALA B 1 100 ? -6.031 31.75 21.188 1 98.62 100 ALA B C 1
ATOM 3036 O O . ALA B 1 100 ? -5.93 32.906 20.781 1 98.62 100 ALA B O 1
ATOM 3037 N N . GLU B 1 101 ? -5.105 31.109 21.828 1 98.38 101 GLU B N 1
ATOM 3038 C CA . GLU B 1 101 ? -3.832 31.766 22.125 1 98.38 101 GLU B CA 1
ATOM 3039 C C . GLU B 1 101 ? -3.066 32.062 20.844 1 98.38 101 GLU B C 1
ATOM 3041 O O . GLU B 1 101 ? -2.527 33.156 20.672 1 98.38 101 GLU B O 1
ATOM 3046 N N . LEU B 1 102 ? -3.002 31.125 19.938 1 98.69 102 LEU B N 1
ATOM 3047 C CA . LEU B 1 102 ? -2.305 31.312 18.672 1 98.69 102 LEU B CA 1
ATOM 3048 C C . LEU B 1 102 ? -2.918 32.438 17.859 1 98.69 102 LEU B C 1
ATOM 3050 O O . LEU B 1 102 ? -2.197 33.281 17.297 1 98.69 102 LEU B O 1
ATOM 3054 N N . ASP B 1 103 ? -4.219 32.438 17.844 1 98.5 103 ASP B N 1
ATOM 3055 C CA . ASP B 1 103 ? -4.938 33.5 17.125 1 98.5 103 ASP B CA 1
ATOM 3056 C C . ASP B 1 103 ? -4.586 34.875 17.656 1 98.5 103 ASP B C 1
ATOM 3058 O O . ASP B 1 103 ? -4.449 35.844 16.891 1 98.5 103 ASP B O 1
ATOM 3062 N N . ALA B 1 104 ? -4.414 34.969 18.922 1 98 104 ALA B N 1
ATOM 3063 C CA . ALA B 1 104 ? -4.133 36.25 19.562 1 98 104 ALA B CA 1
ATOM 3064 C C . ALA B 1 104 ? -2.678 36.656 19.375 1 98 104 ALA B C 1
ATOM 3066 O O . ALA B 1 104 ? -2.371 37.844 19.25 1 98 104 ALA B O 1
ATOM 3067 N N . LEU B 1 105 ? -1.798 35.688 19.328 1 98.31 105 LEU B N 1
ATOM 3068 C CA . LEU B 1 105 ? -0.373 35.969 19.438 1 98.31 105 LEU B CA 1
ATOM 3069 C C . LEU B 1 105 ? 0.274 36.062 18.062 1 98.31 105 LEU B C 1
ATOM 3071 O O . LEU B 1 105 ? 1.256 36.781 17.875 1 98.31 105 LEU B O 1
ATOM 3075 N N . ALA B 1 106 ? -0.168 35.281 17.094 1 97.88 106 ALA B N 1
ATOM 3076 C CA . ALA B 1 106 ? 0.459 35.219 15.781 1 97.88 106 ALA B CA 1
ATOM 3077 C C . ALA B 1 106 ? 0.056 36.406 14.922 1 97.88 106 ALA B C 1
ATOM 3079 O O . ALA B 1 106 ? -1.031 36.969 15.086 1 97.88 106 ALA B O 1
ATOM 3080 N N . PRO B 1 107 ? 0.938 36.75 13.969 1 97.12 107 PRO B N 1
ATOM 3081 C CA . PRO B 1 107 ? 0.549 37.812 13.039 1 97.12 107 PRO B CA 1
ATOM 3082 C C . PRO B 1 107 ? -0.725 37.469 12.266 1 97.12 107 PRO B C 1
ATOM 3084 O O . PRO B 1 107 ? -1.005 36.312 12.008 1 97.12 107 PRO B O 1
ATOM 3087 N N . GLY B 1 108 ? -1.415 38.469 11.836 1 96.44 108 GLY B N 1
ATOM 3088 C CA . GLY B 1 108 ? -2.688 38.312 11.148 1 96.44 108 GLY B CA 1
ATOM 3089 C C . GLY B 1 108 ? -2.572 37.531 9.859 1 96.44 108 GLY B C 1
ATOM 3090 O O . GLY B 1 108 ? -3.521 36.844 9.445 1 96.44 108 GLY B O 1
ATOM 3091 N N . HIS B 1 109 ? -1.465 37.562 9.273 1 95.62 109 HIS B N 1
ATOM 3092 C CA . HIS B 1 109 ? -1.28 36.938 7.98 1 95.62 109 HIS B CA 1
ATOM 3093 C C . HIS B 1 109 ? -0.877 35.469 8.141 1 95.62 109 HIS B C 1
ATOM 3095 O O . HIS B 1 109 ? -0.897 34.719 7.172 1 95.62 109 HIS B O 1
ATOM 3101 N N . ALA B 1 110 ? -0.506 35.031 9.352 1 97.81 110 ALA B N 1
ATOM 3102 C CA . ALA B 1 110 ? 0.027 33.688 9.555 1 97.81 110 ALA B CA 1
ATOM 3103 C C . ALA B 1 110 ? -1.071 32.656 9.438 1 97.81 110 ALA B C 1
ATOM 3105 O O . ALA B 1 110 ? -2.16 32.812 9.992 1 97.81 110 ALA B O 1
ATOM 3106 N N . LEU B 1 111 ? -0.818 31.594 8.688 1 98.44 111 LEU B N 1
ATOM 3107 C CA . LEU B 1 111 ? -1.711 30.438 8.672 1 98.44 111 LEU B CA 1
ATOM 3108 C C . LEU B 1 111 ? -1.566 29.625 9.953 1 98.44 111 LEU B C 1
ATOM 3110 O O . LEU B 1 111 ? -0.456 29.453 10.461 1 98.44 111 LEU B O 1
ATOM 3114 N N . LEU B 1 112 ? -2.656 29.234 10.484 1 98.75 112 LEU B N 1
ATOM 3115 C CA . LEU B 1 112 ? -2.693 28.359 11.656 1 98.75 112 LEU B CA 1
ATOM 3116 C C . LEU B 1 112 ? -3.225 26.984 11.289 1 98.75 112 LEU B C 1
ATOM 3118 O O . LEU B 1 112 ? -4.422 26.812 11.039 1 98.75 112 LEU B O 1
ATOM 3122 N N . ALA B 1 113 ? -2.354 25.984 11.273 1 98.81 113 ALA B N 1
ATOM 3123 C CA . ALA B 1 113 ? -2.725 24.641 10.828 1 98.81 113 ALA B CA 1
ATOM 3124 C C . ALA B 1 113 ? -2.574 23.625 11.953 1 98.81 113 ALA B C 1
ATOM 3126 O O . ALA B 1 113 ? -1.666 23.734 12.781 1 98.81 113 ALA B O 1
ATOM 3127 N N . SER B 1 114 ? -3.465 22.688 11.977 1 98.75 114 SER B N 1
ATOM 3128 C CA . SER B 1 114 ? -3.404 21.594 12.945 1 98.75 114 SER B CA 1
ATOM 3129 C C . SER B 1 114 ? -3.049 20.281 12.273 1 98.75 114 SER B C 1
ATOM 3131 O O . SER B 1 114 ? -3.502 20 11.156 1 98.75 114 SER B O 1
ATOM 3133 N N . SER B 1 115 ? -2.314 19.453 12.992 1 98.38 115 SER B N 1
ATOM 3134 C CA . SER B 1 115 ? -1.965 18.109 12.531 1 98.38 115 SER B CA 1
ATOM 3135 C C . SER B 1 115 ? -2.973 17.078 13.016 1 98.38 115 SER B C 1
ATOM 3137 O O . SER B 1 115 ? -2.768 15.875 12.844 1 98.38 115 SER B O 1
ATOM 3139 N N . THR B 1 116 ? -4.055 17.516 13.609 1 97.25 116 THR B N 1
ATOM 3140 C CA . THR B 1 116 ? -5.012 16.609 14.227 1 97.25 116 THR B CA 1
ATOM 3141 C C . THR B 1 116 ? -5.438 15.516 13.258 1 97.25 116 THR B C 1
ATOM 3143 O O . THR B 1 116 ? -5.582 15.766 12.055 1 97.25 116 THR B O 1
ATOM 3146 N N . SER B 1 117 ? -5.648 14.297 13.828 1 94.56 117 SER B N 1
ATOM 3147 C CA . SER B 1 117 ? -6.113 13.164 13.031 1 94.56 117 SER B CA 1
ATOM 3148 C C . SER B 1 117 ? -7.551 12.805 13.383 1 94.56 117 SER B C 1
ATOM 3150 O O . SER B 1 117 ? -8.07 11.789 12.906 1 94.56 117 SER B O 1
ATOM 3152 N N . THR B 1 118 ? -8.172 13.562 14.164 1 92.25 118 THR B N 1
ATOM 3153 C CA . THR B 1 118 ? -9.477 13.18 14.68 1 92.25 118 THR B CA 1
ATOM 3154 C C . THR B 1 118 ? -10.5 14.289 14.438 1 92.25 118 THR B C 1
ATOM 3156 O O . THR B 1 118 ? -11.617 14.023 14 1 92.25 118 THR B O 1
ATOM 3159 N N . TYR B 1 119 ? -10.094 15.57 14.672 1 95.19 119 TYR B N 1
ATOM 3160 C CA . TYR B 1 119 ? -11.055 16.672 14.75 1 95.19 119 TYR B CA 1
ATOM 3161 C C . TYR B 1 119 ? -11 17.531 13.492 1 95.19 119 TYR B C 1
ATOM 3163 O O . TYR B 1 119 ? -9.914 17.859 13.008 1 95.19 119 TYR B O 1
ATOM 3171 N N . GLY B 1 120 ? -12.18 17.875 13 1 96.62 120 GLY B N 1
ATOM 3172 C CA . GLY B 1 120 ? -12.227 18.938 12.008 1 96.62 120 GLY B CA 1
ATOM 3173 C C . GLY B 1 120 ? -11.906 20.312 12.578 1 96.62 120 GLY B C 1
ATOM 3174 O O . GLY B 1 120 ? -12.078 20.547 13.773 1 96.62 120 GLY B O 1
ATOM 3175 N N . ALA B 1 121 ? -11.477 21.172 11.758 1 97.12 121 ALA B N 1
ATOM 3176 C CA . ALA B 1 121 ? -11.102 22.516 12.188 1 97.12 121 ALA B CA 1
ATOM 3177 C C . ALA B 1 121 ? -12.273 23.25 12.828 1 97.12 121 ALA B C 1
ATOM 3179 O O . ALA B 1 121 ? -12.094 24.094 13.695 1 97.12 121 ALA B O 1
ATOM 3180 N N . SER B 1 122 ? -13.477 22.875 12.414 1 97.94 122 SER B N 1
ATOM 3181 C CA . SER B 1 122 ? -14.672 23.562 12.906 1 97.94 122 SER B CA 1
ATOM 3182 C C . SER B 1 122 ? -14.852 23.344 14.406 1 97.94 122 SER B C 1
ATOM 3184 O O . SER B 1 122 ? -15.492 24.156 15.078 1 97.94 122 SER B O 1
ATOM 3186 N N . GLN B 1 123 ? -14.25 22.328 14.883 1 97.44 123 GLN B N 1
ATOM 3187 C CA . GLN B 1 123 ? -14.516 21.922 16.266 1 97.44 123 GLN B CA 1
ATOM 3188 C C . GLN B 1 123 ? -13.664 22.734 17.234 1 97.44 123 GLN B C 1
ATOM 3190 O O . GLN B 1 123 ? -13.922 22.734 18.438 1 97.44 123 GLN B O 1
ATOM 3195 N N . PHE B 1 124 ? -12.656 23.484 16.734 1 98.06 124 PHE B N 1
ATOM 3196 C CA . PHE B 1 124 ? -11.797 24.172 17.688 1 98.06 124 PHE B CA 1
ATOM 3197 C C . PHE B 1 124 ? -11.461 25.578 17.219 1 98.06 124 PHE B C 1
ATOM 3199 O O . PHE B 1 124 ? -10.648 26.281 17.828 1 98.06 124 PHE B O 1
ATOM 3206 N N . THR B 1 125 ? -12.094 26.094 16.141 1 98.44 125 THR B N 1
ATOM 3207 C CA . THR B 1 125 ? -11.711 27.406 15.633 1 98.44 125 THR B CA 1
ATOM 3208 C C . THR B 1 125 ? -12.922 28.328 15.531 1 98.44 125 THR B C 1
ATOM 3210 O O . THR B 1 125 ? -12.789 29.5 15.172 1 98.44 125 THR B O 1
ATOM 3213 N N . GLU B 1 126 ? -14.133 27.859 15.789 1 97.25 126 GLU B N 1
ATOM 3214 C CA . GLU B 1 126 ? -15.391 28.547 15.508 1 97.25 126 GLU B CA 1
ATOM 3215 C C . GLU B 1 126 ? -15.414 29.938 16.141 1 97.25 126 GLU B C 1
ATOM 3217 O O . GLU B 1 126 ? -15.844 30.906 15.508 1 97.25 126 GLU B O 1
ATOM 3222 N N . ALA B 1 127 ? -14.922 30.141 17.281 1 96.81 127 ALA B N 1
ATOM 3223 C CA . ALA B 1 127 ? -15.094 31.359 18.047 1 96.81 127 ALA B CA 1
ATOM 3224 C C . ALA B 1 127 ? -13.938 32.312 17.828 1 96.81 127 ALA B C 1
ATOM 3226 O O . ALA B 1 127 ? -13.938 33.438 18.344 1 96.81 127 ALA B O 1
ATOM 3227 N N . LEU B 1 128 ? -13.008 31.984 17.047 1 98.44 128 LEU B N 1
ATOM 3228 C CA . LEU B 1 128 ? -11.797 32.781 16.891 1 98.44 128 LEU B CA 1
ATOM 3229 C C . LEU B 1 128 ? -12.039 33.938 15.938 1 98.44 128 LEU B C 1
ATOM 3231 O O . LEU B 1 128 ? -12.695 33.781 14.906 1 98.44 128 LEU B O 1
ATOM 3235 N N . ALA B 1 129 ? -11.477 35.094 16.266 1 98.12 129 ALA B N 1
ATOM 3236 C CA . ALA B 1 129 ? -11.547 36.25 15.383 1 98.12 129 ALA B CA 1
ATOM 3237 C C . ALA B 1 129 ? -10.852 35.969 14.055 1 98.12 129 ALA B C 1
ATOM 3239 O O . ALA B 1 129 ? -11.336 36.344 12.992 1 98.12 129 ALA B O 1
ATOM 3240 N N . GLY B 1 130 ? -9.703 35.312 14.109 1 98.38 130 GLY B N 1
ATOM 3241 C CA . GLY B 1 130 ? -8.938 35 12.914 1 98.38 130 GLY B CA 1
ATOM 3242 C C . GLY B 1 130 ? -9.234 33.594 12.375 1 98.38 130 GLY B C 1
ATOM 3243 O O . GLY B 1 130 ? -8.359 32.969 11.789 1 98.38 130 GLY B O 1
ATOM 3244 N N . ARG B 1 131 ? -10.414 33.062 12.562 1 98.44 131 ARG B N 1
ATOM 3245 C CA . ARG B 1 131 ? -10.789 31.703 12.219 1 98.44 131 ARG B CA 1
ATOM 3246 C C . ARG B 1 131 ? -10.656 31.469 10.719 1 98.44 131 ARG B C 1
ATOM 3248 O O . ARG B 1 131 ? -10.477 30.328 10.281 1 98.44 131 ARG B O 1
ATOM 3255 N N . ALA B 1 132 ? -10.656 32.469 9.883 1 98.62 132 ALA B N 1
ATOM 3256 C CA . ALA B 1 132 ? -10.602 32.344 8.43 1 98.62 132 ALA B CA 1
ATOM 3257 C C . ALA B 1 132 ? -9.25 31.812 7.965 1 98.62 132 ALA B C 1
ATOM 3259 O O . ALA B 1 132 ? -9.133 31.281 6.859 1 98.62 132 ALA B O 1
ATOM 3260 N N . ARG B 1 133 ? -8.203 31.969 8.789 1 98.5 133 ARG B N 1
ATOM 3261 C CA . ARG B 1 133 ? -6.859 31.516 8.406 1 98.5 133 ARG B CA 1
ATOM 3262 C C . ARG B 1 133 ? -6.535 30.156 9.016 1 98.5 133 ARG B C 1
ATOM 3264 O O . ARG B 1 133 ? -5.41 29.672 8.906 1 98.5 133 ARG B O 1
ATOM 3271 N N . CYS B 1 134 ? -7.512 29.484 9.711 1 98.81 134 CYS B N 1
ATOM 3272 C CA . CYS B 1 134 ? -7.312 28.203 10.398 1 98.81 134 CYS B CA 1
ATOM 3273 C C . CYS B 1 134 ? -7.715 27.047 9.508 1 98.81 134 CYS B C 1
ATOM 3275 O O . CYS B 1 134 ? -8.703 27.125 8.781 1 98.81 134 CYS B O 1
ATOM 3277 N N . LEU B 1 135 ? -6.957 25.953 9.516 1 98.69 135 LEU B N 1
ATOM 3278 C CA . LEU B 1 135 ? -7.254 24.75 8.75 1 98.69 135 LEU B CA 1
ATOM 3279 C C . LEU B 1 135 ? -6.582 23.531 9.375 1 98.69 135 LEU B C 1
ATOM 3281 O O . LEU B 1 135 ? -5.91 23.641 10.406 1 98.69 135 LEU B O 1
ATOM 3285 N N . VAL B 1 136 ? -6.859 22.391 8.852 1 98.69 136 VAL B N 1
ATOM 3286 C CA . VAL B 1 136 ? -6.152 21.172 9.219 1 98.69 136 VAL B CA 1
ATOM 3287 C C . VAL B 1 136 ? -5.195 20.766 8.094 1 98.69 136 VAL B C 1
ATOM 3289 O O . VAL B 1 136 ? -5.562 20.797 6.918 1 98.69 136 VAL B O 1
ATOM 3292 N N . ALA B 1 137 ? -3.984 20.547 8.406 1 98.69 137 ALA B N 1
ATOM 3293 C CA . ALA B 1 137 ? -2.988 19.859 7.59 1 98.69 137 ALA B CA 1
ATOM 3294 C C . ALA B 1 137 ? -2.549 18.547 8.242 1 98.69 137 ALA B C 1
ATOM 3296 O O . ALA B 1 137 ? -1.522 18.5 8.922 1 98.69 137 ALA B O 1
ATOM 3297 N N . HIS B 1 138 ? -3.328 17.516 8.008 1 98.56 138 HIS B N 1
ATOM 3298 C CA . HIS B 1 138 ? -3.145 16.219 8.641 1 98.56 138 HIS B CA 1
ATOM 3299 C C . HIS B 1 138 ? -2.137 15.367 7.879 1 98.56 138 HIS B C 1
ATOM 3301 O O . HIS B 1 138 ? -2.395 14.961 6.742 1 98.56 138 HIS B O 1
ATOM 3307 N N . PRO B 1 139 ? -1.002 15.023 8.508 1 98.12 139 PRO B N 1
ATOM 3308 C CA . PRO B 1 139 ? 0.036 14.273 7.805 1 98.12 139 PRO B CA 1
ATOM 3309 C C . PRO B 1 139 ? -0.142 12.758 7.934 1 98.12 139 PRO B C 1
ATOM 3311 O O . PRO B 1 139 ? -0.877 12.297 8.805 1 98.12 139 PRO B O 1
ATOM 3314 N N . MET B 1 140 ? 0.392 12.031 7 1 96.19 140 MET B N 1
ATOM 3315 C CA . MET B 1 140 ? 0.749 10.648 7.301 1 96.19 140 MET B CA 1
ATOM 3316 C C . MET B 1 140 ? 2.031 10.586 8.125 1 96.19 140 MET B C 1
ATOM 3318 O O . MET B 1 140 ? 3.068 11.102 7.703 1 96.19 140 MET B O 1
ATOM 3322 N N . THR B 1 141 ? 2.057 10.047 9.242 1 93.94 141 THR B N 1
ATOM 3323 C CA . THR B 1 141 ? 3.18 10.039 10.172 1 93.94 141 THR B CA 1
ATOM 3324 C C . THR B 1 141 ? 4.191 8.961 9.789 1 93.94 141 THR B C 1
ATOM 3326 O O . THR B 1 141 ? 3.836 7.789 9.641 1 93.94 141 THR B O 1
ATOM 3329 N N . PRO B 1 142 ? 5.383 9.344 9.617 1 96.81 142 PRO B N 1
ATOM 3330 C CA . PRO B 1 142 ? 5.957 10.68 9.82 1 96.81 142 PRO B CA 1
ATOM 3331 C C . PRO B 1 142 ? 6.035 11.484 8.531 1 96.81 142 PRO B C 1
ATOM 3333 O O . PRO B 1 142 ? 6.473 10.969 7.5 1 96.81 142 PRO B O 1
ATOM 3336 N N . PRO B 1 143 ? 5.715 12.734 8.617 1 97.75 143 PRO B N 1
ATOM 3337 C CA . PRO B 1 143 ? 5.578 13.523 7.387 1 97.75 143 PRO B CA 1
ATOM 3338 C C . PRO B 1 143 ? 6.914 13.758 6.684 1 97.75 143 PRO B C 1
ATOM 3340 O O . PRO B 1 143 ? 6.941 14.07 5.492 1 97.75 143 PRO B O 1
ATOM 3343 N N . HIS B 1 144 ? 8.078 13.625 7.402 1 97.94 144 HIS B N 1
ATOM 3344 C CA . HIS B 1 144 ? 9.344 13.859 6.711 1 97.94 144 HIS B CA 1
ATOM 3345 C C . HIS B 1 144 ? 9.695 12.68 5.805 1 97.94 144 HIS B C 1
ATOM 3347 O O . HIS B 1 144 ? 10.594 12.781 4.969 1 97.94 144 HIS B O 1
ATOM 3353 N N . LEU B 1 145 ? 8.93 11.531 5.941 1 97.5 145 LEU B N 1
ATOM 3354 C CA . LEU B 1 145 ? 9.125 10.359 5.094 1 97.5 145 LEU B CA 1
ATOM 3355 C C . LEU B 1 145 ? 7.961 10.188 4.125 1 97.5 145 LEU B C 1
ATOM 3357 O O . LEU B 1 145 ? 8.148 9.75 2.988 1 97.5 145 LEU B O 1
ATOM 3361 N N . SER B 1 146 ? 6.773 10.453 4.496 1 96.81 146 SER B N 1
ATOM 3362 C CA . SER B 1 146 ? 5.562 10.344 3.691 1 96.81 146 SER B CA 1
ATOM 3363 C C . SER B 1 146 ? 5.012 11.719 3.326 1 96.81 146 SER B C 1
ATOM 3365 O O . SER B 1 146 ? 4.48 12.43 4.184 1 96.81 146 SER B O 1
ATOM 3367 N N . PRO B 1 147 ? 4.992 12.039 2.102 1 97.06 147 PRO B N 1
ATOM 3368 C CA . PRO B 1 147 ? 4.781 13.445 1.74 1 97.06 147 PRO B CA 1
ATOM 3369 C C . PRO B 1 147 ? 3.303 13.82 1.685 1 97.06 147 PRO B C 1
ATOM 3371 O O . PRO B 1 147 ? 2.967 15.008 1.578 1 97.06 147 PRO B O 1
ATOM 3374 N N . VAL B 1 148 ? 2.342 12.898 1.72 1 98 148 VAL B N 1
ATOM 3375 C CA . VAL B 1 148 ? 0.927 13.219 1.558 1 98 148 VAL B CA 1
ATOM 3376 C C . VAL B 1 148 ? 0.427 13.984 2.781 1 98 148 VAL B C 1
ATOM 3378 O O . VAL B 1 148 ? 0.807 13.672 3.912 1 98 148 VAL B O 1
ATOM 3381 N N . VAL B 1 149 ? -0.385 15 2.559 1 98.69 149 VAL B N 1
ATOM 3382 C CA . VAL B 1 149 ? -0.982 15.805 3.619 1 98.69 149 VAL B CA 1
ATOM 3383 C C . VAL B 1 149 ? -2.455 16.062 3.307 1 98.69 149 VAL B C 1
ATOM 3385 O O . VAL B 1 149 ? -2.787 16.609 2.254 1 98.69 149 VAL B O 1
ATOM 3388 N N . GLU B 1 150 ? -3.352 15.672 4.145 1 98.81 150 GLU B N 1
ATOM 3389 C CA . GLU B 1 150 ? -4.766 16 4 1 98.81 150 GLU B CA 1
ATOM 3390 C C . GLU B 1 150 ? -5.051 17.438 4.43 1 98.81 150 GLU B C 1
ATOM 3392 O O . GLU B 1 150 ? -4.871 17.781 5.602 1 98.81 150 GLU B O 1
ATOM 3397 N N . MET B 1 151 ? -5.457 18.234 3.494 1 98.75 151 MET B N 1
ATOM 3398 C CA . MET B 1 151 ? -5.82 19.625 3.727 1 98.75 151 MET B CA 1
ATOM 3399 C C . MET B 1 151 ? -7.328 19.766 3.91 1 98.75 151 MET B C 1
ATOM 3401 O O . MET B 1 151 ? -8.102 19.453 3.004 1 98.75 151 MET B O 1
ATOM 3405 N N . ALA B 1 152 ? -7.762 20.203 5.078 1 98.44 152 ALA B N 1
ATOM 3406 C CA . ALA B 1 152 ? -9.188 20.297 5.371 1 98.44 152 ALA B CA 1
ATOM 3407 C C . ALA B 1 152 ? -9.547 21.672 5.934 1 98.44 152 ALA B C 1
ATOM 3409 O O . ALA B 1 152 ? -8.898 22.156 6.863 1 98.44 152 ALA B O 1
ATOM 3410 N N . ALA B 1 153 ? -10.547 22.297 5.418 1 97.81 153 ALA B N 1
ATOM 3411 C CA . ALA B 1 153 ? -11.055 23.594 5.844 1 97.81 153 ALA B CA 1
ATOM 3412 C C . ALA B 1 153 ? -12.367 23.453 6.609 1 97.81 153 ALA B C 1
ATOM 3414 O O . ALA B 1 153 ? -12.977 22.375 6.613 1 97.81 153 ALA B O 1
ATOM 3415 N N . SER B 1 154 ? -12.703 24.422 7.367 1 97.31 154 SER B N 1
ATOM 3416 C CA . SER B 1 154 ? -14.07 24.609 7.855 1 97.31 154 SER B CA 1
ATOM 3417 C C . SER B 1 154 ? -14.867 25.531 6.949 1 97.31 154 SER B C 1
ATOM 3419 O O . SER B 1 154 ? -14.352 26 5.93 1 97.31 154 SER B O 1
ATOM 3421 N N . ALA B 1 155 ? -16.125 25.75 7.328 1 96.94 155 ALA B N 1
ATOM 3422 C CA . ALA B 1 155 ? -17.016 26.578 6.52 1 96.94 155 ALA B CA 1
ATOM 3423 C C . ALA B 1 155 ? -16.531 28.016 6.477 1 96.94 155 ALA B C 1
ATOM 3425 O O . ALA B 1 155 ? -16.859 28.766 5.543 1 96.94 155 ALA B O 1
ATOM 3426 N N . TRP B 1 156 ? -15.75 28.422 7.453 1 97.94 156 TRP B N 1
ATOM 3427 C CA . TRP B 1 156 ? -15.367 29.812 7.566 1 97.94 156 TRP B CA 1
ATOM 3428 C C . TRP B 1 156 ? -13.922 30.016 7.129 1 97.94 156 TRP B C 1
ATOM 3430 O O . TRP B 1 156 ? -13.406 31.141 7.152 1 97.94 156 TRP B O 1
ATOM 3440 N N . THR B 1 157 ? -13.211 28.953 6.781 1 98.56 157 THR B N 1
ATOM 3441 C CA . THR B 1 157 ? -11.852 29.094 6.27 1 98.56 157 THR B CA 1
ATOM 3442 C C . THR B 1 157 ? -11.852 29.844 4.945 1 98.56 157 THR B C 1
ATOM 3444 O O . THR B 1 157 ? -12.625 29.531 4.043 1 98.56 157 THR B O 1
ATOM 3447 N N . ASP B 1 158 ? -10.969 30.844 4.867 1 98.38 158 ASP B N 1
ATOM 3448 C CA . ASP B 1 158 ? -10.805 31.578 3.619 1 98.38 158 ASP B CA 1
ATOM 3449 C C . ASP B 1 158 ? -10.25 30.672 2.52 1 98.38 158 ASP B C 1
ATOM 3451 O O . ASP B 1 158 ? -9.203 30.047 2.688 1 98.38 158 ASP B O 1
ATOM 3455 N N . PRO B 1 159 ? -10.977 30.609 1.421 1 98 159 PRO B N 1
ATOM 3456 C CA . PRO B 1 159 ? -10.477 29.781 0.32 1 98 159 PRO B CA 1
ATOM 3457 C C . PRO B 1 159 ? -9.062 30.156 -0.102 1 98 159 PRO B C 1
ATOM 3459 O O . PRO B 1 159 ? -8.289 29.297 -0.52 1 98 159 PRO B O 1
ATOM 3462 N N . GLN B 1 160 ? -8.695 31.344 0.018 1 97.94 160 GLN B N 1
ATOM 3463 C CA . GLN B 1 160 ? -7.344 31.781 -0.332 1 97.94 160 GLN B CA 1
ATOM 3464 C C . GLN B 1 160 ? -6.324 31.266 0.677 1 97.94 160 GLN B C 1
ATOM 3466 O O . GLN B 1 160 ? -5.188 30.953 0.314 1 97.94 160 GLN B O 1
ATOM 3471 N N . ALA B 1 161 ? -6.734 31.219 1.917 1 98 161 ALA B N 1
ATOM 3472 C CA . ALA B 1 161 ? -5.859 30.641 2.939 1 98 161 ALA B CA 1
ATOM 3473 C C . ALA B 1 161 ? -5.57 29.172 2.654 1 98 161 ALA B C 1
ATOM 3475 O O . ALA B 1 161 ? -4.418 28.734 2.715 1 98 161 ALA B O 1
ATOM 3476 N N . LEU B 1 162 ? -6.648 28.5 2.316 1 98.31 162 LEU B N 1
ATOM 3477 C CA . LEU B 1 162 ? -6.492 27.078 1.996 1 98.31 162 LEU B CA 1
ATOM 3478 C C . LEU B 1 162 ? -5.598 26.891 0.776 1 98.31 162 LEU B C 1
ATOM 3480 O O . LEU B 1 162 ? -4.676 26.078 0.794 1 98.31 162 LEU B O 1
ATOM 3484 N N . ALA B 1 163 ? -5.836 27.656 -0.244 1 98.25 163 ALA B N 1
ATOM 3485 C CA . ALA B 1 163 ? -5.031 27.578 -1.46 1 98.25 163 ALA B CA 1
ATOM 3486 C C . ALA B 1 163 ? -3.572 27.922 -1.177 1 98.25 163 ALA B C 1
ATOM 3488 O O . ALA B 1 163 ? -2.66 27.281 -1.707 1 98.25 163 ALA B O 1
ATOM 3489 N N . GLY B 1 164 ? -3.418 28.953 -0.391 1 97.94 164 GLY B N 1
ATOM 3490 C CA . GLY B 1 164 ? -2.072 29.344 0.009 1 97.94 164 GLY B CA 1
ATOM 3491 C C . GLY B 1 164 ? -1.348 28.25 0.773 1 97.94 164 GLY B C 1
ATOM 3492 O O . GLY B 1 164 ? -0.161 28 0.543 1 97.94 164 GLY B O 1
ATOM 3493 N N . ALA B 1 165 ? -2.064 27.578 1.671 1 98.44 165 ALA B N 1
ATOM 3494 C CA . ALA B 1 165 ? -1.483 26.469 2.436 1 98.44 165 ALA B CA 1
ATOM 3495 C C . ALA B 1 165 ? -1.088 25.312 1.519 1 98.44 165 ALA B C 1
ATOM 3497 O O . ALA B 1 165 ? -0.028 24.719 1.695 1 98.44 165 ALA B O 1
ATOM 3498 N N . GLU B 1 166 ? -1.931 25.016 0.576 1 98.44 166 GLU B N 1
ATOM 3499 C CA . GLU B 1 166 ? -1.635 23.953 -0.382 1 98.44 166 GLU B CA 1
ATOM 3500 C C . GLU B 1 166 ? -0.39 24.281 -1.202 1 98.44 166 GLU B C 1
ATOM 3502 O O . GLU B 1 166 ? 0.471 23.422 -1.403 1 98.44 166 GLU B O 1
ATOM 3507 N N . THR B 1 167 ? -0.313 25.469 -1.688 1 98.19 167 THR B N 1
ATOM 3508 C CA . THR B 1 167 ? 0.85 25.922 -2.445 1 98.19 167 THR B CA 1
ATOM 3509 C C . THR B 1 167 ? 2.115 25.828 -1.598 1 98.19 167 THR B C 1
ATOM 3511 O O . THR B 1 167 ? 3.158 25.375 -2.072 1 98.19 167 THR B O 1
ATOM 3514 N N . PHE B 1 168 ? 1.946 26.281 -0.396 1 98.31 168 PHE B N 1
ATOM 3515 C CA . PHE B 1 168 ? 3.066 26.234 0.535 1 98.31 168 PHE B CA 1
ATOM 3516 C C . PHE B 1 168 ? 3.527 24.781 0.734 1 98.31 168 PHE B C 1
ATOM 3518 O O . PHE B 1 168 ? 4.723 24.5 0.634 1 98.31 168 PHE B O 1
ATOM 3525 N N . MET B 1 169 ? 2.59 23.844 0.959 1 98.12 169 MET B N 1
ATOM 3526 C CA . MET B 1 169 ? 2.924 22.422 1.137 1 98.12 169 MET B CA 1
ATOM 3527 C C . MET B 1 169 ? 3.658 21.891 -0.085 1 98.12 169 MET B C 1
ATOM 3529 O O . MET B 1 169 ? 4.656 21.172 0.05 1 98.12 169 MET B O 1
ATOM 3533 N N . ARG B 1 170 ? 3.211 22.234 -1.243 1 97.31 170 ARG B N 1
ATOM 3534 C CA . ARG B 1 170 ? 3.869 21.781 -2.467 1 97.31 170 ARG B CA 1
ATOM 3535 C C . ARG B 1 170 ? 5.301 22.312 -2.541 1 97.31 170 ARG B C 1
ATOM 3537 O O . ARG B 1 170 ? 6.203 21.594 -2.975 1 97.31 170 ARG B O 1
ATOM 3544 N N . SER B 1 171 ? 5.5 23.531 -2.102 1 96.75 171 SER B N 1
ATOM 3545 C CA . SER B 1 171 ? 6.832 24.125 -2.131 1 96.75 171 SER B CA 1
ATOM 3546 C C . SER B 1 171 ? 7.785 23.391 -1.197 1 96.75 171 SER B C 1
ATOM 3548 O O . SER B 1 171 ? 9.008 23.484 -1.351 1 96.75 171 SER B O 1
ATOM 3550 N N . LEU B 1 172 ? 7.23 22.672 -0.231 1 96.25 172 LEU B N 1
ATOM 3551 C CA . LEU B 1 172 ? 8.016 21.922 0.744 1 96.25 172 LEU B CA 1
ATOM 3552 C C . LEU B 1 172 ? 8.312 20.516 0.242 1 96.25 172 LEU B C 1
ATOM 3554 O O . LEU B 1 172 ? 8.977 19.734 0.925 1 96.25 172 LEU B O 1
ATOM 3558 N N . GLY B 1 173 ? 7.773 20.141 -0.926 1 95.06 173 GLY B N 1
ATOM 3559 C CA . GLY B 1 173 ? 7.914 18.781 -1.426 1 95.06 173 GLY B CA 1
ATOM 3560 C C . GLY B 1 173 ? 6.836 17.844 -0.917 1 95.06 173 GLY B C 1
ATOM 3561 O O . GLY B 1 173 ? 6.914 16.625 -1.123 1 95.06 173 GLY B O 1
ATOM 3562 N N . GLN B 1 174 ? 5.879 18.391 -0.235 1 97.19 174 GLN B N 1
ATOM 3563 C CA . GLN B 1 174 ? 4.738 17.594 0.212 1 97.19 174 GLN B CA 1
ATOM 3564 C C . GLN B 1 174 ? 3.686 17.484 -0.887 1 97.19 174 GLN B C 1
ATOM 3566 O O . GLN B 1 174 ? 3.783 18.141 -1.921 1 97.19 174 GLN B O 1
ATOM 3571 N N . HIS B 1 175 ? 2.777 16.578 -0.708 1 97.56 175 HIS B N 1
ATOM 3572 C CA . HIS B 1 175 ? 1.682 16.359 -1.644 1 97.56 175 HIS B CA 1
ATOM 3573 C C . HIS B 1 175 ? 0.33 16.594 -0.977 1 97.56 175 HIS B C 1
ATOM 3575 O O . HIS B 1 175 ? -0.293 15.648 -0.48 1 97.56 175 HIS B O 1
ATOM 3581 N N . PRO B 1 176 ? -0.13 17.844 -1.038 1 98.56 176 PRO B N 1
ATOM 3582 C CA . PRO B 1 176 ? -1.432 18.125 -0.426 1 98.56 176 PRO B CA 1
ATOM 3583 C C . PRO B 1 176 ? -2.59 17.484 -1.186 1 98.56 176 PRO B C 1
ATOM 3585 O O . PRO B 1 176 ? -2.592 17.469 -2.42 1 98.56 176 PRO B O 1
ATOM 3588 N N . VAL B 1 177 ? -3.486 16.875 -0.453 1 98.56 177 VAL B N 1
ATOM 3589 C CA . VAL B 1 177 ? -4.758 16.391 -0.988 1 98.56 177 VAL B CA 1
ATOM 3590 C C . VAL B 1 177 ? -5.914 17.109 -0.283 1 98.56 177 VAL B C 1
ATOM 3592 O O . VAL B 1 177 ? -5.852 17.359 0.921 1 98.56 177 VAL B O 1
ATOM 3595 N N . ARG B 1 178 ? -6.941 17.359 -0.976 1 98.25 178 ARG B N 1
ATOM 3596 C CA . ARG B 1 178 ? -8.031 18.172 -0.438 1 98.25 178 ARG B CA 1
ATOM 3597 C C . ARG B 1 178 ? -9.156 17.297 0.101 1 98.25 178 ARG B C 1
ATOM 3599 O O . ARG B 1 178 ? -9.672 16.422 -0.611 1 98.25 178 ARG B O 1
ATOM 3606 N N . ILE B 1 179 ? -9.5 17.469 1.33 1 98.44 179 ILE B N 1
ATOM 3607 C CA . ILE B 1 179 ? -10.695 16.906 1.94 1 98.44 179 ILE B CA 1
ATOM 3608 C C . ILE B 1 179 ? -11.844 17.906 1.872 1 98.44 179 ILE B C 1
ATOM 3610 O O . ILE B 1 179 ? -11.805 18.953 2.531 1 98.44 179 ILE B O 1
ATOM 3614 N N . ARG B 1 180 ? -12.883 17.578 1.209 1 97.25 180 ARG B N 1
ATOM 3615 C CA . ARG B 1 180 ? -13.906 18.547 0.825 1 97.25 180 ARG B CA 1
ATOM 3616 C C . ARG B 1 180 ? -14.953 18.703 1.923 1 97.25 180 ARG B C 1
ATOM 3618 O O . ARG B 1 180 ? -15.68 19.703 1.955 1 97.25 180 ARG B O 1
ATOM 3625 N N . LYS B 1 181 ? -15.039 17.656 2.752 1 95.88 181 LYS B N 1
ATOM 3626 C CA . LYS B 1 181 ? -15.961 17.641 3.881 1 95.88 181 LYS B CA 1
ATOM 3627 C C . LYS B 1 181 ? -15.273 17.156 5.152 1 95.88 181 LYS B C 1
ATOM 3629 O O . LYS B 1 181 ? -14.469 16.234 5.117 1 95.88 181 LYS B O 1
ATOM 3634 N N . GLU B 1 182 ? -15.617 17.922 6.203 1 93.62 182 GLU B N 1
ATOM 3635 C CA . GLU B 1 182 ? -15.086 17.422 7.465 1 93.62 182 GLU B CA 1
ATOM 3636 C C . GLU B 1 182 ? -15.633 16.031 7.789 1 93.62 182 GLU B C 1
ATOM 3638 O O . GLU B 1 182 ? -16.844 15.805 7.695 1 93.62 182 GLU B O 1
ATOM 3643 N N . ILE B 1 183 ? -14.789 15.086 8.109 1 90.06 183 ILE B N 1
ATOM 3644 C CA . ILE B 1 183 ? -15.148 13.711 8.453 1 90.06 183 ILE B CA 1
ATOM 3645 C C . ILE B 1 183 ? -14.219 13.195 9.547 1 90.06 183 ILE B C 1
ATOM 3647 O O . ILE B 1 183 ? -13 13.344 9.461 1 90.06 183 ILE B O 1
ATOM 3651 N N . PRO B 1 184 ? -14.828 12.672 10.547 1 85 184 PRO B N 1
ATOM 3652 C CA . PRO B 1 184 ? -13.969 12.133 11.602 1 85 184 PRO B CA 1
ATOM 3653 C C . PRO B 1 184 ? -12.953 11.125 11.07 1 85 184 PRO B C 1
ATOM 3655 O O . PRO B 1 184 ? -13.305 10.242 10.289 1 85 184 PRO B O 1
ATOM 3658 N N . GLY B 1 185 ? -11.688 11.281 11.5 1 87.75 185 GLY B N 1
ATOM 3659 C CA . GLY B 1 185 ? -10.625 10.367 11.117 1 87.75 185 GLY B CA 1
ATOM 3660 C C . GLY B 1 185 ? -10.102 10.625 9.719 1 87.75 185 GLY B C 1
ATOM 3661 O O . GLY B 1 185 ? -9.164 9.953 9.266 1 87.75 185 GLY B O 1
ATOM 3662 N N . PHE B 1 186 ? -10.734 11.586 9.023 1 95.44 186 PHE B N 1
ATOM 3663 C CA . PHE B 1 186 ? -10.32 11.953 7.672 1 95.44 186 PHE B CA 1
ATOM 3664 C C . PHE B 1 186 ? -10.297 10.727 6.766 1 95.44 186 PHE B C 1
ATOM 3666 O O . PHE B 1 186 ? -11.07 9.789 6.957 1 95.44 186 PHE B O 1
ATOM 3673 N N . VAL B 1 187 ? -9.625 10.812 5.617 1 98.06 187 VAL B N 1
ATOM 3674 C CA . VAL B 1 187 ? -9.773 9.75 4.625 1 98.06 187 VAL B CA 1
ATOM 3675 C C . VAL B 1 187 ? -8.625 8.758 4.754 1 98.06 187 VAL B C 1
ATOM 3677 O O . VAL B 1 187 ? -8.836 7.543 4.637 1 98.06 187 VAL B O 1
ATOM 3680 N N . LEU B 1 188 ? -7.441 9.258 5.059 1 97.69 188 LEU B N 1
ATOM 3681 C CA . LEU B 1 188 ? -6.262 8.414 5.199 1 97.69 188 LEU B CA 1
ATOM 3682 C C . LEU B 1 188 ? -6.5 7.312 6.23 1 97.69 188 LEU B C 1
ATOM 3684 O O . LEU B 1 188 ? -6.281 6.133 5.945 1 97.69 188 LEU B O 1
ATOM 3688 N N . ASN B 1 189 ? -6.969 7.652 7.387 1 96.19 189 ASN B N 1
ATOM 3689 C CA . ASN B 1 189 ? -7.207 6.695 8.461 1 96.19 189 ASN B CA 1
ATOM 3690 C C . ASN B 1 189 ? -8.336 5.73 8.109 1 96.19 189 ASN B C 1
ATOM 3692 O O . ASN B 1 189 ? -8.297 4.559 8.492 1 96.19 189 ASN B O 1
ATOM 3696 N N . ARG B 1 190 ? -9.312 6.23 7.449 1 96 190 ARG B N 1
ATOM 3697 C CA . ARG B 1 190 ? -10.438 5.391 7.043 1 96 190 ARG B CA 1
ATOM 3698 C C . ARG B 1 190 ? -9.992 4.316 6.059 1 96 190 ARG B C 1
ATOM 3700 O O . ARG B 1 190 ? -10.422 3.166 6.148 1 96 190 ARG B O 1
ATOM 3707 N N . LEU B 1 191 ? -9.172 4.699 5.078 1 98 191 LEU B N 1
ATOM 3708 C CA . LEU B 1 191 ? -8.664 3.729 4.109 1 98 191 LEU B CA 1
ATOM 3709 C C . LEU B 1 191 ? -7.801 2.676 4.797 1 98 191 LEU B C 1
ATOM 3711 O O . LEU B 1 191 ? -7.969 1.478 4.555 1 98 191 LEU B O 1
ATOM 3715 N N . GLN B 1 192 ? -6.875 3.102 5.652 1 97.75 192 GLN B N 1
ATOM 3716 C CA . GLN B 1 192 ? -6.062 2.162 6.414 1 97.75 192 GLN B CA 1
ATOM 3717 C C . GLN B 1 192 ? -6.934 1.25 7.273 1 97.75 192 GLN B C 1
ATOM 3719 O O . GLN B 1 192 ? -6.691 0.043 7.348 1 97.75 192 GLN B O 1
ATOM 3724 N N . GLY B 1 193 ? -7.902 1.845 7.91 1 96.94 193 GLY B N 1
ATOM 3725 C CA . GLY B 1 193 ? -8.805 1.081 8.758 1 96.94 193 GLY B CA 1
ATOM 3726 C C . GLY B 1 193 ? -9.562 0.001 8.008 1 96.94 193 GLY B C 1
ATOM 3727 O O . GLY B 1 193 ? -9.703 -1.12 8.5 1 96.94 193 GLY B O 1
ATOM 3728 N N . ALA B 1 194 ? -10.07 0.318 6.836 1 96.88 194 ALA B N 1
ATOM 3729 C CA . ALA B 1 194 ? -10.812 -0.649 6.031 1 96.88 194 ALA B CA 1
ATOM 3730 C C . ALA B 1 194 ? -9.961 -1.875 5.719 1 96.88 194 ALA B C 1
ATOM 3732 O O . ALA B 1 194 ? -10.422 -3.012 5.852 1 96.88 194 ALA B O 1
ATOM 3733 N N . LEU B 1 195 ? -8.742 -1.674 5.312 1 98.44 195 LEU B N 1
ATOM 3734 C CA . LEU B 1 195 ? -7.828 -2.77 5 1 98.44 195 LEU B CA 1
ATOM 3735 C C . LEU B 1 195 ? -7.52 -3.592 6.246 1 98.44 195 LEU B C 1
ATOM 3737 O O . LEU B 1 195 ? -7.602 -4.82 6.223 1 98.44 195 LEU B O 1
ATOM 3741 N N . LEU B 1 196 ? -7.207 -2.926 7.367 1 98.56 196 LEU B N 1
ATOM 3742 C CA . LEU B 1 196 ? -6.848 -3.607 8.609 1 98.56 196 LEU B CA 1
ATOM 3743 C C . LEU B 1 196 ? -8.023 -4.422 9.141 1 98.56 196 LEU B C 1
ATOM 3745 O O . LEU B 1 196 ? -7.84 -5.543 9.617 1 98.56 196 LEU B O 1
ATOM 3749 N N . MET B 1 197 ? -9.188 -3.877 9.047 1 97.81 197 MET B N 1
ATOM 3750 C CA . MET B 1 197 ? -10.359 -4.605 9.531 1 97.81 197 MET B CA 1
ATOM 3751 C C . MET B 1 197 ? -10.547 -5.91 8.766 1 97.81 197 MET B C 1
ATOM 3753 O O . MET B 1 197 ? -10.875 -6.938 9.352 1 97.81 197 MET B O 1
ATOM 3757 N N . GLU B 1 198 ? -10.336 -5.855 7.434 1 97.06 198 GLU B N 1
ATOM 3758 C CA . GLU B 1 198 ? -10.422 -7.09 6.66 1 97.06 198 GLU B CA 1
ATOM 3759 C C . GLU B 1 198 ? -9.312 -8.07 7.059 1 97.06 198 GLU B C 1
ATOM 3761 O O . GLU B 1 198 ? -9.555 -9.273 7.156 1 97.06 198 GLU B O 1
ATOM 3766 N N . MET B 1 199 ? -8.102 -7.566 7.297 1 98.56 199 MET B N 1
ATOM 3767 C CA . MET B 1 199 ? -7.004 -8.406 7.777 1 98.56 199 MET B CA 1
ATOM 3768 C C . MET B 1 199 ? -7.371 -9.086 9.094 1 98.56 199 MET B C 1
ATOM 3770 O O . MET B 1 199 ? -7.176 -10.289 9.25 1 98.56 199 MET B O 1
ATOM 3774 N N . PHE B 1 200 ? -7.926 -8.258 10.023 1 98.56 200 PHE B N 1
ATOM 3775 C CA . PHE B 1 200 ? -8.328 -8.789 11.32 1 98.56 200 PHE B CA 1
ATOM 3776 C C . PHE B 1 200 ? -9.328 -9.93 11.148 1 98.56 200 PHE B C 1
ATOM 3778 O O . PHE B 1 200 ? -9.211 -10.977 11.789 1 98.56 200 PHE B O 1
ATOM 3785 N N . ARG B 1 201 ? -10.266 -9.742 10.281 1 96.06 201 ARG B N 1
ATOM 3786 C CA . ARG B 1 201 ? -11.328 -10.719 10.086 1 96.06 201 ARG B CA 1
ATOM 3787 C C . ARG B 1 201 ? -10.781 -12.039 9.547 1 96.06 201 ARG B C 1
ATOM 3789 O O . ARG B 1 201 ? -11.078 -13.102 10.086 1 96.06 201 ARG B O 1
ATOM 3796 N N . VAL B 1 202 ? -9.961 -12 8.461 1 97.31 202 VAL B N 1
ATOM 3797 C CA . VAL B 1 202 ? -9.477 -13.219 7.828 1 97.31 202 VAL B CA 1
ATOM 3798 C C . VAL B 1 202 ? -8.492 -13.93 8.758 1 97.31 202 VAL B C 1
ATOM 3800 O O . VAL B 1 202 ? -8.375 -15.156 8.727 1 97.31 202 VAL B O 1
ATOM 3803 N N . ILE B 1 203 ? -7.773 -13.195 9.617 1 98.38 203 ILE B N 1
ATOM 3804 C CA . ILE B 1 203 ? -6.875 -13.797 10.594 1 98.38 203 ILE B CA 1
ATOM 3805 C C . ILE B 1 203 ? -7.691 -14.469 11.703 1 98.38 203 ILE B C 1
ATOM 3807 O O . ILE B 1 203 ? -7.414 -15.602 12.086 1 98.38 203 ILE B O 1
ATOM 3811 N N . ALA B 1 204 ? -8.672 -13.734 12.242 1 97.19 204 ALA B N 1
ATOM 3812 C CA . ALA B 1 204 ? -9.547 -14.281 13.281 1 97.19 204 ALA B CA 1
ATOM 3813 C C . ALA B 1 204 ? -10.234 -15.555 12.797 1 97.19 204 ALA B C 1
ATOM 3815 O O . ALA B 1 204 ? -10.453 -16.484 13.586 1 97.19 204 ALA B O 1
ATOM 3816 N N . ASP B 1 205 ? -10.578 -15.641 11.523 1 96.19 205 ASP B N 1
ATOM 3817 C CA . ASP B 1 205 ? -11.258 -16.781 10.93 1 96.19 205 ASP B CA 1
ATOM 3818 C C . ASP B 1 205 ? -10.258 -17.891 10.594 1 96.19 205 ASP B C 1
ATOM 3820 O O . ASP B 1 205 ? -10.625 -18.906 9.977 1 96.19 205 ASP B O 1
ATOM 3824 N N . ASP B 1 206 ? -8.992 -17.688 10.844 1 97.31 206 ASP B N 1
ATOM 3825 C CA . ASP B 1 206 ? -7.91 -18.656 10.664 1 97.31 206 ASP B CA 1
ATOM 3826 C C . ASP B 1 206 ? -7.715 -18.984 9.188 1 97.31 206 ASP B C 1
ATOM 3828 O O . ASP B 1 206 ? -7.418 -20.141 8.844 1 97.31 206 ASP B O 1
ATOM 3832 N N . VAL B 1 207 ? -7.973 -18.062 8.352 1 98.06 207 VAL B N 1
ATOM 3833 C CA . VAL B 1 207 ? -7.777 -18.234 6.914 1 98.06 207 VAL B CA 1
ATOM 3834 C C . VAL B 1 207 ? -6.301 -18.047 6.566 1 98.06 207 VAL B C 1
ATOM 3836 O O . VAL B 1 207 ? -5.781 -18.703 5.66 1 98.06 207 VAL B O 1
ATOM 3839 N N . ILE B 1 208 ? -5.668 -17.219 7.266 1 98.56 208 ILE B N 1
ATOM 3840 C CA . ILE B 1 208 ? -4.293 -16.828 6.973 1 98.56 208 ILE B CA 1
ATOM 3841 C C . ILE B 1 208 ? -3.602 -16.375 8.258 1 98.56 208 ILE B C 1
ATOM 3843 O O . ILE B 1 208 ? -4.246 -15.844 9.164 1 98.56 208 ILE B O 1
ATOM 3847 N N . SER B 1 209 ? -2.271 -16.562 8.359 1 98.44 209 SER B N 1
ATOM 3848 C CA . SER B 1 209 ? -1.513 -16.094 9.516 1 98.44 209 SER B CA 1
ATOM 3849 C C . SER B 1 209 ? -1.26 -14.586 9.43 1 98.44 209 SER B C 1
ATOM 3851 O O . SER B 1 209 ? -1.313 -14.008 8.344 1 98.44 209 SER B O 1
ATOM 3853 N N . PRO B 1 210 ? -0.964 -13.922 10.602 1 98.5 210 PRO B N 1
ATOM 3854 C CA . PRO B 1 210 ? -0.618 -12.5 10.562 1 98.5 210 PRO B CA 1
ATOM 3855 C C . PRO B 1 210 ? 0.59 -12.211 9.68 1 98.5 210 PRO B C 1
ATOM 3857 O O . PRO B 1 210 ? 0.573 -11.25 8.898 1 98.5 210 PRO B O 1
ATOM 3860 N N . ALA B 1 211 ? 1.611 -13.031 9.727 1 98.12 211 ALA B N 1
ATOM 3861 C CA . ALA B 1 211 ? 2.816 -12.836 8.922 1 98.12 211 ALA B CA 1
ATOM 3862 C C . ALA B 1 211 ? 2.506 -12.922 7.434 1 98.12 211 ALA B C 1
ATOM 3864 O O . ALA B 1 211 ? 2.984 -12.109 6.645 1 98.12 211 ALA B O 1
ATOM 3865 N N . ASP B 1 212 ? 1.692 -13.906 7.059 1 98.44 212 ASP B N 1
ATOM 3866 C CA . ASP B 1 212 ? 1.325 -14.094 5.656 1 98.44 212 ASP B CA 1
ATOM 3867 C C . ASP B 1 212 ? 0.425 -12.961 5.168 1 98.44 212 ASP B C 1
ATOM 3869 O O . ASP B 1 212 ? 0.549 -12.508 4.027 1 98.44 212 ASP B O 1
ATOM 3873 N N . ALA B 1 213 ? -0.483 -12.5 6.031 1 98.62 213 ALA B N 1
ATOM 3874 C CA . ALA B 1 213 ? -1.333 -11.367 5.676 1 98.62 213 ALA B CA 1
ATOM 3875 C C . ALA B 1 213 ? -0.498 -10.117 5.402 1 98.62 213 ALA B C 1
ATOM 3877 O O . ALA B 1 213 ? -0.746 -9.398 4.43 1 98.62 213 ALA B O 1
ATOM 3878 N N . ASP B 1 214 ? 0.475 -9.883 6.223 1 98.5 214 ASP B N 1
ATOM 3879 C CA . ASP B 1 214 ? 1.391 -8.766 6.004 1 98.5 214 ASP B CA 1
ATOM 3880 C C . ASP B 1 214 ? 2.137 -8.922 4.68 1 98.5 214 ASP B C 1
ATOM 3882 O O . ASP B 1 214 ? 2.289 -7.949 3.934 1 98.5 214 ASP B O 1
ATOM 3886 N N . ALA B 1 215 ? 2.537 -10.078 4.379 1 97.81 215 ALA B N 1
ATOM 3887 C CA . ALA B 1 215 ? 3.326 -10.328 3.174 1 97.81 215 ALA B CA 1
ATOM 3888 C C . ALA B 1 215 ? 2.494 -10.102 1.915 1 97.81 215 ALA B C 1
ATOM 3890 O O . ALA B 1 215 ? 3.016 -9.656 0.891 1 97.81 215 ALA B O 1
ATOM 3891 N N . LEU B 1 216 ? 1.201 -10.406 1.975 1 98.31 216 LEU B N 1
ATOM 3892 C CA . LEU B 1 216 ? 0.332 -10.133 0.836 1 98.31 216 LEU B CA 1
ATOM 3893 C C . LEU B 1 216 ? 0.429 -8.664 0.424 1 98.31 216 LEU B C 1
ATOM 3895 O O . LEU B 1 216 ? 0.328 -8.344 -0.762 1 98.31 216 LEU B O 1
ATOM 3899 N N . ILE B 1 217 ? 0.665 -7.883 1.443 1 98.38 217 ILE B N 1
ATOM 3900 C CA . ILE B 1 217 ? 0.734 -6.449 1.176 1 98.38 217 ILE B CA 1
ATOM 3901 C C . ILE B 1 217 ? 2.17 -6.055 0.835 1 98.38 217 ILE B C 1
ATOM 3903 O O . ILE B 1 217 ? 2.447 -5.59 -0.272 1 98.38 217 ILE B O 1
ATOM 3907 N N . SER B 1 218 ? 3.176 -6.352 1.608 1 97.5 218 SER B N 1
ATOM 3908 C CA . SER B 1 218 ? 4.531 -5.836 1.454 1 97.5 218 SER B CA 1
ATOM 3909 C C . SER B 1 218 ? 5.227 -6.461 0.246 1 97.5 218 SER B C 1
ATOM 3911 O O . SER B 1 218 ? 6.109 -5.844 -0.352 1 97.5 218 SER B O 1
ATOM 3913 N N . GLN B 1 219 ? 4.801 -7.664 -0.15 1 96.88 219 GLN B N 1
ATOM 3914 C CA . GLN B 1 219 ? 5.414 -8.359 -1.277 1 96.88 219 GLN B CA 1
ATOM 3915 C C . GLN B 1 219 ? 4.48 -8.375 -2.484 1 96.88 219 GLN B C 1
ATOM 3917 O O . GLN B 1 219 ? 4.738 -9.078 -3.465 1 96.88 219 GLN B O 1
ATOM 3922 N N . GLY B 1 220 ? 3.373 -7.664 -2.4 1 97.06 220 GLY B N 1
ATOM 3923 C CA . GLY B 1 220 ? 2.379 -7.633 -3.459 1 97.06 220 GLY B CA 1
ATOM 3924 C C . GLY B 1 220 ? 1.806 -6.246 -3.697 1 97.06 220 GLY B C 1
ATOM 3925 O O . GLY B 1 220 ? 2.445 -5.406 -4.332 1 97.06 220 GLY B O 1
ATOM 3926 N N . LEU B 1 221 ? 0.652 -5.953 -3.082 1 98 221 LEU B N 1
ATOM 3927 C CA . LEU B 1 221 ? -0.099 -4.727 -3.334 1 98 221 LEU B CA 1
ATOM 3928 C C . LEU B 1 221 ? 0.722 -3.5 -2.955 1 98 221 LEU B C 1
ATOM 3930 O O . LEU B 1 221 ? 0.65 -2.469 -3.629 1 98 221 LEU B O 1
ATOM 3934 N N . GLY B 1 222 ? 1.468 -3.586 -1.863 1 98 222 GLY B N 1
ATOM 3935 C CA . GLY B 1 222 ? 2.279 -2.465 -1.417 1 98 222 GLY B CA 1
ATOM 3936 C C . GLY B 1 222 ? 3.293 -2.012 -2.451 1 98 222 GLY B C 1
ATOM 3937 O O . GLY B 1 222 ? 3.512 -0.812 -2.633 1 98 222 GLY B O 1
ATOM 3938 N N . LEU B 1 223 ? 3.953 -2.953 -3.17 1 97.25 223 LEU B N 1
ATOM 3939 C CA . LEU B 1 223 ? 4.902 -2.625 -4.227 1 97.25 223 LEU B CA 1
ATOM 3940 C C . LEU B 1 223 ? 4.227 -1.831 -5.34 1 97.25 223 LEU B C 1
ATOM 3942 O O . LEU B 1 223 ? 4.773 -0.833 -5.812 1 97.25 223 LEU B O 1
ATOM 3946 N N . ARG B 1 224 ? 3.039 -2.238 -5.695 1 97.31 224 ARG B N 1
ATOM 3947 C CA . ARG B 1 224 ? 2.271 -1.538 -6.719 1 97.31 224 ARG B CA 1
ATOM 3948 C C . ARG B 1 224 ? 1.791 -0.182 -6.215 1 97.31 224 ARG B C 1
ATOM 3950 O O . ARG B 1 224 ? 1.896 0.822 -6.922 1 97.31 224 ARG B O 1
ATOM 3957 N N . TRP B 1 225 ? 1.337 -0.11 -4.98 1 98.12 225 TRP B N 1
ATOM 3958 C CA . TRP B 1 225 ? 0.678 1.072 -4.434 1 98.12 225 TRP B CA 1
ATOM 3959 C C . TRP B 1 225 ? 1.696 2.158 -4.102 1 98.12 225 TRP B C 1
ATOM 3961 O O . TRP B 1 225 ? 1.354 3.34 -4.035 1 98.12 225 TRP B O 1
ATOM 3971 N N . ALA B 1 226 ? 2.967 1.783 -3.904 1 97.25 226 ALA B N 1
ATOM 3972 C CA . ALA B 1 226 ? 4.016 2.791 -3.764 1 97.25 226 ALA B CA 1
ATOM 3973 C C . ALA B 1 226 ? 4.27 3.506 -5.09 1 97.25 226 ALA B C 1
ATOM 3975 O O . ALA B 1 226 ? 4.75 4.641 -5.105 1 97.25 226 ALA B O 1
ATOM 3976 N N . THR B 1 227 ? 3.924 2.859 -6.199 1 96.31 227 THR B N 1
ATOM 3977 C CA . THR B 1 227 ? 4.23 3.336 -7.543 1 96.31 227 THR B CA 1
ATOM 3978 C C . THR B 1 227 ? 3.062 4.137 -8.109 1 96.31 227 THR B C 1
ATOM 3980 O O . THR B 1 227 ? 3.266 5.184 -8.734 1 96.31 227 THR B O 1
ATOM 3983 N N . LEU B 1 228 ? 1.892 3.604 -7.898 1 96.75 228 LEU B N 1
ATOM 3984 C CA . LEU B 1 228 ? 0.679 4.293 -8.32 1 96.75 228 LEU B CA 1
ATOM 3985 C C . LEU B 1 228 ? -0.504 3.91 -7.441 1 96.75 228 LEU B C 1
ATOM 3987 O O . LEU B 1 228 ? -0.5 2.846 -6.82 1 96.75 228 LEU B O 1
ATOM 3991 N N . GLY B 1 229 ? -1.51 4.777 -7.426 1 97.69 229 GLY B N 1
ATOM 3992 C CA . GLY B 1 229 ? -2.656 4.547 -6.559 1 97.69 229 GLY B CA 1
ATOM 3993 C C . GLY B 1 229 ? -3.52 3.383 -7.012 1 97.69 229 GLY B C 1
ATOM 3994 O O . GLY B 1 229 ? -3.398 2.914 -8.141 1 97.69 229 GLY B O 1
ATOM 3995 N N . PRO B 1 230 ? -4.414 2.881 -6.172 1 98.56 230 PRO B N 1
ATOM 3996 C CA . PRO B 1 230 ? -5.27 1.729 -6.469 1 98.56 230 PRO B CA 1
ATOM 3997 C C . PRO B 1 230 ? -6.191 1.97 -7.66 1 98.56 230 PRO B C 1
ATOM 3999 O O . PRO B 1 230 ? -6.41 1.063 -8.469 1 98.56 230 PRO B O 1
ATOM 4002 N N . LEU B 1 231 ? -6.758 3.168 -7.801 1 98.69 231 LEU B N 1
ATOM 4003 C CA . LEU B 1 231 ? -7.684 3.449 -8.891 1 98.69 231 LEU B CA 1
ATOM 4004 C C . LEU B 1 231 ? -6.953 3.461 -10.234 1 98.69 231 LEU B C 1
ATOM 4006 O O . LEU B 1 231 ? -7.453 2.92 -11.219 1 98.69 231 LEU B O 1
ATOM 4010 N N . GLU B 1 232 ? -5.812 4.086 -10.227 1 98 232 GLU B N 1
ATOM 4011 C CA . GLU B 1 232 ? -4.988 4.02 -11.43 1 98 232 GLU B CA 1
ATOM 4012 C C . GLU B 1 232 ? -4.637 2.576 -11.781 1 98 232 GLU B C 1
ATOM 4014 O O . GLU B 1 232 ? -4.594 2.209 -12.953 1 98 232 GLU B O 1
ATOM 4019 N N . GLY B 1 233 ? -4.324 1.804 -10.75 1 97.56 233 GLY B N 1
ATOM 4020 C CA . GLY B 1 233 ? -4.078 0.388 -10.977 1 97.56 233 GLY B CA 1
ATOM 4021 C C . GLY B 1 233 ? -5.23 -0.316 -11.672 1 97.56 233 GLY B C 1
ATOM 4022 O O . GLY B 1 233 ? -5.027 -1.049 -12.641 1 97.56 233 GLY B O 1
ATOM 4023 N N . VAL B 1 234 ? -6.406 -0.097 -11.18 1 97.75 234 VAL B N 1
ATOM 4024 C CA . VAL B 1 234 ? -7.613 -0.677 -11.758 1 97.75 234 VAL B CA 1
ATOM 4025 C C . VAL B 1 234 ? -7.785 -0.191 -13.195 1 97.75 234 VAL B C 1
ATOM 4027 O O . VAL B 1 234 ? -8.133 -0.972 -14.086 1 97.75 234 VAL B O 1
ATOM 4030 N N . ASP B 1 235 ? -7.523 1.076 -13.398 1 98.38 235 ASP B N 1
ATOM 4031 C CA . ASP B 1 235 ? -7.625 1.688 -14.727 1 98.38 235 ASP B CA 1
ATOM 4032 C C . ASP B 1 235 ? -6.727 0.973 -15.727 1 98.38 235 ASP B C 1
ATOM 4034 O O . ASP B 1 235 ? -7.098 0.801 -16.891 1 98.38 235 ASP B O 1
ATOM 4038 N N . LEU B 1 236 ? -5.57 0.552 -15.32 1 97.31 236 LEU B N 1
ATOM 4039 C CA . LEU B 1 236 ? -4.566 -0.056 -16.188 1 97.31 236 LEU B CA 1
ATOM 4040 C C . LEU B 1 236 ? -4.859 -1.535 -16.406 1 97.31 236 LEU B C 1
ATOM 4042 O O . LEU B 1 236 ? -4.258 -2.172 -17.281 1 97.31 236 LEU B O 1
ATOM 4046 N N . ASN B 1 237 ? -5.77 -2.137 -15.641 1 95 237 ASN B N 1
ATOM 4047 C CA . ASN B 1 237 ? -5.992 -3.578 -15.648 1 95 237 ASN B CA 1
ATOM 4048 C C . ASN B 1 237 ? -7.012 -3.98 -16.703 1 95 237 ASN B C 1
ATOM 4050 O O . ASN B 1 237 ? -7.32 -5.164 -16.859 1 95 237 ASN B O 1
ATOM 4054 N N . ALA B 1 238 ? -7.594 -3.014 -17.453 1 94 238 ALA B N 1
ATOM 4055 C CA . ALA B 1 238 ? -8.516 -3.301 -18.547 1 94 238 ALA B CA 1
ATOM 4056 C C . ALA B 1 238 ? -8.219 -2.428 -19.75 1 94 238 ALA B C 1
ATOM 4058 O O . ALA B 1 238 ? -7.871 -1.252 -19.609 1 94 238 ALA B O 1
ATOM 4059 N N . PRO B 1 239 ? -8.383 -2.988 -20.906 1 92.62 239 PRO B N 1
ATOM 4060 C CA . PRO B 1 239 ? -8.078 -2.225 -22.125 1 92.62 239 PRO B CA 1
ATOM 4061 C C . PRO B 1 239 ? -8.906 -0.945 -22.234 1 92.62 239 PRO B C 1
ATOM 4063 O O . PRO B 1 239 ? -8.414 0.069 -22.734 1 92.62 239 PRO B O 1
ATOM 4066 N N . GLY B 1 240 ? -10.156 -0.978 -21.797 1 96.5 240 GLY B N 1
ATOM 4067 C CA . GLY B 1 240 ? -11.016 0.192 -21.859 1 96.5 240 GLY B CA 1
ATOM 4068 C C . GLY B 1 240 ? -10.977 1.03 -20.594 1 96.5 240 GLY B C 1
ATOM 4069 O O . GLY B 1 240 ? -11.883 1.826 -20.344 1 96.5 240 GLY B O 1
ATOM 4070 N N . GLY B 1 241 ? -10 0.78 -19.75 1 97.94 241 GLY B N 1
ATOM 4071 C CA . GLY B 1 241 ? -9.844 1.567 -18.531 1 97.94 241 GLY B CA 1
ATOM 4072 C C . GLY B 1 241 ? -10.75 1.117 -17.406 1 97.94 241 GLY B C 1
ATOM 4073 O O . GLY B 1 241 ? -11.25 -0.008 -17.422 1 97.94 241 GLY B O 1
ATOM 4074 N N . ILE B 1 242 ? -10.891 2.037 -16.469 1 98.5 242 ILE B N 1
ATOM 4075 C CA . ILE B 1 242 ? -11.57 1.705 -15.227 1 98.5 242 ILE B CA 1
ATOM 4076 C C . ILE B 1 242 ? -13.055 1.439 -15.5 1 98.5 242 ILE B C 1
ATOM 4078 O O . ILE B 1 242 ? -13.664 0.59 -14.852 1 98.5 242 ILE B O 1
ATOM 4082 N N . ALA B 1 243 ? -13.664 2.166 -16.469 1 98.44 243 ALA B N 1
ATOM 4083 C CA . ALA B 1 243 ? -15.062 1.897 -16.812 1 98.44 243 ALA B CA 1
ATOM 4084 C C . ALA B 1 243 ? -15.234 0.466 -17.312 1 98.44 243 ALA B C 1
ATOM 4086 O O . ALA B 1 243 ? -16.141 -0.249 -16.859 1 98.44 243 ALA B O 1
ATOM 4087 N N . ASP B 1 244 ? -14.359 0.089 -18.188 1 98.12 244 ASP B N 1
ATOM 4088 C CA . ASP B 1 244 ? -14.367 -1.272 -18.719 1 98.12 244 ASP B CA 1
ATOM 4089 C C . ASP B 1 244 ? -14.172 -2.295 -17.594 1 98.12 244 ASP B C 1
ATOM 4091 O O . ASP B 1 244 ? -14.914 -3.273 -17.5 1 98.12 244 ASP B O 1
ATOM 4095 N N . TYR B 1 245 ? -13.266 -2.061 -16.75 1 97.94 245 TYR B N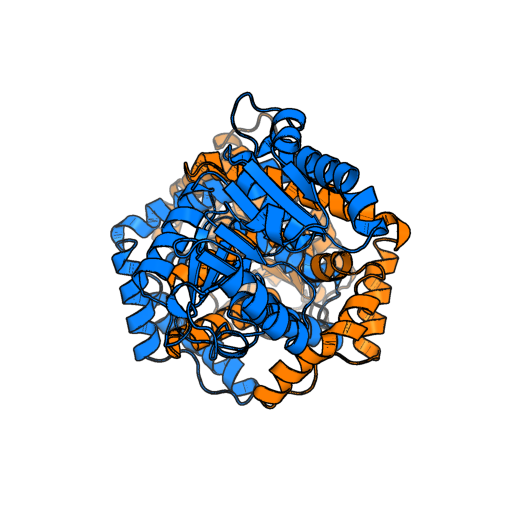 1
ATOM 4096 C CA . TYR B 1 245 ? -12.992 -2.947 -15.625 1 97.94 245 TYR B CA 1
ATOM 4097 C C . TYR B 1 245 ? -14.211 -3.1 -14.727 1 97.94 245 TYR B C 1
ATOM 4099 O O . TYR B 1 245 ? -14.617 -4.219 -14.406 1 97.94 245 TYR B O 1
ATOM 4107 N N . LEU B 1 246 ? -14.773 -1.988 -14.312 1 98.31 246 LEU B N 1
ATOM 4108 C CA . LEU B 1 246 ? -15.859 -2.014 -13.344 1 98.31 246 LEU B CA 1
ATOM 4109 C C . LEU B 1 246 ? -17.141 -2.551 -13.969 1 98.31 246 LEU B C 1
ATOM 4111 O O . LEU B 1 246 ? -17.984 -3.107 -13.266 1 98.31 246 LEU B O 1
ATOM 4115 N N . GLN B 1 247 ? -17.312 -2.406 -15.258 1 97.62 247 GLN B N 1
ATOM 4116 C CA . GLN B 1 247 ? -18.438 -3.035 -15.93 1 97.62 247 GLN B CA 1
ATOM 4117 C C . GLN B 1 247 ? -18.328 -4.559 -15.898 1 97.62 247 GLN B C 1
ATOM 4119 O O . GLN B 1 247 ? -19.328 -5.262 -15.742 1 97.62 247 GLN B O 1
ATOM 4124 N N . ARG B 1 248 ? -17.141 -5.109 -16.016 1 94.56 248 ARG B N 1
ATOM 4125 C CA . ARG B 1 248 ? -16.891 -6.543 -16.062 1 94.56 248 ARG B CA 1
ATOM 4126 C C . ARG B 1 248 ? -16.828 -7.137 -14.656 1 94.56 248 ARG B C 1
ATOM 4128 O O . ARG B 1 248 ? -17.328 -8.234 -14.414 1 94.56 248 ARG B O 1
ATOM 4135 N N . TYR B 1 249 ? -16.25 -6.359 -13.734 1 94.06 249 TYR B N 1
ATOM 4136 C CA . TYR B 1 249 ? -15.883 -6.977 -12.469 1 94.06 249 TYR B CA 1
ATOM 4137 C C . TYR B 1 249 ? -16.5 -6.227 -11.289 1 94.06 249 TYR B C 1
ATOM 4139 O O . TYR B 1 249 ? -16.297 -6.605 -10.133 1 94.06 249 TYR B O 1
ATOM 4147 N N . GLY B 1 250 ? -17.25 -5.117 -11.555 1 96.12 250 GLY B N 1
ATOM 4148 C CA . GLY B 1 250 ? -17.859 -4.336 -10.492 1 96.12 250 GLY B CA 1
ATOM 4149 C C . GLY B 1 250 ? -18.75 -5.16 -9.586 1 96.12 250 GLY B C 1
ATOM 4150 O O . GLY B 1 250 ? -18.922 -4.84 -8.406 1 96.12 250 GLY B O 1
ATOM 4151 N N . HIS B 1 251 ? -19.312 -6.266 -10.141 1 95.06 251 HIS B N 1
ATOM 4152 C CA . HIS B 1 251 ? -20.203 -7.129 -9.383 1 95.06 251 HIS B CA 1
ATOM 4153 C C . HIS B 1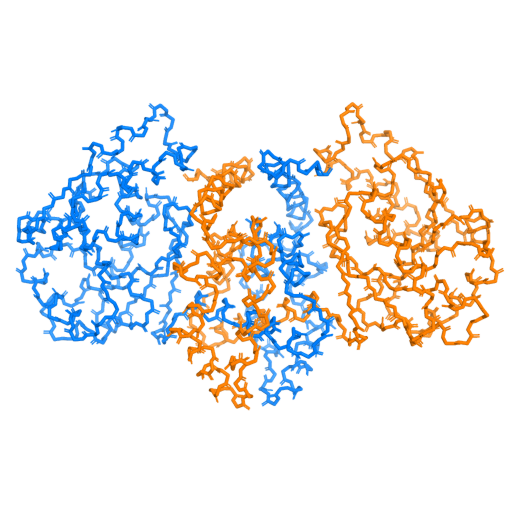 251 ? -19.469 -7.789 -8.219 1 95.06 251 HIS B C 1
ATOM 4155 O O . HIS B 1 251 ? -20.078 -8.117 -7.195 1 95.06 251 HIS B O 1
ATOM 4161 N N . ILE B 1 252 ? -18.203 -8.008 -8.297 1 93.25 252 ILE B N 1
ATOM 4162 C CA . ILE B 1 252 ? -17.422 -8.625 -7.238 1 93.25 252 ILE B CA 1
ATOM 4163 C C . ILE B 1 252 ? -17.453 -7.746 -5.992 1 93.25 252 ILE B C 1
ATOM 4165 O O . ILE B 1 252 ? -17.656 -8.242 -4.883 1 93.25 252 ILE B O 1
ATOM 4169 N N . PHE B 1 253 ? -17.266 -6.41 -6.156 1 96.44 253 PHE B N 1
ATOM 4170 C CA . PHE B 1 253 ? -17.328 -5.461 -5.051 1 96.44 253 PHE B CA 1
ATOM 4171 C C . PHE B 1 253 ? -18.734 -5.406 -4.469 1 96.44 253 PHE B C 1
ATOM 4173 O O . PHE B 1 253 ? -18.906 -5.406 -3.25 1 96.44 253 PHE B O 1
ATOM 4180 N N . ASN B 1 254 ? -19.656 -5.363 -5.402 1 97.62 254 ASN B N 1
ATOM 4181 C CA . ASN B 1 254 ? -21.047 -5.316 -4.965 1 97.62 254 ASN B CA 1
ATOM 4182 C C . ASN B 1 254 ? -21.438 -6.578 -4.195 1 97.62 254 ASN B C 1
ATOM 4184 O O . ASN B 1 254 ? -22.172 -6.504 -3.201 1 97.62 254 ASN B O 1
ATOM 4188 N N . ASP B 1 255 ? -20.969 -7.711 -4.625 1 95.06 255 ASP B N 1
ATOM 4189 C CA . ASP B 1 255 ? -21.219 -8.961 -3.918 1 95.06 255 ASP B CA 1
ATOM 4190 C C . ASP B 1 255 ? -20.562 -8.953 -2.537 1 95.06 255 ASP B C 1
ATOM 4192 O O . ASP B 1 255 ? -21.172 -9.406 -1.558 1 95.06 255 ASP B O 1
ATOM 4196 N N . MET B 1 256 ? -19.359 -8.484 -2.459 1 92.75 256 MET B N 1
ATOM 4197 C CA . MET B 1 256 ? -18.688 -8.359 -1.177 1 92.75 256 MET B CA 1
ATOM 4198 C C . MET B 1 256 ? -19.469 -7.477 -0.221 1 92.75 256 MET B C 1
ATOM 4200 O O . MET B 1 256 ? -19.656 -7.824 0.946 1 92.75 256 MET B O 1
ATOM 4204 N N . ALA B 1 257 ? -19.922 -6.316 -0.712 1 94.75 257 ALA B N 1
ATOM 4205 C CA . ALA B 1 257 ? -20.719 -5.398 0.09 1 94.75 257 ALA B CA 1
ATOM 4206 C C . ALA B 1 257 ? -22.016 -6.059 0.551 1 94.75 257 ALA B C 1
ATOM 4208 O O . ALA B 1 257 ? -22.406 -5.938 1.717 1 94.75 257 ALA B O 1
ATOM 4209 N N . ALA B 1 258 ? -22.688 -6.766 -0.353 1 94.38 258 ALA B N 1
ATOM 4210 C CA . ALA B 1 258 ? -23.938 -7.445 -0.036 1 94.38 258 ALA B CA 1
ATOM 4211 C C . ALA B 1 258 ? -23.734 -8.469 1.082 1 94.38 258 ALA B C 1
ATOM 4213 O O . ALA B 1 258 ? -24.578 -8.602 1.967 1 94.38 258 ALA B O 1
ATOM 4214 N N . GLY B 1 259 ? -22.625 -9.195 1.013 1 90.06 259 GLY B N 1
ATOM 4215 C CA . GLY B 1 259 ? -22.312 -10.164 2.047 1 90.06 259 GLY B CA 1
ATOM 4216 C C . GLY B 1 259 ? -22.172 -9.547 3.426 1 90.06 259 GLY B C 1
ATOM 4217 O O . GLY B 1 259 ? -22.297 -10.242 4.438 1 90.06 259 GLY B O 1
ATOM 4218 N N . GLN B 1 260 ? -21.875 -8.281 3.457 1 89.12 260 GLN B N 1
ATOM 4219 C CA . GLN B 1 260 ? -21.719 -7.566 4.719 1 89.12 260 GLN B CA 1
ATOM 4220 C C . GLN B 1 260 ? -22.969 -6.754 5.051 1 89.12 260 GLN B C 1
ATOM 4222 O O . GLN B 1 260 ? -22.969 -5.988 6.02 1 89.12 260 GLN B O 1
ATOM 4227 N N . GLY B 1 261 ? -23.984 -6.82 4.176 1 90.25 261 GLY B N 1
ATOM 4228 C CA . GLY B 1 261 ? -25.203 -6.062 4.379 1 90.25 261 GLY B CA 1
ATOM 4229 C C . GLY B 1 261 ? -25.047 -4.586 4.051 1 90.25 261 GLY B C 1
ATOM 4230 O O . GLY B 1 261 ? -25.766 -3.746 4.602 1 90.25 261 GLY B O 1
ATOM 4231 N N . LEU B 1 262 ? -24.078 -4.246 3.277 1 92.31 262 LEU B N 1
ATOM 4232 C CA . LEU B 1 262 ? -23.812 -2.861 2.91 1 92.31 262 LEU B CA 1
ATOM 4233 C C . LEU B 1 262 ? -24.359 -2.551 1.523 1 92.31 262 LEU B C 1
ATOM 4235 O O . LEU B 1 262 ? -24.578 -3.459 0.717 1 92.31 262 LEU B O 1
ATOM 4239 N N . PRO B 1 263 ? -24.625 -1.304 1.275 1 93.19 263 PRO B N 1
ATOM 4240 C CA . PRO B 1 263 ? -25.062 -0.931 -0.074 1 93.19 263 PRO B CA 1
ATOM 4241 C C . PRO B 1 263 ? -23.984 -1.194 -1.13 1 93.19 263 PRO B C 1
ATOM 4243 O O . PRO B 1 263 ? -22.797 -1.115 -0.835 1 93.19 263 PRO B O 1
ATOM 4246 N N . ALA B 1 264 ? -24.438 -1.425 -2.369 1 95.88 264 ALA B N 1
ATOM 4247 C CA . ALA B 1 264 ? -23.531 -1.648 -3.486 1 95.88 264 ALA B CA 1
ATOM 4248 C C . ALA B 1 264 ? -22.703 -0.402 -3.771 1 95.88 264 ALA B C 1
ATOM 4250 O O . ALA B 1 264 ? -23.25 0.666 -4.059 1 95.88 264 ALA B O 1
ATOM 4251 N N . PRO B 1 265 ? -21.406 -0.49 -3.75 1 96.31 265 PRO B N 1
ATOM 4252 C CA . PRO B 1 265 ? -20.562 0.689 -3.965 1 96.31 265 PRO B CA 1
ATOM 4253 C C . PRO B 1 265 ? -20.406 1.044 -5.441 1 96.31 265 PRO B C 1
ATOM 4255 O O . PRO B 1 265 ? -20.125 2.195 -5.777 1 96.31 265 PRO B O 1
ATOM 4258 N N . VAL B 1 266 ? -20.578 0.087 -6.301 1 98.25 266 VAL B N 1
ATOM 4259 C CA . VAL B 1 266 ? -20.328 0.31 -7.723 1 98.25 266 VAL B CA 1
ATOM 4260 C C . VAL B 1 266 ? -21.656 0.432 -8.469 1 98.25 266 VAL B C 1
ATOM 4262 O O . VAL B 1 266 ? -22.422 -0.528 -8.539 1 98.25 266 VAL B O 1
ATOM 4265 N N . ASP B 1 267 ? -21.938 1.536 -8.984 1 97.94 267 ASP B N 1
ATOM 4266 C CA . ASP B 1 267 ? -23.078 1.805 -9.836 1 97.94 267 ASP B CA 1
ATOM 4267 C C . ASP B 1 267 ? -22.688 2.676 -11.031 1 97.94 267 ASP B C 1
ATOM 4269 O O . ASP B 1 267 ? -21.516 2.996 -11.211 1 97.94 267 ASP B O 1
ATOM 4273 N N . ALA B 1 268 ? -23.641 3.016 -11.891 1 97.75 268 ALA B N 1
ATOM 4274 C CA . ALA B 1 268 ? -23.375 3.74 -13.125 1 97.75 268 ALA B CA 1
ATOM 4275 C C . ALA B 1 268 ? -22.797 5.121 -12.844 1 97.75 268 ALA B C 1
ATOM 4277 O O . ALA B 1 268 ? -21.938 5.602 -13.586 1 97.75 268 ALA B O 1
ATOM 4278 N N . GLU B 1 269 ? -23.281 5.742 -11.828 1 97.88 269 GLU B N 1
ATOM 4279 C CA . GLU B 1 269 ? -22.812 7.082 -11.477 1 97.88 269 GLU B CA 1
ATOM 4280 C C . GLU B 1 269 ? -21.344 7.062 -11.062 1 97.88 269 GLU B C 1
ATOM 4282 O O . GLU B 1 269 ? -20.562 7.902 -11.5 1 97.88 269 GLU B O 1
ATOM 4287 N N . LEU B 1 270 ? -20.953 6.152 -10.195 1 98.38 270 LEU B N 1
ATOM 4288 C CA . LEU B 1 270 ? -19.562 6.02 -9.773 1 98.38 270 LEU B CA 1
ATOM 4289 C C . LEU B 1 270 ? -18.656 5.73 -10.969 1 98.38 270 LEU B C 1
ATOM 4291 O O . LEU B 1 270 ? -17.594 6.332 -11.109 1 98.38 270 LEU B O 1
ATOM 4295 N N . ILE B 1 271 ? -19.078 4.758 -11.789 1 98.56 271 ILE B N 1
ATOM 4296 C CA . ILE B 1 271 ? -18.297 4.383 -12.961 1 98.56 271 ILE B CA 1
ATOM 4297 C C . ILE B 1 271 ? -18.031 5.617 -13.828 1 98.56 271 ILE B C 1
ATOM 4299 O O . ILE B 1 271 ? -16.906 5.859 -14.25 1 98.56 271 ILE B O 1
ATOM 4303 N N . SER B 1 272 ? -19.047 6.387 -14.062 1 98.12 272 SER B N 1
ATOM 4304 C CA . SER B 1 272 ? -18.922 7.594 -14.867 1 98.12 272 SER B CA 1
ATOM 4305 C C . SER B 1 272 ? -17.969 8.594 -14.234 1 98.12 272 SER B C 1
ATOM 4307 O O . SER B 1 272 ? -17.125 9.172 -14.914 1 98.12 272 SER B O 1
ATOM 4309 N N . ALA B 1 273 ? -18.125 8.797 -12.945 1 98 273 ALA B N 1
ATOM 4310 C CA . ALA B 1 273 ? -17.266 9.742 -12.219 1 98 273 ALA B CA 1
ATOM 4311 C C . ALA B 1 273 ? -15.805 9.32 -12.289 1 98 273 ALA B C 1
ATOM 4313 O O . ALA B 1 273 ? -14.93 10.148 -12.555 1 98 273 ALA B O 1
ATOM 4314 N N . LEU B 1 274 ? -15.531 8.047 -12.039 1 98.69 274 LEU B N 1
ATOM 4315 C CA . LEU B 1 274 ? -14.164 7.535 -12.047 1 98.69 274 LEU B CA 1
ATOM 4316 C C . LEU B 1 274 ? -13.57 7.586 -13.453 1 98.69 274 LEU B C 1
ATOM 4318 O O . LEU B 1 274 ? -12.414 7.984 -13.625 1 98.69 274 LEU B O 1
ATOM 4322 N N . ASP B 1 275 ? -14.367 7.172 -14.406 1 98.56 275 ASP B N 1
ATOM 4323 C CA . ASP B 1 275 ? -13.898 7.203 -15.789 1 98.56 275 ASP B CA 1
ATOM 4324 C C . ASP B 1 275 ? -13.57 8.633 -16.234 1 98.56 275 ASP B C 1
ATOM 4326 O O . ASP B 1 275 ? -12.547 8.867 -16.859 1 98.56 275 ASP B O 1
ATOM 4330 N N . GLY B 1 276 ? -14.5 9.531 -15.922 1 98.25 276 GLY B N 1
ATOM 4331 C CA . GLY B 1 276 ? -14.25 10.93 -16.25 1 98.25 276 GLY B CA 1
ATOM 4332 C C . GLY B 1 276 ? -12.953 11.445 -15.648 1 98.25 276 GLY B C 1
ATOM 4333 O O . GLY B 1 276 ? -12.164 12.094 -16.344 1 98.25 276 GLY B O 1
ATOM 4334 N N . ALA B 1 277 ? -12.719 11.164 -14.391 1 98 277 ALA B N 1
ATOM 4335 C CA . ALA B 1 277 ? -11.516 11.625 -13.695 1 98 277 ALA B CA 1
ATOM 4336 C C . ALA B 1 277 ? -10.258 11 -14.289 1 98 277 ALA B C 1
ATOM 4338 O O . ALA B 1 277 ? -9.266 11.688 -14.523 1 98 277 ALA B O 1
ATOM 4339 N N . MET B 1 278 ? -10.32 9.695 -14.57 1 97.75 278 MET B N 1
ATOM 4340 C CA . MET B 1 278 ? -9.164 8.984 -15.102 1 97.75 278 MET B CA 1
ATOM 4341 C C . MET B 1 278 ? -8.828 9.469 -16.5 1 97.75 278 MET B C 1
ATOM 4343 O O . MET B 1 278 ? -7.652 9.648 -16.844 1 97.75 278 MET B O 1
ATOM 4347 N N . ARG B 1 279 ? -9.828 9.648 -17.359 1 98 279 ARG B N 1
ATOM 4348 C CA . ARG B 1 279 ? -9.609 10.039 -18.75 1 98 279 ARG B CA 1
ATOM 4349 C C . ARG B 1 279 ? -9.133 11.484 -18.844 1 98 279 ARG B C 1
ATOM 4351 O O . ARG B 1 279 ? -8.352 11.828 -19.734 1 98 279 ARG B O 1
ATOM 4358 N N . ALA B 1 280 ? -9.586 12.352 -17.891 1 97.5 280 ALA B N 1
ATOM 4359 C CA . ALA B 1 280 ? -9.062 13.711 -17.828 1 97.5 280 ALA B CA 1
ATOM 4360 C C . ALA B 1 280 ? -7.562 13.711 -17.562 1 97.5 280 ALA B C 1
ATOM 4362 O O . ALA B 1 280 ? -6.832 14.562 -18.062 1 97.5 280 ALA B O 1
ATOM 4363 N N . ALA B 1 281 ? -7.121 12.75 -16.797 1 96.31 281 ALA B N 1
ATOM 4364 C CA . ALA B 1 281 ? -5.715 12.68 -16.391 1 96.31 281 ALA B CA 1
ATOM 4365 C C . ALA B 1 281 ? -4.887 11.93 -17.422 1 96.31 281 ALA B C 1
ATOM 4367 O O . ALA B 1 281 ? -3.709 12.234 -17.625 1 96.31 281 ALA B O 1
ATOM 4368 N N . LEU B 1 282 ? -5.465 10.898 -18.078 1 97.25 282 LEU B N 1
ATOM 4369 C CA . LEU B 1 282 ? -4.762 10 -18.984 1 97.25 282 LEU B CA 1
ATOM 4370 C C . LEU B 1 282 ? -5.707 9.461 -20.062 1 97.25 282 LEU B C 1
ATOM 4372 O O . LEU B 1 282 ? -6.59 8.656 -19.766 1 97.25 282 LEU B O 1
ATOM 4376 N N . PRO B 1 283 ? -5.469 9.891 -21.281 1 97.56 283 PRO B N 1
ATOM 4377 C CA . PRO B 1 283 ? -6.32 9.336 -22.344 1 97.56 283 PRO B CA 1
ATOM 4378 C C . PRO B 1 283 ? -6.125 7.836 -22.531 1 97.56 283 PRO B C 1
ATOM 4380 O O . PRO B 1 283 ? -5.059 7.305 -22.219 1 97.56 283 PRO B O 1
ATOM 4383 N N . LEU B 1 284 ? -7.137 7.141 -23.047 1 97.38 284 LEU B N 1
ATOM 4384 C CA . LEU B 1 284 ? -7.152 5.688 -23.188 1 97.38 284 LEU B CA 1
ATOM 4385 C C . LEU B 1 284 ? -5.969 5.207 -24.016 1 97.38 284 LEU B C 1
ATOM 4387 O O . LEU B 1 284 ? -5.387 4.16 -23.734 1 97.38 284 LEU B O 1
ATOM 4391 N N . GLU B 1 285 ? -5.566 5.965 -24.984 1 96.81 285 GLU B N 1
ATOM 4392 C CA . GLU B 1 285 ? -4.527 5.562 -25.922 1 96.81 285 GLU B CA 1
ATOM 4393 C C . GLU B 1 285 ? -3.158 5.52 -25.25 1 96.81 285 GLU B C 1
ATOM 4395 O O . GLU B 1 285 ? -2.207 4.961 -25.812 1 96.81 285 GLU B O 1
ATOM 4400 N N . ARG B 1 286 ? -3.057 6.121 -24.062 1 97.31 286 ARG B N 1
ATOM 4401 C CA . ARG B 1 286 ? -1.767 6.191 -23.375 1 97.31 286 ARG B CA 1
ATOM 4402 C C . ARG B 1 286 ? -1.67 5.137 -22.281 1 97.31 286 ARG B C 1
ATOM 4404 O O . ARG B 1 286 ? -0.67 5.07 -21.562 1 97.31 286 ARG B O 1
ATOM 4411 N N . LEU B 1 287 ? -2.648 4.277 -22.141 1 97.62 287 LEU B N 1
ATOM 4412 C CA . LEU B 1 287 ? -2.672 3.277 -21.078 1 97.62 287 LEU B CA 1
ATOM 4413 C C . LEU B 1 287 ? -1.5 2.311 -21.219 1 97.62 287 LEU B C 1
ATOM 4415 O O . LEU B 1 287 ? -0.883 1.928 -20.234 1 97.62 287 LEU B O 1
ATOM 4419 N N . GLU B 1 288 ? -1.206 1.931 -22.422 1 95.81 288 GLU B N 1
ATOM 4420 C CA . GLU B 1 288 ? -0.129 0.967 -22.625 1 95.81 288 GLU B CA 1
ATOM 4421 C C . GLU B 1 288 ? 1.215 1.537 -22.188 1 95.81 288 GLU B C 1
ATOM 4423 O O . GLU B 1 288 ? 2 0.849 -21.531 1 95.81 288 GLU B O 1
ATOM 4428 N N . ALA B 1 289 ? 1.463 2.75 -22.594 1 96.88 289 ALA B N 1
ATOM 4429 C CA . ALA B 1 289 ? 2.697 3.408 -22.172 1 96.88 289 ALA B CA 1
ATOM 4430 C C . ALA B 1 289 ? 2.773 3.508 -20.656 1 96.88 289 ALA B C 1
ATOM 4432 O O . ALA B 1 289 ? 3.84 3.314 -20.062 1 96.88 289 ALA B O 1
ATOM 4433 N N . LYS B 1 290 ? 1.647 3.811 -20.016 1 97.56 290 LYS B N 1
ATOM 4434 C CA . LYS B 1 290 ? 1.593 3.916 -18.562 1 97.56 290 LYS B CA 1
ATOM 4435 C C . LYS B 1 290 ? 1.841 2.562 -17.906 1 97.56 290 LYS B C 1
ATOM 4437 O O . LYS B 1 290 ? 2.463 2.488 -16.844 1 97.56 290 LYS B O 1
ATOM 4442 N N . ARG B 1 291 ? 1.369 1.489 -18.516 1 97.06 291 ARG B N 1
ATOM 4443 C CA . ARG B 1 291 ? 1.665 0.148 -18.031 1 97.06 291 ARG B CA 1
ATOM 4444 C C . ARG B 1 291 ? 3.164 -0.126 -18.047 1 97.06 291 ARG B C 1
ATOM 4446 O O . ARG B 1 291 ? 3.711 -0.693 -17.109 1 97.06 291 ARG B O 1
ATOM 4453 N N . GLY B 1 292 ? 3.793 0.232 -19.125 1 96.81 292 GLY B N 1
ATOM 4454 C CA . GLY B 1 292 ? 5.238 0.08 -19.203 1 96.81 292 GLY B CA 1
ATOM 4455 C C . GLY B 1 292 ? 5.98 0.848 -18.125 1 96.81 292 GLY B C 1
ATOM 4456 O O . GLY B 1 292 ? 6.914 0.323 -17.516 1 96.81 292 GLY B O 1
ATOM 4457 N N . TRP B 1 293 ? 5.555 2.08 -17.922 1 97.25 293 TRP B N 1
ATOM 4458 C CA . TRP B 1 293 ? 6.141 2.895 -16.859 1 97.25 293 TRP B CA 1
ATOM 4459 C C . TRP B 1 293 ? 5.969 2.229 -15.5 1 97.25 293 TRP B C 1
ATOM 4461 O O . TRP B 1 293 ? 6.922 2.125 -14.727 1 97.25 293 TRP B O 1
ATOM 4471 N N . ARG B 1 294 ? 4.754 1.815 -15.242 1 97.19 294 ARG B N 1
ATOM 4472 C CA . ARG B 1 294 ? 4.445 1.145 -13.984 1 97.19 294 ARG B CA 1
ATOM 4473 C C . ARG B 1 294 ? 5.375 -0.04 -13.75 1 97.19 294 ARG B C 1
ATOM 4475 O O . ARG B 1 294 ? 5.91 -0.21 -12.656 1 97.19 294 ARG B O 1
ATOM 4482 N N . ASP B 1 295 ? 5.512 -0.857 -14.742 1 97.69 295 ASP B N 1
ATOM 4483 C CA . ASP B 1 295 ? 6.312 -2.07 -14.609 1 97.69 295 ASP B CA 1
ATOM 4484 C C . ASP B 1 295 ? 7.77 -1.733 -14.289 1 97.69 295 ASP B C 1
ATOM 4486 O O . ASP B 1 295 ? 8.367 -2.342 -13.406 1 97.69 295 ASP B O 1
ATOM 4490 N N . ARG B 1 296 ? 8.344 -0.74 -14.969 1 97.44 296 ARG B N 1
ATOM 4491 C CA . ARG B 1 296 ? 9.711 -0.315 -14.711 1 97.44 296 ARG B CA 1
ATOM 4492 C C . ARG B 1 296 ? 9.852 0.244 -13.297 1 97.44 296 ARG B C 1
ATOM 4494 O O . ARG B 1 296 ? 10.844 -0.017 -12.617 1 97.44 296 ARG B O 1
ATOM 4501 N N . ALA B 1 297 ? 8.867 1.014 -12.906 1 97.12 297 ALA B N 1
ATOM 4502 C CA . ALA B 1 297 ? 8.914 1.644 -11.594 1 97.12 297 ALA B CA 1
ATOM 4503 C C . ALA B 1 297 ? 8.828 0.6 -10.484 1 97.12 297 ALA B C 1
ATOM 4505 O O . ALA B 1 297 ? 9.562 0.677 -9.492 1 97.12 297 ALA B O 1
ATOM 4506 N N . ILE B 1 298 ? 7.914 -0.374 -10.664 1 97.38 298 ILE B N 1
ATOM 4507 C CA . ILE B 1 298 ? 7.797 -1.436 -9.672 1 97.38 298 ILE B CA 1
ATOM 4508 C C . ILE B 1 298 ? 9.109 -2.201 -9.578 1 97.38 298 ILE B C 1
ATOM 4510 O O . ILE B 1 298 ? 9.594 -2.488 -8.477 1 97.38 298 ILE B O 1
ATOM 4514 N N . ALA B 1 299 ? 9.695 -2.539 -10.711 1 97.06 299 ALA B N 1
ATOM 4515 C CA . ALA B 1 299 ? 10.992 -3.213 -10.719 1 97.06 299 ALA B CA 1
ATOM 4516 C C . ALA B 1 299 ? 12.039 -2.389 -9.977 1 97.06 299 ALA B C 1
ATOM 4518 O O . ALA B 1 299 ? 12.836 -2.932 -9.203 1 97.06 299 ALA B O 1
ATOM 4519 N N . GLY B 1 300 ? 12.031 -1.067 -10.203 1 95.94 300 GLY B N 1
ATOM 4520 C CA . GLY B 1 300 ? 12.953 -0.179 -9.516 1 95.94 300 GLY B CA 1
ATOM 4521 C C . GLY B 1 300 ? 12.789 -0.203 -8.008 1 95.94 300 GLY B C 1
ATOM 4522 O O . GLY B 1 300 ? 13.781 -0.201 -7.27 1 95.94 300 GLY B O 1
ATOM 4523 N N . VAL B 1 301 ? 11.578 -0.21 -7.535 1 96.19 301 VAL B N 1
ATOM 4524 C CA . VAL B 1 301 ? 11.289 -0.266 -6.105 1 96.19 301 VAL B CA 1
ATOM 4525 C C . VAL B 1 301 ? 11.82 -1.577 -5.527 1 96.19 301 VAL B C 1
ATOM 4527 O O . VAL B 1 301 ? 12.43 -1.588 -4.453 1 96.19 301 VAL B O 1
ATOM 4530 N N . ARG B 1 302 ? 11.602 -2.666 -6.219 1 96 302 ARG B N 1
ATOM 4531 C CA . ARG B 1 302 ? 12.078 -3.967 -5.754 1 96 302 ARG B CA 1
ATOM 4532 C C . ARG B 1 302 ? 13.602 -3.98 -5.633 1 96 302 ARG B C 1
ATOM 4534 O O . ARG B 1 302 ? 14.141 -4.504 -4.656 1 96 302 ARG B O 1
ATOM 4541 N N . VAL B 1 303 ? 14.258 -3.418 -6.621 1 94.94 303 VAL B N 1
ATOM 4542 C CA . VAL B 1 303 ? 15.719 -3.354 -6.59 1 94.94 303 VAL B CA 1
ATOM 4543 C C . VAL B 1 303 ? 16.172 -2.521 -5.391 1 94.94 303 VAL B C 1
ATOM 4545 O O . VAL B 1 303 ? 17.094 -2.916 -4.668 1 94.94 303 VAL B O 1
ATOM 4548 N N . ALA B 1 304 ? 15.523 -1.38 -5.152 1 94.69 304 ALA B N 1
ATOM 4549 C CA . ALA B 1 304 ? 15.883 -0.507 -4.039 1 94.69 304 ALA B CA 1
ATOM 4550 C C . ALA B 1 304 ? 15.711 -1.222 -2.703 1 94.69 304 ALA B C 1
ATOM 4552 O O . ALA B 1 304 ? 16.531 -1.075 -1.799 1 94.69 304 ALA B O 1
ATOM 4553 N N . LEU B 1 305 ? 14.664 -1.963 -2.564 1 95.56 305 LEU B N 1
ATOM 4554 C CA . LEU B 1 305 ? 14.352 -2.635 -1.308 1 95.56 305 LEU B CA 1
ATOM 4555 C C . LEU B 1 305 ? 15.359 -3.746 -1.021 1 95.56 305 LEU B C 1
ATOM 4557 O O . LEU B 1 305 ? 15.547 -4.133 0.134 1 95.56 305 LEU B O 1
ATOM 4561 N N . HIS B 1 306 ? 15.93 -4.289 -2.068 1 92.19 306 HIS B N 1
ATOM 4562 C CA . HIS B 1 306 ? 16.938 -5.324 -1.893 1 92.19 306 HIS B CA 1
ATOM 4563 C C . HIS B 1 306 ? 18.109 -4.82 -1.053 1 92.19 306 HIS B C 1
ATOM 4565 O O . HIS B 1 306 ? 18.688 -5.574 -0.266 1 92.19 306 HIS B O 1
ATOM 4571 N N . ASP B 1 307 ? 18.422 -3.607 -1.146 1 89.38 307 ASP B N 1
ATOM 4572 C CA . ASP B 1 307 ? 19.516 -3.004 -0.39 1 89.38 307 ASP B CA 1
ATOM 4573 C C . ASP B 1 307 ? 19.219 -3.012 1.107 1 89.38 307 ASP B C 1
ATOM 4575 O O . ASP B 1 307 ? 20.141 -2.887 1.928 1 89.38 307 ASP B O 1
ATOM 4579 N N . TYR B 1 308 ? 18.016 -3.213 1.452 1 91 308 TYR B N 1
ATOM 4580 C CA . TYR B 1 308 ? 17.625 -3.125 2.855 1 91 308 TYR B CA 1
ATOM 4581 C C . TYR B 1 308 ? 17.234 -4.496 3.398 1 91 308 TYR B C 1
ATOM 4583 O O . TYR B 1 308 ? 17.391 -4.762 4.594 1 91 308 TYR B O 1
ATOM 4591 N N . THR B 1 309 ? 16.688 -5.324 2.553 1 86.94 309 THR B N 1
ATOM 4592 C CA . THR B 1 309 ? 16.188 -6.605 3.023 1 86.94 309 THR B CA 1
ATOM 4593 C C . THR B 1 309 ? 17.203 -7.715 2.789 1 86.94 309 THR B C 1
ATOM 4595 O O . THR B 1 309 ? 17.125 -8.781 3.396 1 86.94 309 THR B O 1
ATOM 4598 N N . GLY B 1 310 ? 18.125 -7.418 1.936 1 78.06 310 GLY B N 1
ATOM 4599 C CA . GLY B 1 310 ? 19.078 -8.453 1.55 1 78.06 310 GLY B CA 1
ATOM 4600 C C . GLY B 1 310 ? 18.438 -9.555 0.716 1 78.06 310 GLY B C 1
ATOM 4601 O O . GLY B 1 310 ? 19.109 -10.539 0.376 1 78.06 310 GLY B O 1
ATOM 4602 N N . GLU B 1 311 ? 17.172 -9.477 0.59 1 66.62 311 GLU B N 1
ATOM 4603 C CA . GLU B 1 311 ? 16.469 -10.5 -0.196 1 66.62 311 GLU B CA 1
ATOM 4604 C C . GLU B 1 311 ? 16.562 -10.195 -1.688 1 66.62 311 GLU B C 1
ATOM 4606 O O . GLU B 1 311 ? 16.328 -9.055 -2.111 1 66.62 311 GLU B O 1
ATOM 4611 N N . LYS B 1 312 ? 17.344 -11.008 -2.301 1 54.53 312 LYS B N 1
ATOM 4612 C CA . LYS B 1 312 ? 17.453 -10.781 -3.738 1 54.53 312 LYS B CA 1
ATOM 4613 C C . LYS B 1 312 ? 16.078 -10.711 -4.395 1 54.53 312 LYS B C 1
ATOM 4615 O O . LYS B 1 312 ? 15.219 -11.547 -4.125 1 54.53 312 LYS B O 1
ATOM 4620 N N . PRO B 1 313 ? 15.891 -9.625 -5.227 1 53.19 313 PRO B N 1
ATOM 4621 C CA . PRO B 1 313 ? 14.578 -9.523 -5.871 1 53.19 313 PRO B CA 1
ATOM 4622 C C . PRO B 1 313 ? 14.312 -10.672 -6.84 1 53.19 313 PRO B C 1
ATOM 4624 O O . PRO B 1 313 ? 15.25 -11.305 -7.332 1 53.19 313 PRO B O 1
#

Radius of gyration: 25.86 Å; Cα contacts (8 Å, |Δi|>4): 1195; chains: 2; bounding box: 50×78×63 Å

Secondary structure (DSSP, 8-state):
--EEEEE--SHHHHHHHHHHHTTT-EEEEE---HHHHHHHHHHHHHHHHHTGGGSPTT--HHHHHTTEEEES-HHHHHTT-SEEEE---S-HHHHHHHHHHHHHHS-TT-EEEE--SS--THHHHTT-TTGGGEEEEEEPSSTTT--EEEEE--TTS-HHHHHHHHHHHHHTT-EEEEE-S--TTTTHHHHHHHHHHHHHHHHHTTSS-HHHHHHHIIIIIHHHHHHS-HHHHHHHTSTTHHHHHHHHHHHHHHHHHHHTTPPPS--HHHHHHHHHHHHHHS-GGGHHHHHHHHHHHHHHHHHHHHHHH----/--EEEEE--SHHHHHHHHHHHTTT-EEEEE---HHHHHHHHHHHHHHHHHTGGGSPTT--HHHHHTTEEEES-HHHHHTT-SEEEE---S-HHHHHHHHHHHHHHS-TT-EEEE--SS--THHHHTT-TTGGGEEEEEEPSSTTT--EEEEE--TTS-HHHHHHHHHHHHHTT-EEEEE-S--TTTTHHHHHHHHHHHHHHHHHTTSS-HHHHHHHIIIIIHHHHHHS-HHHHHHHTSTTHHHHHHHHHHHHHHHHHHHTTPPPS--HHHHHHHHHHHHHHS-GGGHHHHHHHHHHHHHHHHHHHHHHH----

Nearest PDB structures (foldseek):
  3ado-assembly1_A  TM=8.146E-01  e=8.313E-27  Oryctolagus cuniculus
  3f3s-assembly1_A  TM=8.174E-01  e=4.083E-26  Homo sapiens
  4kug-assembly2_C  TM=7.736E-01  e=1.232E-18  Clostridium butyricum E4 str. BoNT E BL5262
  3mog-assembly1_C  TM=8.033E-01  e=3.330E-17  Escherichia coli K-12
  6acq-assembly1_F  TM=7.278E-01  e=1.341E-17  Clostridium acetobutylicum ATCC 824

Sequence (626 aa):
MNHVAVIGGGIIGASWAIVFARRGLEVTIVERDAACLAGLPARLAGMIERSASLLRAGEQPGDVAARIGATDALAAAVGRADYVQEAVSENLAFKRTLFAELDALAPGHALLASSTSTYGASQFTEALAGRARCLVAHPMTPPHLSPVVEMAASAWTDPQALAGAETFMRSLGQHPVRIRKEIPGFVLNRLQGALLMEMFRVIADDVISPADADALISQGLGLRWATLGPLEGVDLNAPGGIADYLQRYGHIFNDMAAGQGLPAPVDAELISALDGAMRAALPLERLEAKRGWRDRAIAGVRVALHDYTGEKPMNHVAVIGGGIIGASWAIVFARRGLEVTIVERDAACLAGLPARLAGMIERSASLLRAGEQPGDVAARIGATDALAAAVGRADYVQEAVSENLAFKRTLFAELDALAPGHALLASSTSTYGASQFTEALAGRARCLVAHPMTPPHLSPVVEMAASAWTDPQALAGAETFMRSLGQHPVRIRKEIPGFVLNRLQGALLMEMFRVIADDVISPADADALISQGLGLRWATLGPLEGVDLNAPGGIADYLQRYGHIFNDMAAGQGLPAPVDAELISALDGAMRAALPLERLEAKRGWRDRAIAGVRVALHDYTGEKP

Organism: Bordetella pertussis (strain Tohama I / ATCC BAA-589 / NCTC 13251) (NCBI:txid257313)